Protein AF-0000000079817369 (afdb_homodimer)

Foldseek 3Di:
DKDFAPDKFWKAKPAPQPHGTDIWGMEEEAADAQPDDDPDVPVVQCVVCVPPDDDYGYHYANFDPVPKFWFFFDFKIKIKTWFPLAFAAPPFDDDPDDGGTEIEMEMEGAAAADNLANVQLVVLLLVLQQVLQVVLVDAHPGDGHTGSGDDYYMYMYGYHDLPDPVPPVDCVPRSGHDSHQDCVDPRSVRSSRGSSVRNNVNVVVNCVVPVVSDDD/DKDFAPDKFWKAKPAPQPHGTDIWGMEEEAADAQPDDDPDVPVVQCVVCVPPDDDYGYHYANFDPVPKFWFFFDFKIKIKTWFPLAFAAPPFDDDPDDGGTEIEMEMEGAAAADNLANVQLVVLLLVLQQVLQVVLVDAHPGDGHTGSGDDYYMYMYGYHDLPPPVPPVDCVPRSGHDSHQDCVDPRSVRSSRGSSVRNNVNVVVNCVVPVVSDDD

Nearest PDB structures (foldseek):
  7yu0-assembly1_A  TM=4.848E-01  e=1.671E-03  Arthrobacter
  7yu1-assembly1_B  TM=4.000E-01  e=2.150E-03  Arthrobacter
  8j2f-assembly1_B  TM=3.929E-01  e=1.517E+00  Homo sapiens
  3b9j-assembly2_K  TM=2.380E-01  e=5.531E-01  Bos taurus
  5uvg-assembly1_A  TM=3.565E-01  e=8.328E+00  Homo sapiens

Organism: NCBI:txid1608957

InterPro domains:
  IPR002808 Adenosylcobinamide amidohydrolase, CbiZ [PF01955] (5-199)
  IPR052209 Adenosylcobinamide Amidohydrolase [PTHR35336] (5-206)

Sequence (432 aa):
MVLVLDRPRPCVASTIVGGGIGTVRTWLNLEVPLSYDRVDPVAHLKERADDLEGPIVATMTAAAVDRWVEGRQGLAWVVATVGVSVPLAAAGSWEPHHGPGTINIAAVLDAPLDDAGLVNAVQTLTEAKAQAIADAGLLATNRDGVATGTATDSVLVAAAPIRSRPDAIDPSLWDGPSSFAGPATRVGHDLAMATHTAITAGVARWLADHPSTGTRMVLVLDRPRPCVASTIVGGGIGTVRTWLNLEVPLSYDRVDPVAHLKERADDLEGPIVATMTAAAVDRWVEGRQGLAWVVATVGVSVPLAAAGSWEPHHGPGTINIAAVLDAPLDDAGLVNAVQTLTEAKAQAIADAGLLATNRDGVATGTATDSVLVAAAPIRSRPDAIDPSLWDGPSSFAGPATRVGHDLAMATHTAITAGVARWLADHPSTGTR

Secondary structure (DSSP, 8-state):
-EEEEEEEEEEEE-SSBS-EEEEEEEEEEEE--TT---S-HHHHHHHHTTTS-SSEEEEEESS-GGG-EEEEETTEEEEEEEE-SS-B-SSS---SSPPS-EEEEEEEESS-B-HHHHHHHHHHHHHHHHHHHHHTTPBPSSSSSB--B-TT-EEEEEPPP----TT-S-GGG--PPBS--STTSHHHHHHHHHHHHHHHHHHHHHHHH-GGG---/-EEEEEEEEEEEE-SSBS-EEEEEEEEEEEE--TT---S-HHHHHHHHTTTS-SSEEEEEESS-GGG-EEEEETTEEEEEEEE-SS-B-SSS---SS--S-EEEEEEEESS-B-HHHHHHHHHHHHHHHHHHHHHTTPBPSSSSSB--B-TT-EEEEEPPP----TT-S-GGG--PPBS--STTSHHHHHHHHHHHHHHHHHHHHHHHH-GGG---

Structure (mmCIF, N/CA/C/O backbone):
data_AF-0000000079817369-model_v1
#
loop_
_entity.id
_entity.type
_entity.pdbx_description
1 polymer 'Adenosylcobinamide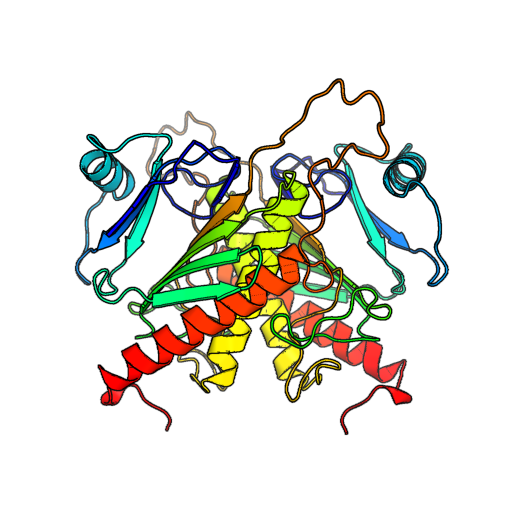 amidohydrolase'
#
loop_
_atom_site.group_PDB
_atom_site.id
_atom_site.type_symbol
_atom_site.label_atom_id
_atom_site.label_alt_id
_atom_site.label_comp_id
_atom_site.label_asym_id
_atom_site.label_entity_id
_atom_site.label_seq_id
_atom_site.pdbx_PDB_ins_code
_atom_site.Cartn_x
_atom_site.Cartn_y
_atom_site.Cartn_z
_atom_site.occupancy
_atom_site.B_iso_or_equiv
_atom_site.auth_seq_id
_atom_site.auth_comp_id
_atom_site.auth_asym_id
_atom_site.auth_atom_id
_atom_site.pdbx_PDB_model_num
ATOM 1 N N . MET A 1 1 ? -7.344 -22.359 -3.779 1 96.38 1 MET A N 1
ATOM 2 C CA . MET A 1 1 ? -7.078 -22.141 -2.361 1 96.38 1 MET A CA 1
ATOM 3 C C . MET A 1 1 ? -8.148 -21.234 -1.743 1 96.38 1 MET A C 1
ATOM 5 O O . MET A 1 1 ? -8.469 -20.188 -2.291 1 96.38 1 MET A O 1
ATOM 9 N N . VAL A 1 2 ? -8.68 -21.703 -0.6 1 97.75 2 VAL A N 1
ATOM 10 C CA . VAL A 1 2 ? -9.758 -20.969 0.062 1 97.75 2 VAL A CA 1
ATOM 11 C C . VAL A 1 2 ? -9.398 -20.734 1.529 1 97.75 2 VAL A C 1
ATOM 13 O O . VAL A 1 2 ? -9.016 -21.672 2.232 1 97.75 2 VAL A O 1
ATOM 16 N N . LEU A 1 3 ? -9.422 -19.5 1.936 1 98.06 3 LEU A N 1
ATOM 17 C CA . LEU A 1 3 ? -9.336 -19.125 3.346 1 98.06 3 LEU A CA 1
ATOM 18 C C . LEU A 1 3 ? -10.688 -18.656 3.867 1 98.06 3 LEU A C 1
ATOM 20 O O . LEU A 1 3 ? -11.242 -17.672 3.377 1 98.06 3 LEU A O 1
ATOM 24 N N . VAL A 1 4 ? -11.234 -19.391 4.824 1 98.19 4 VAL A N 1
ATOM 25 C CA . VAL A 1 4 ? -12.516 -19.031 5.418 1 98.19 4 VAL A CA 1
ATOM 26 C C . VAL A 1 4 ? -12.312 -18.531 6.848 1 98.19 4 VAL A C 1
ATOM 28 O O . VAL A 1 4 ? -11.812 -19.281 7.699 1 98.19 4 VAL A O 1
ATOM 31 N N . LEU A 1 5 ? -12.703 -17.297 7.09 1 97.94 5 LEU A N 1
ATOM 32 C CA . LEU A 1 5 ? -12.609 -16.719 8.422 1 97.94 5 LEU A CA 1
ATOM 33 C C . LEU A 1 5 ? -13.773 -17.156 9.305 1 97.94 5 LEU A C 1
ATOM 35 O O . LEU A 1 5 ? -14.828 -17.531 8.789 1 97.94 5 LEU A O 1
ATOM 39 N N . ASP A 1 6 ? -13.586 -17.109 10.602 1 96.25 6 ASP A N 1
ATOM 40 C CA . ASP A 1 6 ? -14.578 -17.578 11.555 1 96.25 6 ASP A CA 1
ATOM 41 C C . ASP A 1 6 ? -15.836 -16.719 11.523 1 96.25 6 ASP A C 1
ATOM 43 O O . ASP A 1 6 ? -16.922 -17.172 11.852 1 96.25 6 ASP A O 1
ATOM 47 N N . ARG A 1 7 ? -15.711 -15.477 11.125 1 96.44 7 ARG A N 1
ATOM 48 C CA . ARG A 1 7 ? -16.781 -14.5 10.953 1 96.44 7 ARG A CA 1
ATOM 49 C C . ARG A 1 7 ? -16.422 -13.445 9.914 1 96.44 7 ARG A C 1
ATOM 51 O O . ARG A 1 7 ? -15.242 -13.281 9.586 1 96.44 7 ARG A O 1
ATOM 58 N N . PRO A 1 8 ? -17.453 -12.781 9.453 1 97.62 8 PRO A N 1
ATOM 59 C CA . PRO A 1 8 ? -17.109 -11.664 8.57 1 97.62 8 PRO A CA 1
ATOM 60 C C . PRO A 1 8 ? -16.281 -10.586 9.273 1 97.62 8 PRO A C 1
ATOM 62 O O . PRO A 1 8 ? -16.516 -10.297 10.453 1 97.62 8 PRO A O 1
ATOM 65 N N . ARG A 1 9 ? -15.32 -10.055 8.555 1 97.94 9 ARG A N 1
ATOM 66 C CA . ARG A 1 9 ? -14.422 -9.047 9.094 1 97.94 9 ARG A CA 1
ATOM 67 C C . ARG A 1 9 ? -14.305 -7.848 8.156 1 97.94 9 ARG A C 1
ATOM 69 O O . ARG A 1 9 ? -14.359 -8 6.938 1 97.94 9 ARG A O 1
ATOM 76 N N . PRO A 1 10 ? -14.172 -6.605 8.805 1 98 10 PRO A N 1
ATOM 77 C CA . PRO A 1 10 ? -13.805 -5.477 7.949 1 98 10 PRO A CA 1
ATOM 78 C C . PRO A 1 10 ? -12.508 -5.719 7.18 1 98 10 PRO A C 1
ATOM 80 O O . PRO A 1 10 ? -11.578 -6.324 7.711 1 98 10 PRO A O 1
ATOM 83 N N . CYS A 1 11 ? -12.508 -5.211 5.871 1 98.81 11 CYS A N 1
ATOM 84 C CA . CYS A 1 11 ? -11.312 -5.527 5.098 1 98.81 11 CYS A CA 1
ATOM 85 C C . CYS A 1 11 ? -11.055 -4.465 4.035 1 98.81 11 CYS A C 1
ATOM 87 O O . CYS A 1 11 ? -11.891 -3.588 3.811 1 98.81 11 CYS A O 1
ATOM 89 N N . VAL A 1 12 ? -9.883 -4.492 3.514 1 98.94 12 VAL A N 1
ATOM 90 C CA . VAL A 1 12 ? -9.477 -3.768 2.312 1 98.94 12 VAL A CA 1
ATOM 91 C C . VAL A 1 12 ? -8.75 -4.711 1.357 1 98.94 12 VAL A C 1
ATOM 93 O O . VAL A 1 12 ? -7.973 -5.562 1.79 1 98.94 12 VAL A O 1
ATOM 96 N N . ALA A 1 13 ? -9.055 -4.578 0.045 1 98.94 13 ALA A N 1
ATOM 97 C CA . ALA A 1 13 ? -8.445 -5.496 -0.908 1 98.94 13 ALA A CA 1
ATOM 98 C C . ALA A 1 13 ? -8.234 -4.828 -2.264 1 98.94 13 ALA A C 1
ATOM 100 O O . ALA A 1 13 ? -8.984 -3.922 -2.635 1 98.94 13 ALA A O 1
ATOM 101 N N . SER A 1 14 ? -7.242 -5.25 -2.99 1 98.75 14 SER A N 1
ATOM 102 C CA . SER A 1 14 ? -6.988 -4.793 -4.352 1 98.75 14 SER A CA 1
ATOM 103 C C . SER A 1 14 ? -7.422 -5.832 -5.379 1 98.75 14 SER A C 1
ATOM 105 O O . SER A 1 14 ? -6.887 -5.879 -6.488 1 98.75 14 SER A O 1
ATOM 107 N N . THR A 1 15 ? -8.352 -6.645 -5.082 1 97.44 15 THR A N 1
ATOM 108 C CA . THR A 1 15 ? -8.766 -7.785 -5.887 1 97.44 15 THR A CA 1
ATOM 109 C C . THR A 1 15 ? -9.914 -7.398 -6.816 1 97.44 15 THR A C 1
ATOM 111 O O . THR A 1 15 ? -10.664 -6.461 -6.535 1 97.44 15 THR A O 1
ATOM 114 N N . ILE A 1 16 ? -10.055 -8.141 -7.828 1 91.31 16 ILE A N 1
ATOM 115 C CA . ILE A 1 16 ? -11.047 -7.816 -8.852 1 91.31 16 ILE A CA 1
ATOM 116 C C . ILE A 1 16 ? -12.445 -8.133 -8.336 1 91.31 16 ILE A C 1
ATOM 118 O O . ILE A 1 16 ? -13.422 -7.496 -8.742 1 91.31 16 ILE A O 1
ATOM 122 N N . VAL A 1 17 ? -12.57 -9.141 -7.488 1 96.19 17 VAL A N 1
ATOM 123 C CA . VAL A 1 17 ? -13.82 -9.391 -6.781 1 96.19 17 VAL A CA 1
ATOM 124 C C . VAL A 1 17 ? -13.672 -9 -5.312 1 96.19 17 VAL A C 1
ATOM 126 O O . VAL A 1 17 ? -12.766 -9.484 -4.625 1 96.19 17 VAL A O 1
ATOM 129 N N . GLY A 1 18 ? -14.57 -8.141 -4.895 1 97.19 18 GLY A N 1
ATOM 130 C CA . GLY A 1 18 ? -14.539 -7.738 -3.498 1 97.19 18 GLY A CA 1
ATOM 131 C C . GLY A 1 18 ? -13.477 -6.703 -3.195 1 97.19 18 GLY A C 1
ATOM 132 O O . GLY A 1 18 ? -13.117 -6.492 -2.035 1 97.19 18 GLY A O 1
ATOM 133 N N . GLY A 1 19 ? -12.953 -6.059 -4.23 1 98.19 19 GLY A N 1
ATOM 134 C CA . GLY A 1 19 ? -11.922 -5.055 -4.047 1 98.19 19 GLY A CA 1
ATOM 135 C C . GLY A 1 19 ? -12.43 -3.785 -3.391 1 98.19 19 GLY A C 1
ATOM 136 O O . GLY A 1 19 ? -13.617 -3.475 -3.467 1 98.19 19 GLY A O 1
ATOM 137 N N . GLY A 1 20 ? -11.547 -3.047 -2.781 1 98.56 20 GLY A N 1
ATOM 138 C CA . GLY A 1 20 ? -11.906 -1.859 -2.023 1 98.56 20 GLY A CA 1
ATOM 139 C C . GLY A 1 20 ? -12.055 -2.121 -0.536 1 98.56 20 GLY A C 1
ATOM 140 O O . GLY A 1 20 ? -11.438 -3.049 -0.002 1 98.56 20 GLY A O 1
ATOM 141 N N . ILE A 1 21 ? -12.695 -1.207 0.121 1 98.75 21 ILE A N 1
ATOM 142 C CA . ILE A 1 21 ? -12.984 -1.374 1.542 1 98.75 21 ILE A CA 1
ATOM 143 C C . ILE A 1 21 ? -14.375 -1.977 1.72 1 98.75 21 ILE A C 1
ATOM 145 O O . ILE A 1 21 ? -15.336 -1.54 1.079 1 98.75 21 ILE A O 1
ATOM 149 N N . GLY A 1 22 ? -14.43 -3.012 2.521 1 98.25 22 GLY A N 1
ATOM 150 C CA . GLY A 1 22 ? -15.68 -3.705 2.762 1 98.25 22 GLY A CA 1
ATOM 151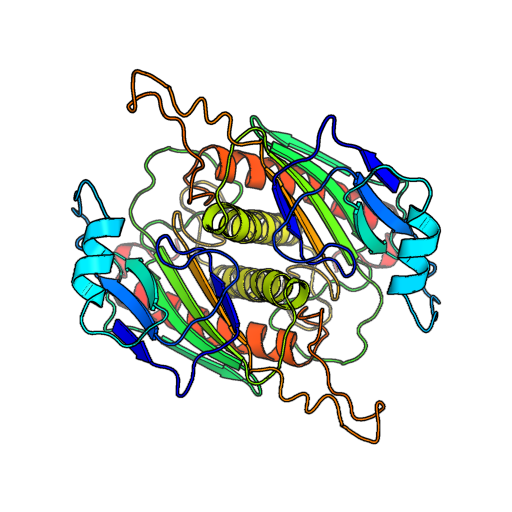 C C . GLY A 1 22 ? -15.586 -4.746 3.861 1 98.25 22 GLY A C 1
ATOM 152 O O . GLY A 1 22 ? -14.984 -4.5 4.906 1 98.25 22 GLY A O 1
ATOM 153 N N . THR A 1 23 ? -16.297 -5.816 3.611 1 98.31 23 THR A N 1
ATOM 154 C CA . THR A 1 23 ? -16.312 -6.945 4.539 1 98.31 23 THR A CA 1
ATOM 155 C C . THR A 1 23 ? -15.938 -8.234 3.822 1 98.31 23 THR A C 1
ATOM 157 O O . THR A 1 23 ? -16.25 -8.422 2.646 1 98.31 23 THR A O 1
ATOM 160 N N . VAL A 1 24 ? -15.242 -9.133 4.582 1 98.69 24 VAL A N 1
ATOM 161 C CA . VAL A 1 24 ? -14.836 -10.398 3.98 1 98.69 24 VAL A CA 1
ATOM 162 C C . VAL A 1 24 ? -15.078 -11.547 4.965 1 98.69 24 VAL A C 1
ATOM 164 O O . VAL A 1 24 ? -14.852 -11.391 6.168 1 98.69 24 VAL A O 1
ATOM 167 N N . ARG A 1 25 ? -15.5 -12.641 4.434 1 98.5 25 ARG A N 1
ATOM 168 C CA . ARG A 1 25 ? -15.531 -13.891 5.184 1 98.5 25 ARG A CA 1
ATOM 169 C C . ARG A 1 25 ? -14.656 -14.953 4.52 1 98.5 25 ARG A C 1
ATOM 171 O O . ARG A 1 25 ? -14.055 -15.781 5.203 1 98.5 25 ARG A O 1
ATOM 178 N N . THR A 1 26 ? -14.656 -14.914 3.193 1 98.69 26 THR A N 1
ATOM 179 C CA . THR A 1 26 ? -13.93 -15.938 2.453 1 98.69 26 THR A CA 1
ATOM 180 C C . THR A 1 26 ? -13 -15.305 1.424 1 98.69 26 THR A C 1
ATOM 182 O O . THR A 1 26 ? -13.414 -14.445 0.646 1 98.69 26 THR A O 1
ATOM 185 N N . TRP A 1 27 ? -11.758 -15.648 1.459 1 98.62 27 TRP A N 1
ATOM 186 C CA . TRP A 1 27 ? -10.797 -15.297 0.417 1 98.62 27 TRP A CA 1
ATOM 187 C C . TRP A 1 27 ? -10.555 -16.469 -0.519 1 98.62 27 TRP A C 1
ATOM 189 O O . TRP A 1 27 ? -10.203 -17.562 -0.07 1 98.62 27 TRP A O 1
ATOM 199 N N . LEU A 1 28 ? -10.805 -16.219 -1.814 1 98.44 28 LEU A N 1
ATOM 200 C CA . LEU A 1 28 ? -10.547 -17.203 -2.854 1 98.44 28 LEU A CA 1
ATOM 201 C C . LEU A 1 28 ? -9.367 -16.797 -3.719 1 98.44 28 LEU A C 1
ATOM 203 O O . LEU A 1 28 ? -9.367 -15.703 -4.305 1 98.44 28 LEU A O 1
ATOM 207 N N . ASN A 1 29 ? -8.336 -17.578 -3.752 1 97.62 29 ASN A N 1
ATOM 208 C CA . ASN A 1 29 ? -7.195 -17.453 -4.66 1 97.62 29 ASN A CA 1
ATOM 209 C C . ASN A 1 29 ? -7.188 -18.578 -5.691 1 97.62 29 ASN A C 1
ATOM 211 O O . ASN A 1 29 ? -6.664 -19.672 -5.426 1 97.62 29 ASN A O 1
ATOM 215 N N . LEU A 1 30 ? -7.711 -18.297 -6.883 1 96.5 30 LEU A N 1
ATOM 216 C CA . LEU A 1 30 ? -7.973 -19.297 -7.898 1 96.5 30 LEU A CA 1
ATOM 217 C C . LEU A 1 30 ? -6.766 -19.484 -8.812 1 96.5 30 LEU A C 1
ATOM 219 O O . LEU A 1 30 ? -6.32 -18.531 -9.453 1 96.5 30 LEU A O 1
ATOM 223 N N . GLU A 1 31 ? -6.316 -20.656 -8.898 1 94.94 31 GLU A N 1
ATOM 224 C CA . GLU A 1 31 ? -5.234 -20.984 -9.828 1 94.94 31 GLU A CA 1
ATOM 225 C C . GLU A 1 31 ? -5.746 -21.078 -11.258 1 94.94 31 GLU A C 1
ATOM 227 O O . GLU A 1 31 ? -6.754 -21.734 -11.523 1 94.94 31 GLU A O 1
ATOM 232 N N . VAL A 1 32 ? -5.055 -20.375 -12.07 1 92.06 32 VAL A N 1
ATOM 233 C CA . VAL A 1 32 ? -5.367 -20.422 -13.492 1 92.06 32 VAL A CA 1
ATOM 234 C C . VAL A 1 32 ? -4.105 -20.75 -14.289 1 92.06 32 VAL A C 1
ATOM 236 O O . VAL A 1 32 ? -2.99 -20.484 -13.828 1 92.06 32 VAL A O 1
ATOM 239 N N . PRO A 1 33 ? -4.293 -21.375 -15.461 1 87.56 33 PRO A N 1
ATOM 240 C CA . PRO A 1 33 ? -3.098 -21.641 -16.266 1 87.56 33 PRO A CA 1
ATOM 241 C C . PRO A 1 33 ? -2.455 -20.375 -16.828 1 87.56 33 PRO A C 1
ATOM 243 O O . PRO A 1 33 ? -3.109 -19.344 -16.906 1 87.56 33 PRO A O 1
ATOM 246 N N . LEU A 1 34 ? -1.192 -20.484 -17.109 1 81.56 34 LEU A N 1
ATOM 247 C CA . LEU A 1 34 ? -0.462 -19.359 -17.703 1 81.56 34 LEU A CA 1
ATOM 248 C C . LEU A 1 34 ? -1.136 -18.891 -18.984 1 81.56 34 LEU A C 1
ATOM 250 O O . LEU A 1 34 ? -1.058 -17.719 -19.344 1 81.56 34 LEU A O 1
ATOM 254 N N . SER A 1 35 ? -1.87 -19.781 -19.609 1 78.94 35 SER A N 1
ATOM 255 C CA . SER A 1 35 ? -2.516 -19.5 -20.891 1 78.94 35 SER A CA 1
ATOM 256 C C . SER A 1 35 ? -3.939 -19 -20.688 1 78.94 35 SER A C 1
ATOM 258 O O . SER A 1 35 ? -4.719 -18.922 -21.641 1 78.94 35 SER A O 1
ATOM 260 N N . TYR A 1 36 ? -4.137 -18.719 -19.516 1 78.38 36 TYR A N 1
ATOM 261 C CA . TYR A 1 36 ? -5.48 -18.266 -19.188 1 78.38 36 TYR A CA 1
ATOM 262 C C . TYR A 1 36 ? -5.902 -17.094 -20.078 1 78.38 36 TYR A C 1
ATOM 264 O O . TYR A 1 36 ? -5.219 -16.078 -20.125 1 78.38 36 TYR A O 1
ATOM 272 N N . ASP A 1 37 ? -7.043 -17.312 -20.766 1 72 37 ASP A N 1
ATOM 273 C CA . ASP A 1 37 ? -7.484 -16.297 -21.734 1 72 37 ASP A CA 1
ATOM 274 C C . ASP A 1 37 ? -8.992 -16.078 -21.641 1 72 37 ASP A C 1
ATOM 276 O O . ASP A 1 37 ? -9.617 -15.648 -22.609 1 72 37 ASP A O 1
ATOM 280 N N . ARG A 1 38 ? -9.414 -16.344 -20.594 1 71.69 38 ARG A N 1
ATOM 281 C CA . ARG A 1 38 ? -10.852 -16.109 -20.469 1 71.69 38 ARG A CA 1
ATOM 282 C C . ARG A 1 38 ? -11.18 -14.625 -20.594 1 71.69 38 ARG A C 1
ATOM 284 O O . ARG A 1 38 ? -10.453 -13.773 -20.078 1 71.69 38 ARG A O 1
ATOM 291 N N . VAL A 1 39 ? -12.234 -14.383 -21.172 1 70.31 39 VAL A N 1
ATOM 292 C CA . VAL A 1 39 ? -12.656 -13.031 -21.531 1 70.31 39 VAL A CA 1
ATOM 293 C C . VAL A 1 39 ? -13.203 -12.312 -20.297 1 70.31 39 VAL A C 1
ATOM 295 O O . VAL A 1 39 ? -13.055 -11.094 -20.172 1 70.31 39 VAL A O 1
ATOM 298 N N . ASP A 1 40 ? -13.766 -13.133 -19.391 1 83.81 40 ASP A N 1
ATOM 299 C CA . ASP A 1 40 ? -14.391 -12.469 -18.25 1 83.81 40 ASP A CA 1
ATOM 300 C C . ASP A 1 40 ? -13.914 -13.078 -16.938 1 83.81 40 ASP A C 1
ATOM 302 O O . ASP A 1 40 ? -14.609 -13.898 -16.328 1 83.81 40 ASP A O 1
ATOM 306 N N . PRO A 1 41 ? -12.875 -12.641 -16.469 1 85.69 41 PRO A N 1
ATOM 307 C CA . PRO A 1 41 ? -12.297 -13.188 -15.242 1 85.69 41 PRO A CA 1
ATOM 308 C C . PRO A 1 41 ? -13.211 -13 -14.039 1 85.69 41 PRO A C 1
ATOM 310 O O . PRO A 1 41 ? -13.242 -13.859 -13.148 1 85.69 41 PRO A O 1
ATOM 313 N N . VAL A 1 42 ? -14 -11.977 -14.031 1 88.75 42 VAL A N 1
ATOM 314 C CA . VAL A 1 42 ? -14.891 -11.719 -12.898 1 88.75 42 VAL A CA 1
ATOM 315 C C . VAL A 1 42 ? -16 -12.766 -12.859 1 88.75 42 VAL A C 1
ATOM 317 O O . VAL A 1 42 ? -16.281 -13.336 -11.805 1 88.75 42 VAL A O 1
ATOM 320 N N . ALA A 1 43 ? -16.562 -12.969 -13.992 1 89.94 43 ALA A N 1
ATOM 321 C CA . ALA A 1 43 ? -17.609 -13.992 -14.07 1 89.94 43 ALA A CA 1
ATOM 322 C C . ALA A 1 43 ? -17.062 -15.367 -13.688 1 89.94 43 ALA A C 1
ATOM 324 O O . ALA A 1 43 ? -17.734 -16.141 -13 1 89.94 43 ALA A O 1
ATOM 325 N N . HIS A 1 44 ? -15.883 -15.633 -14.156 1 91.25 44 HIS A N 1
ATOM 326 C CA . HIS A 1 44 ? -15.242 -16.906 -13.828 1 91.25 44 HIS A CA 1
ATOM 327 C C . HIS A 1 44 ? -15.062 -17.062 -12.32 1 91.25 44 HIS A C 1
ATOM 329 O O . HIS A 1 44 ? -15.391 -18.094 -11.758 1 91.25 44 HIS A O 1
ATOM 335 N N . LEU A 1 45 ? -14.578 -16.062 -11.664 1 93.81 45 LEU A N 1
ATOM 336 C CA . LEU A 1 45 ? -14.367 -16.094 -10.227 1 93.81 45 LEU A CA 1
ATOM 337 C C . LEU A 1 45 ? -15.688 -16.266 -9.484 1 93.81 45 LEU A C 1
ATOM 339 O O . LEU A 1 45 ? -15.773 -17.016 -8.516 1 93.81 45 LEU A O 1
ATOM 343 N N . LYS A 1 46 ? -16.656 -15.57 -9.922 1 92 46 LYS A N 1
ATOM 344 C CA . LYS A 1 46 ? -17.953 -15.664 -9.281 1 92 46 LYS A CA 1
ATOM 345 C C . LYS A 1 46 ? -18.531 -17.078 -9.383 1 92 46 LYS A C 1
ATOM 347 O O . LYS A 1 46 ? -19.141 -17.578 -8.438 1 92 46 LYS A O 1
ATOM 352 N N . GLU A 1 47 ? -18.359 -17.625 -10.547 1 93.81 47 GLU A N 1
ATOM 353 C CA . GLU A 1 47 ? -18.797 -19 -10.758 1 93.81 47 GLU A CA 1
ATOM 354 C C . GLU A 1 47 ? -18.109 -19.953 -9.797 1 93.81 47 GLU A C 1
ATOM 356 O O . GLU A 1 47 ? -18.75 -20.828 -9.211 1 93.81 47 GLU A O 1
ATOM 361 N N . ARG A 1 48 ? -16.812 -19.75 -9.672 1 93.56 48 ARG A N 1
ATOM 362 C CA . ARG A 1 48 ? -16.016 -20.641 -8.828 1 93.56 48 ARG A CA 1
ATOM 363 C C . ARG A 1 48 ? -16.328 -20.406 -7.352 1 93.56 48 ARG A C 1
ATOM 365 O O . ARG A 1 48 ? -16.156 -21.312 -6.531 1 93.56 48 ARG A O 1
ATOM 372 N N . ALA A 1 49 ? -16.812 -19.25 -7.02 1 94.56 49 ALA A N 1
ATOM 373 C CA . ALA A 1 49 ? -17.062 -18.875 -5.625 1 94.56 49 ALA A CA 1
ATOM 374 C C . ALA A 1 49 ? -18.516 -19.125 -5.234 1 94.56 49 ALA A C 1
ATOM 376 O O . ALA A 1 49 ? -18.922 -18.828 -4.105 1 94.56 49 ALA A O 1
ATOM 377 N N . ASP A 1 50 ? -19.328 -19.641 -6.082 1 92.94 50 ASP A N 1
ATOM 378 C CA . ASP A 1 50 ? -20.781 -19.703 -5.93 1 92.94 50 ASP A CA 1
ATOM 379 C C . ASP A 1 50 ? -21.172 -20.469 -4.672 1 92.94 50 ASP A C 1
ATOM 381 O O . ASP A 1 50 ? -22.156 -20.141 -4.012 1 92.94 50 ASP A O 1
ATOM 385 N N . ASP A 1 51 ? -20.453 -21.375 -4.277 1 93.81 51 ASP A N 1
ATOM 386 C CA . ASP A 1 51 ? -20.844 -22.219 -3.148 1 93.81 51 ASP A CA 1
ATOM 387 C C . ASP A 1 51 ? -20.094 -21.828 -1.879 1 93.81 51 ASP A C 1
ATOM 389 O O . ASP A 1 51 ? -20.234 -22.469 -0.839 1 93.81 51 ASP A O 1
ATOM 393 N N . LEU A 1 52 ? -19.281 -20.812 -1.951 1 95.88 52 LEU A N 1
ATOM 394 C CA . LEU A 1 52 ? -18.516 -20.375 -0.794 1 95.88 52 LEU A CA 1
ATOM 395 C C . LEU A 1 52 ? -19.312 -19.406 0.067 1 95.88 52 LEU A C 1
ATOM 397 O O . LEU A 1 52 ? -20.141 -18.656 -0.447 1 95.88 52 LEU A O 1
ATOM 401 N N . GLU A 1 53 ? -19.062 -19.375 1.307 1 95.69 53 GLU A N 1
ATOM 402 C CA . GLU A 1 53 ? -19.719 -18.453 2.23 1 95.69 53 GLU A CA 1
ATOM 403 C C . GLU A 1 53 ? -19.219 -17.016 2.02 1 95.69 53 GLU A C 1
ATOM 405 O O . GLU A 1 53 ? -18 -16.781 2.006 1 95.69 53 GLU A O 1
ATOM 410 N N . GLY A 1 54 ? -20.109 -16.062 1.932 1 95.25 54 GLY A N 1
ATOM 411 C CA . GLY A 1 54 ? -19.734 -14.68 1.714 1 95.25 54 GLY A CA 1
ATOM 412 C C . GLY A 1 54 ? -19.672 -13.867 2.994 1 95.25 54 GLY A C 1
ATOM 413 O O . GLY A 1 54 ? -20 -14.367 4.07 1 95.25 54 GLY A O 1
ATOM 414 N N . PRO A 1 55 ? -19.328 -12.602 2.709 1 97.81 55 PRO A N 1
ATOM 415 C CA . PRO A 1 55 ? -18.859 -11.922 1.499 1 97.81 55 PRO A CA 1
ATOM 416 C C . PRO A 1 55 ? -17.516 -12.469 1.003 1 97.81 55 PRO A C 1
ATOM 418 O O . PRO A 1 55 ? -16.656 -12.844 1.81 1 97.81 55 PRO A O 1
ATOM 421 N N . ILE A 1 56 ? -17.328 -12.508 -0.334 1 98.25 56 ILE A N 1
ATOM 422 C 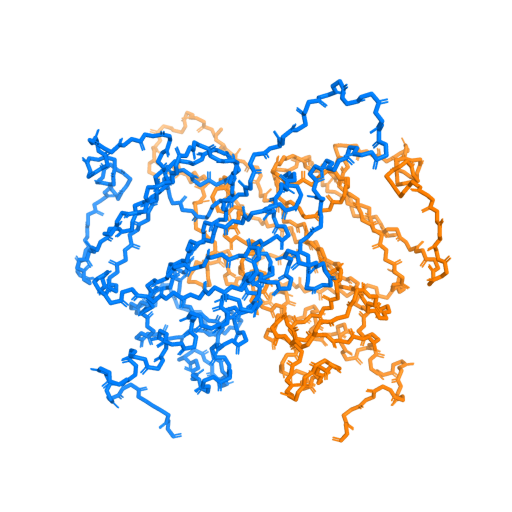CA . ILE A 1 56 ? -16.188 -13.156 -0.971 1 98.25 56 ILE A CA 1
ATOM 423 C C . ILE A 1 56 ? -15.234 -12.102 -1.522 1 98.25 56 ILE A C 1
ATOM 425 O O . ILE A 1 56 ? -15.672 -11.133 -2.15 1 98.25 56 ILE A O 1
ATOM 429 N N . VAL A 1 57 ? -13.992 -12.195 -1.207 1 98.5 57 VAL A N 1
ATOM 430 C CA . VAL A 1 57 ? -12.891 -11.523 -1.893 1 98.5 57 VAL A CA 1
ATOM 431 C C . VAL A 1 57 ? -12.086 -12.539 -2.693 1 98.5 57 VAL A C 1
ATOM 433 O O . VAL A 1 57 ? -11.672 -13.57 -2.158 1 98.5 57 VAL A O 1
ATOM 436 N N . ALA A 1 58 ? -11.891 -12.227 -4.004 1 97.94 58 ALA A N 1
ATOM 437 C CA . ALA A 1 58 ? -11.312 -13.281 -4.832 1 97.94 58 ALA A CA 1
ATOM 438 C C . ALA A 1 58 ? -10.297 -12.711 -5.816 1 97.94 58 ALA A C 1
ATOM 440 O O . ALA A 1 58 ? -10.453 -11.594 -6.305 1 97.94 58 ALA A O 1
ATOM 441 N N . THR A 1 59 ? -9.297 -13.5 -6.039 1 95.62 59 THR A N 1
ATOM 442 C CA . THR A 1 59 ? -8.258 -13.195 -7.016 1 95.62 59 THR A CA 1
ATOM 443 C C . THR A 1 59 ? -7.828 -14.461 -7.762 1 95.62 59 THR A C 1
ATOM 445 O O . THR A 1 59 ? -8.32 -15.555 -7.477 1 95.62 59 THR A O 1
ATOM 448 N N . MET A 1 60 ? -7.094 -14.25 -8.805 1 93.38 60 MET A N 1
ATOM 449 C CA . MET A 1 60 ? -6.562 -15.359 -9.594 1 93.38 60 MET A CA 1
ATOM 450 C C . MET A 1 60 ? -5.035 -15.328 -9.625 1 93.38 60 MET A C 1
ATOM 452 O O . MET A 1 60 ? -4.43 -14.273 -9.43 1 93.38 60 MET A O 1
ATOM 456 N N . THR A 1 61 ? -4.449 -16.453 -9.914 1 92.69 61 THR A N 1
ATOM 457 C CA . THR A 1 61 ? -2.996 -16.562 -9.977 1 92.69 61 THR A CA 1
ATOM 458 C C . THR A 1 61 ? -2.574 -17.734 -10.844 1 92.69 61 THR A C 1
ATOM 460 O O . THR A 1 61 ? -3.258 -18.766 -10.883 1 92.69 61 THR A O 1
ATOM 463 N N . ALA A 1 62 ? -1.435 -17.516 -11.492 1 89.38 62 ALA A N 1
ATOM 464 C CA . ALA A 1 62 ? -0.821 -18.641 -12.188 1 89.38 62 ALA A CA 1
ATOM 465 C C . ALA A 1 62 ? 0.097 -19.422 -11.266 1 89.38 62 ALA A C 1
ATOM 467 O O . ALA A 1 62 ? 0.54 -20.531 -11.609 1 89.38 62 ALA A O 1
ATOM 468 N N . ALA A 1 63 ? 0.439 -18.844 -10.125 1 89.31 63 ALA A N 1
ATOM 469 C CA . ALA A 1 63 ? 1.26 -19.547 -9.141 1 89.31 63 ALA A CA 1
ATOM 470 C C . ALA A 1 63 ? 0.532 -20.766 -8.602 1 89.31 63 ALA A C 1
ATOM 472 O O . ALA A 1 63 ? -0.698 -20.781 -8.516 1 89.31 63 ALA A O 1
ATOM 473 N N . ALA A 1 64 ? 1.308 -21.766 -8.172 1 91.62 64 ALA A N 1
ATOM 474 C CA . ALA A 1 64 ? 0.741 -22.969 -7.578 1 91.62 64 ALA A CA 1
ATOM 475 C C . ALA A 1 64 ? 0.116 -22.672 -6.219 1 91.62 64 ALA A C 1
ATOM 477 O O . ALA A 1 64 ? 0.823 -22.344 -5.258 1 91.62 64 ALA A O 1
ATOM 478 N N . VAL A 1 65 ? -1.168 -22.891 -6.102 1 95.12 65 VAL A N 1
ATOM 479 C CA . VAL A 1 65 ? -1.858 -22.469 -4.887 1 95.12 65 VAL A CA 1
ATOM 480 C C . VAL A 1 65 ? -1.646 -23.5 -3.785 1 95.12 65 VAL A C 1
ATOM 482 O O . VAL A 1 65 ? -1.881 -23.219 -2.607 1 95.12 65 VAL A O 1
ATOM 485 N N . ASP A 1 66 ? -1.215 -24.672 -4.129 1 94.81 66 ASP A N 1
ATOM 486 C CA . ASP A 1 66 ? -0.92 -25.688 -3.123 1 94.81 66 ASP A CA 1
ATOM 487 C C . ASP A 1 66 ? 0.447 -25.453 -2.486 1 94.81 66 ASP A C 1
ATOM 489 O O . ASP A 1 66 ? 0.807 -26.125 -1.512 1 94.81 66 ASP A O 1
ATOM 493 N N . ARG A 1 67 ? 1.187 -24.5 -2.945 1 95.19 67 ARG A N 1
ATOM 494 C CA . ARG A 1 67 ? 2.484 -24.141 -2.383 1 95.19 67 ARG A CA 1
ATOM 495 C C . ARG A 1 67 ? 2.41 -22.812 -1.636 1 95.19 67 ARG A C 1
ATOM 497 O O . ARG A 1 67 ? 3.297 -21.969 -1.769 1 95.19 67 ARG A O 1
ATOM 504 N N . TRP A 1 68 ? 1.264 -22.719 -1.026 1 97.31 68 TRP A N 1
ATOM 505 C CA . TRP A 1 68 ? 1.104 -21.5 -0.255 1 97.31 68 TRP A CA 1
ATOM 506 C C . TRP A 1 68 ? 2.07 -21.469 0.924 1 97.31 68 TRP A C 1
ATOM 508 O O . TRP A 1 68 ? 2.531 -22.5 1.385 1 97.31 68 TRP A O 1
ATOM 518 N N . VAL A 1 69 ? 2.469 -20.25 1.354 1 98.62 69 VAL A N 1
ATOM 519 C CA . VAL A 1 69 ? 3.34 -20 2.496 1 98.62 69 VAL A CA 1
ATOM 520 C C . VAL A 1 69 ? 2.602 -19.156 3.533 1 98.62 69 VAL A C 1
ATOM 522 O O . VAL A 1 69 ? 1.557 -18.578 3.236 1 98.62 69 VAL A O 1
ATOM 525 N N . GLU A 1 70 ? 3.152 -19.156 4.773 1 98.69 70 GLU A N 1
ATOM 526 C CA . GLU A 1 70 ? 2.502 -18.359 5.809 1 98.69 70 GLU A CA 1
ATOM 527 C C . GLU A 1 70 ? 3.527 -17.734 6.75 1 98.69 70 GLU A C 1
ATOM 529 O O . GLU A 1 70 ? 4.684 -18.156 6.785 1 98.69 70 GLU A O 1
ATOM 534 N N . GLY A 1 71 ? 3.189 -16.656 7.34 1 98.88 71 GLY A N 1
ATOM 535 C CA . GLY A 1 71 ? 3.879 -15.992 8.438 1 98.88 71 GLY A CA 1
ATOM 536 C C . GLY A 1 71 ? 2.949 -15.57 9.555 1 98.88 71 GLY A C 1
ATOM 537 O O . GLY A 1 71 ? 1.821 -15.141 9.305 1 98.88 71 GLY A O 1
ATOM 538 N N . ARG A 1 72 ? 3.441 -15.805 10.797 1 98.69 72 ARG A N 1
ATOM 539 C CA . ARG A 1 72 ? 2.699 -15.367 11.977 1 98.69 72 ARG A CA 1
ATOM 540 C C . ARG A 1 72 ? 3.582 -14.539 12.898 1 98.69 72 ARG A C 1
ATOM 542 O O . ARG A 1 72 ? 4.762 -14.844 13.078 1 98.69 72 ARG A O 1
ATOM 549 N N . GLN A 1 73 ? 3.008 -13.492 13.32 1 98.5 73 GLN A N 1
ATOM 550 C CA . GLN A 1 73 ? 3.648 -12.633 14.312 1 98.5 73 GLN A CA 1
ATOM 551 C C . GLN A 1 73 ? 2.611 -11.898 15.156 1 98.5 73 GLN A C 1
ATOM 553 O O . GLN A 1 73 ? 1.862 -11.07 14.641 1 98.5 73 GLN A O 1
ATOM 558 N N . GLY A 1 74 ? 2.498 -12.297 16.438 1 97.88 74 GLY A N 1
ATOM 559 C CA . GLY A 1 74 ? 1.611 -11.578 17.344 1 97.88 74 GLY A CA 1
ATOM 560 C C . GLY A 1 74 ? 0.197 -11.453 16.812 1 97.88 74 GLY A C 1
ATOM 561 O O . GLY A 1 74 ? -0.497 -12.453 16.641 1 97.88 74 GLY A O 1
ATOM 562 N N . LEU A 1 75 ? -0.157 -10.211 16.344 1 98.06 75 LEU A N 1
ATOM 563 C CA . LEU A 1 75 ? -1.521 -9.852 15.977 1 98.06 75 LEU A CA 1
ATOM 564 C C . LEU A 1 75 ? -1.784 -10.164 14.508 1 98.06 75 LEU A C 1
ATOM 566 O O . LEU A 1 75 ? -2.875 -9.898 14 1 98.06 75 LEU A O 1
ATOM 570 N N . ALA A 1 76 ? -0.756 -10.75 13.883 1 98.69 76 ALA A N 1
ATOM 571 C CA . ALA A 1 76 ? -0.917 -10.859 12.438 1 98.69 76 ALA A CA 1
ATOM 572 C C . ALA A 1 76 ? -0.644 -12.281 11.953 1 98.69 76 ALA A C 1
ATOM 574 O O . ALA A 1 76 ? 0.327 -12.906 12.383 1 98.69 76 ALA A O 1
ATOM 575 N N . TRP A 1 77 ? -1.522 -12.75 11.125 1 98.94 77 TRP A N 1
ATOM 576 C CA . TRP A 1 77 ? -1.365 -13.984 10.352 1 98.94 77 TRP A CA 1
ATOM 577 C C . TRP A 1 77 ? -1.452 -13.703 8.859 1 98.94 77 TRP A C 1
ATOM 579 O O . TRP A 1 77 ? -2.418 -13.094 8.391 1 98.94 77 TRP A O 1
ATOM 589 N N . VAL A 1 78 ? -0.411 -14.133 8.094 1 98.94 78 VAL A N 1
ATOM 590 C CA . VAL A 1 78 ? -0.327 -13.836 6.668 1 98.94 78 VAL A CA 1
ATOM 591 C C . VAL A 1 78 ? -0.202 -15.133 5.879 1 98.94 78 VAL A C 1
ATOM 593 O O . VAL A 1 78 ? 0.563 -16.031 6.254 1 98.94 78 VAL A O 1
ATOM 596 N N . VAL A 1 79 ? -0.981 -15.242 4.809 1 98.81 79 VAL A N 1
ATOM 597 C CA . VAL A 1 79 ? -0.888 -16.328 3.84 1 98.81 79 VAL A CA 1
ATOM 598 C C . VAL A 1 79 ? -0.648 -15.758 2.443 1 98.81 79 VAL A C 1
ATOM 600 O O . VAL A 1 79 ? -1.201 -14.711 2.088 1 98.81 79 VAL A O 1
ATOM 603 N N . ALA A 1 80 ? 0.213 -16.516 1.676 1 98.75 80 ALA A N 1
ATOM 604 C CA . ALA A 1 80 ? 0.537 -15.961 0.362 1 98.75 80 ALA A CA 1
ATOM 605 C C . ALA A 1 80 ? 0.859 -17.078 -0.633 1 98.75 80 ALA A C 1
ATOM 607 O O . ALA A 1 80 ? 1.271 -18.172 -0.239 1 98.75 80 ALA A O 1
ATOM 608 N N . THR A 1 81 ? 0.56 -16.812 -1.87 1 98.31 81 THR A N 1
ATOM 609 C CA . THR A 1 81 ? 1.16 -17.531 -2.992 1 98.31 81 THR A CA 1
ATOM 610 C C . THR A 1 81 ? 2.143 -16.641 -3.74 1 98.31 81 THR A C 1
ATOM 612 O O . THR A 1 81 ? 1.879 -15.453 -3.941 1 98.31 81 THR A O 1
ATOM 615 N N . VAL A 1 82 ? 3.256 -17.25 -4.066 1 98 82 VAL A N 1
ATOM 616 C CA . VAL A 1 82 ? 4.355 -16.453 -4.609 1 98 82 VAL A CA 1
ATOM 617 C C . VAL A 1 82 ? 4.797 -17.031 -5.949 1 98 82 VAL A C 1
ATOM 619 O O . VAL A 1 82 ? 5.266 -18.172 -6.016 1 98 82 VAL A O 1
ATOM 622 N N . GLY A 1 83 ? 4.586 -16.312 -7.004 1 96.25 83 GLY A N 1
ATOM 623 C CA . GLY A 1 83 ? 5.152 -16.531 -8.32 1 96.25 83 GLY A CA 1
ATOM 624 C C . GLY A 1 83 ? 6.02 -15.391 -8.805 1 96.25 83 GLY A C 1
ATOM 625 O O . GLY A 1 83 ? 5.512 -14.305 -9.102 1 96.25 83 GLY A O 1
ATOM 626 N N . VAL A 1 84 ? 7.316 -15.641 -8.945 1 96 84 VAL A N 1
ATOM 627 C CA . VAL A 1 84 ? 8.227 -14.555 -9.281 1 96 84 VAL A CA 1
ATOM 628 C C . VAL A 1 84 ? 8.984 -14.891 -10.562 1 96 84 VAL A C 1
ATOM 630 O O . VAL A 1 84 ? 10.18 -14.617 -10.672 1 96 84 VAL A O 1
ATOM 633 N N . SER A 1 85 ? 8.281 -15.445 -11.547 1 93.38 85 SER A N 1
ATOM 634 C CA . SER A 1 85 ? 8.883 -15.75 -12.836 1 93.38 85 SER A CA 1
ATOM 635 C C . SER A 1 85 ? 9.43 -14.492 -13.508 1 93.38 85 SER A C 1
ATOM 637 O O . SER A 1 85 ? 10.477 -14.531 -14.156 1 93.38 85 SER A O 1
ATOM 639 N N . VAL A 1 86 ? 8.727 -13.414 -13.445 1 93.62 86 VAL A N 1
ATOM 640 C CA . VAL A 1 86 ? 9.148 -12.125 -13.969 1 93.62 86 VAL A CA 1
ATOM 641 C C . VAL A 1 86 ? 9.047 -11.062 -12.875 1 93.62 86 VAL A C 1
ATOM 643 O O . VAL A 1 86 ? 8.078 -10.305 -12.82 1 93.62 86 VAL A O 1
ATOM 646 N N . PRO A 1 87 ? 10.055 -11.07 -12.039 1 96.19 87 PRO A N 1
ATOM 647 C CA . PRO A 1 87 ? 10.062 -10.023 -11.008 1 96.19 87 PRO A CA 1
ATOM 648 C C . PRO A 1 87 ? 10.273 -8.625 -11.594 1 96.19 87 PRO A C 1
ATOM 650 O O . PRO A 1 87 ? 11.039 -8.453 -12.539 1 96.19 87 PRO A O 1
ATOM 653 N N . LEU A 1 88 ? 9.578 -7.656 -11.031 1 97.25 88 LEU A N 1
ATOM 654 C CA . LEU A 1 88 ? 9.656 -6.285 -11.531 1 97.25 88 LEU A CA 1
ATOM 655 C C . LEU A 1 88 ? 9.992 -5.316 -10.406 1 97.25 88 LEU A C 1
ATOM 657 O O . LEU A 1 88 ? 9.562 -5.504 -9.266 1 97.25 88 LEU A O 1
ATOM 661 N N . ALA A 1 89 ? 10.805 -4.363 -10.805 1 98.06 89 ALA A N 1
ATOM 662 C CA . ALA A 1 89 ? 10.828 -3.135 -10.016 1 98.06 89 ALA A CA 1
ATOM 663 C C . ALA A 1 89 ? 9.633 -2.248 -10.344 1 98.06 89 ALA A C 1
ATOM 665 O O . ALA A 1 89 ? 9.281 -2.074 -11.508 1 98.06 89 ALA A O 1
ATOM 666 N N . ALA A 1 90 ? 8.984 -1.717 -9.328 1 98.12 90 ALA A N 1
ATOM 667 C CA . ALA A 1 90 ? 7.836 -0.858 -9.594 1 98.12 90 ALA A CA 1
ATOM 668 C C . ALA A 1 90 ? 8.203 0.269 -10.555 1 98.12 90 ALA A C 1
ATOM 670 O O . ALA A 1 90 ? 7.504 0.493 -11.547 1 98.12 90 ALA A O 1
ATOM 671 N N . ALA A 1 91 ? 9.289 0.98 -10.203 1 98.5 91 ALA A N 1
ATOM 672 C CA . ALA A 1 91 ? 9.82 2.002 -11.102 1 98.5 91 ALA A CA 1
ATOM 673 C C . ALA A 1 91 ? 10.922 1.434 -11.992 1 98.5 91 ALA A C 1
ATOM 675 O O . ALA A 1 91 ? 12.078 1.361 -11.578 1 98.5 91 ALA A O 1
ATOM 676 N N . GLY A 1 92 ? 10.602 0.949 -13.109 1 97.75 92 GLY A N 1
ATOM 677 C CA . GLY A 1 92 ? 11.461 0.387 -14.141 1 97.75 92 GLY A CA 1
ATOM 678 C C . GLY A 1 92 ? 10.914 0.569 -15.539 1 97.75 92 GLY A C 1
ATOM 679 O O . GLY A 1 92 ? 9.906 1.247 -15.734 1 97.75 92 GLY A O 1
ATOM 680 N N . SER A 1 93 ? 11.578 0.056 -16.469 1 96.5 93 SER A N 1
ATOM 681 C CA . SER A 1 93 ? 11.094 0.141 -17.844 1 96.5 93 SER A CA 1
ATOM 682 C C . SER A 1 93 ? 9.719 -0.497 -17.984 1 96.5 93 SER A C 1
ATOM 684 O O . SER A 1 93 ? 9.375 -1.416 -17.234 1 96.5 93 SER A O 1
ATOM 686 N N . TRP A 1 94 ? 8.969 0.066 -18.938 1 93.19 94 TRP A N 1
ATOM 687 C CA . TRP A 1 94 ? 7.594 -0.399 -19.062 1 93.19 94 TRP A CA 1
ATOM 688 C C . TRP A 1 94 ? 7.398 -1.171 -20.375 1 93.19 94 TRP A C 1
ATOM 690 O O . TRP A 1 94 ? 7.828 -0.724 -21.438 1 93.19 94 TRP A O 1
ATOM 700 N N . GLU A 1 95 ? 6.77 -2.33 -20.141 1 87.25 95 GLU A N 1
ATOM 701 C CA . GLU A 1 95 ? 6.203 -3.076 -21.266 1 87.25 95 GLU A CA 1
ATOM 702 C C . GLU A 1 95 ? 4.77 -3.512 -20.969 1 87.25 95 GLU A C 1
ATOM 704 O O . GLU A 1 95 ? 4.453 -3.906 -19.844 1 87.25 95 GLU A O 1
ATOM 709 N N . PRO A 1 96 ? 3.857 -3.387 -21.844 1 77.56 96 PRO A N 1
ATOM 710 C CA . PRO A 1 96 ? 2.453 -3.729 -21.609 1 77.56 96 PRO A CA 1
ATOM 711 C C . PRO A 1 96 ? 2.26 -5.18 -21.172 1 77.56 96 PRO A C 1
ATOM 713 O O . PRO A 1 96 ? 1.335 -5.488 -20.422 1 77.56 96 PRO A O 1
ATOM 716 N N . HIS A 1 97 ? 2.982 -5.98 -21.75 1 71.56 97 HIS A N 1
ATOM 717 C CA . HIS A 1 97 ? 2.818 -7.395 -21.422 1 71.56 97 HIS A CA 1
ATOM 718 C C . HIS A 1 97 ? 4.066 -7.957 -20.75 1 71.56 97 HIS A C 1
ATOM 720 O O . HIS A 1 97 ? 4.926 -8.539 -21.422 1 71.56 97 HIS A O 1
ATOM 726 N N . HIS A 1 98 ? 3.949 -7.691 -19.516 1 71.06 98 HIS A N 1
ATOM 727 C CA . HIS A 1 98 ? 5.043 -8.336 -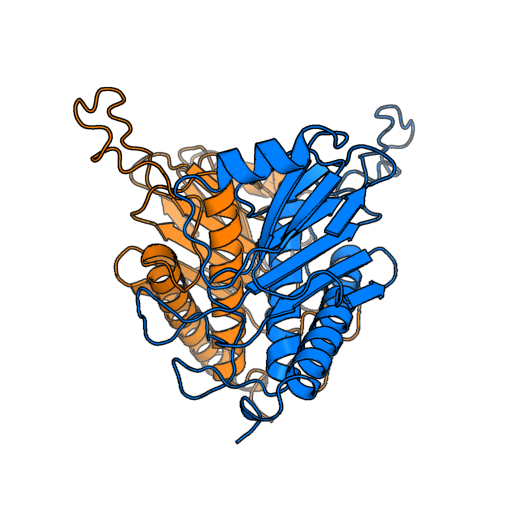18.797 1 71.06 98 HIS A CA 1
ATOM 728 C C . HIS A 1 98 ? 4.773 -9.82 -18.594 1 71.06 98 HIS A C 1
ATOM 730 O O . HIS A 1 98 ? 3.627 -10.266 -18.703 1 71.06 98 HIS A O 1
ATOM 736 N N . GLY A 1 99 ? 5.684 -10.688 -18.656 1 77.81 99 GLY A N 1
ATOM 737 C CA . GLY A 1 99 ? 5.582 -12.109 -18.391 1 77.81 99 GLY A CA 1
ATOM 738 C C . GLY A 1 99 ? 4.852 -12.422 -17.094 1 77.81 99 GLY A C 1
ATOM 739 O O . GLY A 1 99 ? 4.414 -11.516 -16.391 1 77.81 99 GLY A O 1
ATOM 740 N N . PRO A 1 100 ? 4.566 -13.648 -16.859 1 81 100 PRO A N 1
ATOM 741 C CA . PRO A 1 100 ? 3.807 -14.07 -15.68 1 81 100 PRO A CA 1
ATOM 742 C C . PRO A 1 100 ? 4.523 -13.758 -14.375 1 81 100 PRO A C 1
ATOM 744 O O . PRO A 1 100 ? 5.75 -13.625 -14.352 1 81 100 PRO A O 1
ATOM 747 N N . GLY A 1 101 ? 3.832 -13.586 -13.305 1 90.38 101 GLY A N 1
ATOM 748 C CA . GLY A 1 101 ? 4.27 -13.352 -11.938 1 90.38 101 GLY A CA 1
ATOM 749 C C . GLY A 1 101 ? 3.213 -12.68 -11.078 1 90.38 101 GLY A C 1
ATOM 750 O O . GLY A 1 101 ? 2.646 -11.656 -11.469 1 90.38 101 GLY A O 1
ATOM 751 N N . THR A 1 102 ? 2.949 -13.352 -10.039 1 94.44 102 THR A N 1
ATOM 752 C CA . THR A 1 102 ? 1.931 -12.812 -9.141 1 94.44 102 THR A CA 1
ATOM 753 C C . THR A 1 102 ? 2.227 -13.195 -7.695 1 94.44 102 THR A C 1
ATOM 755 O O . THR A 1 102 ? 2.584 -14.336 -7.41 1 94.44 102 THR A O 1
ATOM 758 N N . ILE A 1 103 ? 2.182 -12.281 -6.902 1 98.25 103 ILE A N 1
ATOM 759 C CA . ILE A 1 103 ? 2.184 -12.492 -5.457 1 98.25 103 ILE A CA 1
ATOM 760 C C . ILE A 1 103 ? 0.834 -12.078 -4.875 1 98.25 103 ILE A C 1
ATOM 762 O O . ILE A 1 103 ? 0.466 -10.906 -4.918 1 98.25 103 ILE A O 1
ATOM 766 N N . ASN A 1 104 ? 0.045 -13.047 -4.387 1 98.56 104 ASN A N 1
ATOM 767 C CA . ASN A 1 104 ? -1.208 -12.758 -3.697 1 98.56 104 ASN A CA 1
ATOM 768 C C . ASN A 1 104 ? -1.082 -12.969 -2.191 1 98.56 104 ASN A C 1
ATOM 770 O O . ASN A 1 104 ? -0.61 -14.016 -1.744 1 98.56 104 ASN A O 1
ATOM 774 N N . ILE A 1 105 ? -1.461 -11.977 -1.444 1 98.94 105 ILE A N 1
ATOM 775 C CA . ILE A 1 105 ? -1.27 -12.008 0.002 1 98.94 105 ILE A CA 1
ATOM 776 C C . ILE A 1 105 ? -2.604 -11.766 0.704 1 98.94 105 ILE A C 1
ATOM 778 O O . ILE A 1 105 ? -3.342 -10.844 0.341 1 98.94 105 ILE A O 1
ATOM 782 N N . ALA A 1 106 ? -2.928 -12.555 1.678 1 98.94 106 ALA A N 1
ATOM 783 C CA . ALA A 1 106 ? -4.023 -12.305 2.613 1 98.94 106 ALA A CA 1
ATOM 784 C C . ALA A 1 106 ? -3.506 -12.195 4.043 1 98.94 106 ALA A C 1
ATOM 786 O O . ALA A 1 106 ? -2.791 -13.07 4.523 1 98.94 106 ALA A O 1
ATOM 787 N N . ALA A 1 107 ? -3.848 -11.141 4.68 1 98.94 107 ALA A N 1
ATOM 788 C CA . ALA A 1 107 ? -3.465 -10.914 6.07 1 98.94 107 ALA A CA 1
ATOM 789 C C . ALA A 1 107 ? -4.695 -10.836 6.969 1 98.94 107 ALA A C 1
ATOM 791 O O . ALA A 1 107 ? -5.676 -10.172 6.633 1 98.94 107 ALA A O 1
ATOM 792 N N . VAL A 1 108 ? -4.648 -11.516 8.055 1 98.88 108 VAL A N 1
ATOM 793 C CA . VAL A 1 108 ? -5.68 -11.469 9.094 1 98.88 108 VAL A CA 1
ATOM 794 C C . VAL A 1 108 ? -5.102 -10.859 10.367 1 98.88 108 VAL A C 1
ATOM 796 O O . VAL A 1 108 ? -4.121 -11.367 10.914 1 98.88 108 VAL A O 1
ATOM 799 N N . LEU A 1 109 ? -5.77 -9.766 10.781 1 98.62 109 LEU A N 1
ATOM 800 C CA . LEU A 1 109 ? -5.262 -9.023 11.93 1 98.62 109 LEU A CA 1
ATOM 801 C C . LEU A 1 109 ? -6.191 -9.188 13.133 1 98.62 109 LEU A C 1
ATOM 803 O O . LEU A 1 109 ? -7.414 -9.094 12.992 1 98.62 109 LEU A O 1
ATOM 807 N N . ASP A 1 110 ? -5.59 -9.453 14.281 1 96.56 110 ASP A N 1
ATOM 808 C CA . ASP A 1 110 ? -6.34 -9.469 15.531 1 96.56 110 ASP A CA 1
ATOM 809 C C . ASP A 1 110 ? -6.359 -8.086 16.188 1 96.56 110 ASP A C 1
ATOM 811 O O . ASP A 1 110 ? -6.055 -7.949 17.375 1 96.56 110 ASP A O 1
ATOM 815 N N . ALA A 1 111 ? -6.582 -7.039 15.461 1 95.38 111 ALA A N 1
ATOM 816 C CA . ALA A 1 111 ? -6.727 -5.641 15.867 1 95.38 111 ALA A CA 1
ATOM 817 C C . ALA A 1 111 ? -7.742 -4.922 14.984 1 95.38 111 ALA A C 1
ATOM 819 O O . ALA A 1 111 ? -7.711 -5.047 13.758 1 95.38 111 ALA A O 1
ATOM 820 N N . PRO A 1 112 ? -8.641 -4.188 15.68 1 96.25 112 PRO A N 1
ATOM 821 C CA . PRO A 1 112 ? -9.57 -3.408 14.867 1 96.25 112 PRO A CA 1
ATOM 822 C C . PRO A 1 112 ? -8.906 -2.207 14.195 1 96.25 112 PRO A C 1
ATOM 824 O O . PRO A 1 112 ? -8.055 -1.55 14.805 1 96.25 112 PRO A O 1
ATOM 827 N N . LEU A 1 113 ? -9.203 -1.98 12.938 1 96.81 113 LEU A N 1
ATOM 828 C CA . LEU A 1 113 ? -8.758 -0.825 12.164 1 96.81 113 LEU A CA 1
ATOM 829 C C . LEU A 1 113 ? -9.945 -0.11 11.531 1 96.81 113 LEU A C 1
ATOM 831 O O . LEU A 1 113 ? -10.906 -0.753 11.094 1 96.81 113 LEU A O 1
ATOM 835 N N . ASP A 1 114 ? -9.867 1.194 11.547 1 96.12 114 ASP A N 1
ATOM 836 C CA . ASP A 1 114 ? -10.836 1.91 10.719 1 96.12 114 ASP A CA 1
ATOM 837 C C . ASP A 1 114 ? -10.375 1.974 9.266 1 96.12 114 ASP A C 1
ATOM 839 O O . ASP A 1 114 ? -9.375 1.347 8.891 1 96.12 114 ASP A O 1
ATOM 843 N N . ASP A 1 115 ? -11.102 2.689 8.438 1 97.75 115 ASP A N 1
ATOM 844 C CA . ASP A 1 115 ? -10.82 2.703 7.008 1 97.75 115 ASP A CA 1
ATOM 845 C C . ASP A 1 115 ? -9.414 3.229 6.727 1 97.75 115 ASP A C 1
ATOM 847 O O . ASP A 1 115 ? -8.703 2.686 5.879 1 97.75 115 ASP A O 1
ATOM 851 N N . ALA A 1 116 ? -9.039 4.289 7.422 1 97.88 116 ALA A N 1
ATOM 852 C CA . ALA A 1 116 ? -7.688 4.82 7.27 1 97.88 116 ALA A CA 1
ATOM 853 C C . ALA A 1 116 ? -6.641 3.789 7.672 1 97.88 116 ALA A C 1
ATOM 855 O O . ALA A 1 116 ? -5.629 3.617 6.988 1 97.88 116 ALA A O 1
ATOM 856 N N . GLY A 1 117 ? -6.906 3.135 8.773 1 98.12 117 GLY A N 1
ATOM 857 C CA . GLY A 1 117 ? -6.004 2.1 9.25 1 98.12 117 GLY A CA 1
ATOM 858 C C . GLY A 1 117 ? -5.863 0.939 8.289 1 98.12 117 GLY A C 1
ATOM 859 O O . GLY A 1 117 ? -4.773 0.384 8.133 1 98.12 117 GLY A O 1
ATOM 860 N N . LEU A 1 118 ? -6.918 0.567 7.641 1 98.81 118 LEU A N 1
ATOM 861 C CA . LEU A 1 118 ? -6.879 -0.498 6.645 1 98.81 118 LEU A CA 1
ATOM 862 C C . LEU A 1 118 ? -5.977 -0.115 5.477 1 98.81 118 LEU A C 1
ATOM 864 O O . LEU A 1 118 ? -5.164 -0.922 5.023 1 98.81 118 LEU A O 1
ATOM 868 N N . VAL A 1 119 ? -6.098 1.106 5.031 1 98.88 119 VAL A N 1
ATOM 869 C CA . VAL A 1 119 ? -5.266 1.569 3.924 1 98.88 119 VAL A CA 1
ATOM 870 C C . VAL A 1 119 ? -3.805 1.63 4.363 1 98.88 119 VAL A C 1
ATOM 872 O O . VAL A 1 119 ? -2.908 1.245 3.609 1 98.88 119 VAL A O 1
ATOM 875 N N . ASN A 1 120 ? -3.6 2.057 5.602 1 98.81 120 ASN A N 1
ATOM 876 C CA . ASN A 1 120 ? -2.244 2.1 6.141 1 98.81 120 ASN A CA 1
ATOM 877 C C . ASN A 1 120 ? -1.643 0.703 6.258 1 98.81 120 ASN A C 1
ATOM 879 O O . ASN A 1 120 ? -0.44 0.521 6.059 1 98.81 120 ASN A O 1
ATOM 883 N N . ALA A 1 121 ? -2.459 -0.225 6.57 1 98.94 121 ALA A N 1
ATOM 884 C CA . ALA A 1 121 ? -1.997 -1.608 6.648 1 98.94 121 ALA A CA 1
ATOM 885 C C . ALA A 1 121 ? -1.55 -2.113 5.277 1 98.94 121 ALA A C 1
ATOM 887 O O . ALA A 1 121 ? -0.594 -2.885 5.176 1 98.94 121 ALA A O 1
ATOM 888 N N . VAL A 1 122 ? -2.203 -1.7 4.254 1 98.94 122 VAL A N 1
ATOM 889 C CA . VAL A 1 122 ? -1.791 -2.061 2.904 1 98.94 122 VAL A CA 1
ATOM 890 C C . VAL A 1 122 ? -0.388 -1.525 2.631 1 98.94 122 VAL A C 1
ATOM 892 O O . VAL A 1 122 ? 0.449 -2.225 2.055 1 98.94 122 VAL A O 1
ATOM 895 N N . GLN A 1 123 ? -0.129 -0.317 3.078 1 98.94 123 GLN A N 1
ATOM 896 C CA . GLN A 1 123 ? 1.203 0.257 2.922 1 98.94 123 GLN A CA 1
ATOM 897 C C . GLN A 1 123 ? 2.256 -0.596 3.623 1 98.94 123 GLN A C 1
ATOM 899 O O . GLN A 1 123 ? 3.268 -0.961 3.023 1 98.94 123 GLN A O 1
ATOM 904 N N . THR A 1 124 ? 1.957 -0.887 4.848 1 98.88 124 THR A N 1
ATOM 905 C CA . THR A 1 124 ? 2.91 -1.616 5.68 1 98.88 124 THR A CA 1
ATOM 906 C C . THR A 1 124 ? 3.18 -3.002 5.102 1 98.88 124 THR A C 1
ATOM 908 O O . THR A 1 124 ? 4.332 -3.426 5.004 1 98.88 124 THR A O 1
ATOM 911 N N . LEU A 1 125 ? 2.131 -3.656 4.727 1 98.94 125 LEU A N 1
ATOM 912 C CA . LEU A 1 125 ? 2.236 -4.969 4.098 1 98.94 125 LEU A CA 1
ATOM 913 C C . LEU A 1 125 ? 3.074 -4.895 2.824 1 98.94 125 LEU A C 1
ATOM 915 O O . LEU A 1 125 ? 3.953 -5.73 2.604 1 98.94 125 LEU A O 1
ATOM 919 N N . THR A 1 126 ? 2.869 -3.902 2.043 1 98.94 126 THR A N 1
ATOM 920 C CA . THR A 1 126 ? 3.547 -3.734 0.761 1 98.94 126 THR A CA 1
ATOM 921 C C . THR A 1 126 ? 5.027 -3.424 0.968 1 98.94 126 THR A C 1
ATOM 923 O O . THR A 1 126 ? 5.883 -3.936 0.242 1 98.94 126 THR A O 1
ATOM 926 N N . GLU A 1 127 ? 5.332 -2.592 1.944 1 98.88 127 GLU A N 1
ATOM 927 C CA . GLU A 1 127 ? 6.727 -2.33 2.289 1 98.88 127 GLU A CA 1
ATOM 928 C C . GLU A 1 127 ? 7.449 -3.615 2.684 1 98.88 127 GLU A C 1
ATOM 930 O O . GLU A 1 127 ? 8.578 -3.861 2.248 1 98.88 127 GLU A O 1
ATOM 935 N N . ALA A 1 128 ? 6.801 -4.359 3.484 1 98.94 128 ALA A N 1
ATOM 936 C CA . ALA A 1 128 ? 7.406 -5.598 3.971 1 98.94 128 ALA A CA 1
ATOM 937 C C . ALA A 1 128 ? 7.621 -6.59 2.83 1 98.94 128 ALA A C 1
ATOM 939 O O . ALA A 1 128 ? 8.617 -7.316 2.811 1 98.94 128 ALA A O 1
ATOM 940 N N . LYS A 1 129 ? 6.68 -6.652 1.933 1 98.94 129 LYS A N 1
ATOM 941 C CA . LYS A 1 129 ? 6.844 -7.488 0.748 1 98.94 129 LYS A CA 1
ATOM 942 C C . LYS A 1 129 ? 8.07 -7.07 -0.054 1 98.94 129 LYS A C 1
ATOM 944 O O . LYS A 1 129 ? 8.914 -7.906 -0.396 1 98.94 129 LYS A O 1
ATOM 949 N N . ALA A 1 130 ? 8.164 -5.801 -0.343 1 98.81 130 ALA A N 1
ATOM 950 C CA . ALA A 1 130 ? 9.305 -5.293 -1.097 1 98.81 130 ALA A CA 1
ATOM 951 C C . ALA A 1 130 ? 10.609 -5.562 -0.358 1 98.81 130 ALA A C 1
ATOM 953 O O . ALA A 1 130 ? 11.617 -5.922 -0.975 1 98.81 130 ALA A O 1
ATOM 954 N N . GLN A 1 131 ? 10.578 -5.406 0.907 1 98.75 131 GLN A N 1
ATOM 955 C CA . GLN A 1 131 ? 11.742 -5.668 1.748 1 98.75 131 GLN A CA 1
ATOM 956 C C . GLN A 1 131 ? 12.188 -7.125 1.628 1 98.75 131 GLN A C 1
ATOM 958 O O . GLN A 1 131 ? 13.375 -7.398 1.456 1 98.75 131 GLN A O 1
ATOM 963 N N . ALA A 1 132 ? 11.266 -8.016 1.771 1 98.81 132 ALA A N 1
ATOM 964 C CA . ALA A 1 132 ? 11.57 -9.445 1.706 1 98.81 132 ALA A CA 1
ATOM 965 C C . ALA A 1 132 ? 12.18 -9.812 0.354 1 98.81 132 ALA A C 1
ATOM 967 O O . ALA A 1 132 ? 13.125 -10.602 0.284 1 98.81 132 ALA A O 1
ATOM 968 N N . ILE A 1 133 ? 11.633 -9.266 -0.653 1 98.44 133 ILE A N 1
ATOM 969 C CA . ILE A 1 133 ? 12.109 -9.516 -2.008 1 98.44 133 ILE A CA 1
ATOM 970 C C . ILE A 1 133 ? 13.531 -8.984 -2.16 1 98.44 133 ILE A C 1
ATOM 972 O O . ILE A 1 133 ? 14.406 -9.68 -2.693 1 98.44 133 ILE A O 1
ATOM 976 N N . ALA A 1 134 ? 13.781 -7.812 -1.688 1 97.31 134 ALA A N 1
ATOM 977 C CA . ALA A 1 134 ? 15.109 -7.215 -1.729 1 97.31 134 ALA A CA 1
ATOM 978 C C . ALA A 1 134 ? 16.109 -8.039 -0.916 1 97.31 134 ALA A C 1
ATOM 980 O O . ALA A 1 134 ? 17.219 -8.289 -1.364 1 97.31 134 ALA A O 1
ATOM 981 N N . ASP A 1 135 ? 15.688 -8.43 0.251 1 97.31 135 ASP A N 1
ATOM 982 C CA . ASP A 1 135 ? 16.547 -9.219 1.133 1 97.31 135 ASP A CA 1
ATOM 983 C C . ASP A 1 135 ? 16.938 -10.547 0.485 1 97.31 135 ASP A C 1
ATOM 985 O O . ASP A 1 135 ? 18.031 -11.07 0.737 1 97.31 135 ASP A O 1
ATOM 989 N N . ALA A 1 136 ? 16.031 -11.047 -0.32 1 96.31 136 ALA A N 1
ATOM 990 C CA . ALA A 1 136 ? 16.297 -12.305 -1.013 1 96.31 136 ALA A CA 1
ATOM 991 C C . ALA A 1 136 ? 17.219 -12.094 -2.207 1 96.31 136 ALA A C 1
ATOM 993 O O . ALA A 1 136 ? 17.656 -13.062 -2.832 1 96.31 136 ALA A O 1
ATOM 994 N N . GLY A 1 137 ? 17.469 -10.852 -2.535 1 94.25 137 GLY A N 1
ATOM 995 C CA . GLY A 1 137 ? 18.359 -10.547 -3.643 1 94.25 137 GLY A CA 1
ATOM 996 C C . GLY A 1 137 ? 17.719 -10.789 -5 1 94.25 137 GLY A C 1
ATOM 997 O O . GLY A 1 137 ? 18.438 -11.047 -5.98 1 94.25 137 GLY A O 1
ATOM 998 N N . LEU A 1 138 ? 16.453 -10.797 -5.074 1 96.38 138 LEU A N 1
ATOM 999 C CA . LEU A 1 138 ? 15.766 -11.039 -6.34 1 96.38 138 LEU A CA 1
ATOM 1000 C C . LEU A 1 138 ? 15.906 -9.836 -7.266 1 96.38 138 LEU A C 1
ATOM 1002 O O . LEU A 1 138 ? 15.406 -8.75 -6.957 1 96.38 138 LEU A O 1
ATOM 1006 N N . LEU A 1 139 ? 16.5 -10.039 -8.445 1 95.81 139 LEU A N 1
ATOM 1007 C CA . LEU A 1 139 ? 16.75 -8.953 -9.391 1 95.81 139 LEU A CA 1
ATOM 1008 C C . LEU A 1 139 ? 15.531 -8.719 -10.273 1 95.81 139 LEU A C 1
ATOM 1010 O O . LEU A 1 139 ? 14.859 -9.672 -10.68 1 95.81 139 LEU A O 1
ATOM 1014 N N . ALA A 1 140 ? 15.344 -7.477 -10.57 1 96.75 140 ALA A N 1
ATOM 1015 C CA . ALA A 1 140 ? 14.25 -7.113 -11.469 1 96.75 140 ALA A CA 1
ATOM 1016 C C . ALA A 1 140 ? 14.617 -7.406 -12.922 1 96.75 140 ALA A C 1
ATOM 1018 O O . ALA A 1 140 ? 15.781 -7.312 -13.312 1 96.75 140 ALA A O 1
ATOM 1019 N N . THR A 1 141 ? 13.633 -7.73 -13.703 1 95.25 141 THR A N 1
ATOM 1020 C CA . THR A 1 141 ? 13.852 -8.008 -15.117 1 95.25 141 THR A CA 1
ATOM 1021 C C . THR A 1 141 ? 13.766 -6.723 -15.938 1 95.25 141 THR A C 1
ATOM 1023 O O . THR A 1 141 ? 14.219 -6.68 -17.078 1 95.25 141 THR A O 1
ATOM 1026 N N . ASN A 1 142 ? 13.258 -5.676 -15.336 1 96.25 142 ASN A N 1
ATOM 1027 C CA . ASN A 1 142 ? 12.984 -4.477 -16.125 1 96.25 142 ASN A CA 1
ATOM 1028 C C . ASN A 1 142 ? 13.922 -3.334 -15.75 1 96.25 142 ASN A C 1
ATO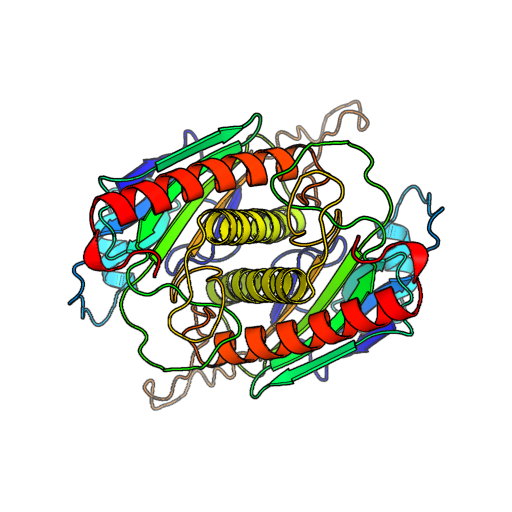M 1030 O O . ASN A 1 142 ? 13.688 -2.182 -16.109 1 96.25 142 ASN A O 1
ATOM 1034 N N . ARG A 1 143 ? 14.883 -3.602 -14.984 1 95.88 143 ARG A N 1
ATOM 1035 C CA . ARG A 1 143 ? 15.906 -2.623 -14.625 1 95.88 143 ARG A CA 1
ATOM 1036 C C . ARG A 1 143 ? 17.094 -3.295 -13.953 1 95.88 143 ARG A C 1
ATOM 1038 O O . ARG A 1 143 ? 17.016 -4.449 -13.531 1 95.88 143 ARG A O 1
ATOM 1045 N N . ASP A 1 144 ? 18.172 -2.506 -13.891 1 95.81 144 ASP A N 1
ATOM 1046 C CA . ASP A 1 144 ? 19.281 -2.943 -13.055 1 95.81 144 ASP A CA 1
ATOM 1047 C C . ASP A 1 144 ? 19 -2.68 -11.578 1 95.81 144 ASP A C 1
ATOM 1049 O O . ASP A 1 144 ? 18.828 -1.53 -11.172 1 95.81 144 ASP A O 1
ATOM 1053 N N . GLY A 1 145 ? 18.969 -3.771 -10.836 1 95.44 145 GLY A N 1
ATOM 1054 C CA . GLY A 1 145 ? 18.672 -3.652 -9.414 1 95.44 145 GLY A CA 1
ATOM 1055 C C . GLY A 1 145 ? 17.672 -4.688 -8.93 1 95.44 145 GLY A C 1
ATOM 1056 O O . GLY A 1 145 ? 17.344 -5.629 -9.656 1 95.44 145 GLY A O 1
ATOM 1057 N N . VAL A 1 146 ? 17.172 -4.469 -7.695 1 95.25 146 VAL A N 1
ATOM 1058 C CA . VAL A 1 146 ? 16.312 -5.469 -7.059 1 95.25 146 VAL A CA 1
ATOM 1059 C C . VAL A 1 146 ? 14.859 -5.215 -7.426 1 95.25 146 VAL A C 1
ATOM 1061 O O . VAL A 1 146 ? 14.469 -4.078 -7.703 1 95.25 146 VAL A O 1
ATOM 1064 N N . ALA A 1 147 ? 14.094 -6.277 -7.453 1 97.88 147 ALA A N 1
ATOM 1065 C CA . ALA A 1 147 ? 12.656 -6.207 -7.684 1 97.88 147 ALA A CA 1
ATOM 1066 C C . ALA A 1 147 ? 11.922 -5.75 -6.426 1 97.88 147 ALA A C 1
ATOM 1068 O O . ALA A 1 147 ? 12.477 -5.801 -5.324 1 97.88 147 ALA A O 1
ATOM 1069 N N . THR A 1 148 ? 10.734 -5.246 -6.609 1 98.56 148 THR A N 1
ATOM 1070 C CA . THR A 1 148 ? 9.859 -4.895 -5.492 1 98.56 148 THR A CA 1
ATOM 1071 C C . THR A 1 148 ? 8.617 -5.777 -5.48 1 98.56 148 THR A C 1
ATOM 1073 O O . THR A 1 148 ? 7.848 -5.762 -4.52 1 98.56 148 THR A O 1
ATOM 1076 N N . GLY A 1 149 ? 8.336 -6.469 -6.547 1 97.75 149 GLY A N 1
ATOM 1077 C CA . GLY A 1 149 ? 7.195 -7.352 -6.723 1 97.75 149 GLY A CA 1
ATOM 1078 C C . GLY A 1 149 ? 7.078 -7.902 -8.133 1 97.75 149 GLY A C 1
ATOM 1079 O O . GLY A 1 149 ? 8.086 -8.266 -8.75 1 97.75 149 GLY A O 1
ATOM 1080 N N . THR A 1 150 ? 5.84 -8.047 -8.531 1 95.81 150 THR A N 1
ATOM 1081 C CA . THR A 1 150 ? 5.52 -8.508 -9.875 1 95.81 150 THR A CA 1
ATOM 1082 C C . THR A 1 150 ? 4.449 -7.617 -10.508 1 95.81 150 THR A C 1
ATOM 1084 O O . THR A 1 150 ? 4.094 -6.574 -9.953 1 95.81 150 THR A O 1
ATOM 1087 N N . ALA A 1 151 ? 3.99 -8.008 -11.641 1 90.62 151 ALA A N 1
ATOM 1088 C CA . ALA A 1 151 ? 3.084 -7.164 -12.422 1 90.62 151 ALA A CA 1
ATOM 1089 C C . ALA A 1 151 ? 1.713 -7.078 -11.758 1 90.62 151 ALA A C 1
ATOM 1091 O O . ALA A 1 151 ? 1.092 -6.012 -11.734 1 90.62 151 ALA A O 1
ATOM 1092 N N . THR A 1 152 ? 1.264 -8.18 -11.125 1 91.81 152 THR A N 1
ATOM 1093 C CA . THR A 1 152 ? -0.143 -8.281 -10.75 1 91.81 152 THR A CA 1
ATOM 1094 C C . THR A 1 152 ? -0.287 -8.719 -9.297 1 91.81 152 THR A C 1
ATOM 1096 O O . THR A 1 152 ? -1.11 -9.578 -8.977 1 91.81 152 THR A O 1
ATOM 1099 N N . ASP A 1 153 ? 0.515 -8.164 -8.445 1 97.06 153 ASP A N 1
ATOM 1100 C CA . ASP A 1 153 ? 0.381 -8.477 -7.023 1 97.06 153 ASP A CA 1
ATOM 1101 C C . ASP A 1 153 ? -0.95 -7.977 -6.469 1 97.06 153 ASP A C 1
ATOM 1103 O O . ASP A 1 153 ? -1.414 -6.898 -6.844 1 97.06 153 ASP A O 1
ATOM 1107 N N . SER A 1 154 ? -1.541 -8.742 -5.551 1 98.25 154 SER A N 1
ATOM 1108 C CA . SER A 1 154 ? -2.766 -8.297 -4.895 1 98.25 154 SER A CA 1
ATOM 1109 C C . SER A 1 154 ? -2.721 -8.578 -3.395 1 98.25 154 SER A C 1
ATOM 1111 O O . SER A 1 154 ? -1.971 -9.445 -2.941 1 98.25 154 SER A O 1
ATOM 1113 N N . VAL A 1 155 ? -3.512 -7.809 -2.67 1 98.88 155 VAL A N 1
ATOM 1114 C CA . VAL A 1 155 ? -3.504 -7.945 -1.217 1 98.88 155 VAL A CA 1
ATOM 1115 C C . VAL A 1 155 ? -4.938 -7.93 -0.689 1 98.88 155 VAL A C 1
ATOM 1117 O O . VAL A 1 155 ? -5.816 -7.297 -1.278 1 98.88 155 VAL A O 1
ATOM 1120 N N . LEU A 1 156 ? -5.164 -8.641 0.347 1 98.94 156 LEU A N 1
ATOM 1121 C CA . LEU A 1 156 ? -6.305 -8.547 1.252 1 98.94 156 LEU A CA 1
ATOM 1122 C C . LEU A 1 156 ? -5.84 -8.359 2.693 1 98.94 156 LEU A C 1
ATOM 1124 O O . LEU A 1 156 ? -4.977 -9.094 3.176 1 98.94 156 LEU A O 1
ATOM 1128 N N . VAL A 1 157 ? -6.32 -7.352 3.371 1 99 157 VAL A N 1
ATOM 1129 C CA . VAL A 1 157 ? -6.148 -7.195 4.812 1 99 157 VAL A CA 1
ATOM 1130 C C . VAL A 1 157 ? -7.508 -7.266 5.508 1 99 157 VAL A C 1
ATOM 1132 O O . VAL A 1 157 ? -8.391 -6.453 5.234 1 99 157 VAL A O 1
ATOM 1135 N N . ALA A 1 158 ? -7.68 -8.211 6.344 1 98.88 158 ALA A N 1
ATOM 1136 C CA . ALA A 1 158 ? -8.883 -8.359 7.164 1 98.88 158 ALA A CA 1
ATOM 1137 C C . ALA A 1 158 ? -8.594 -8.008 8.617 1 98.88 158 ALA A C 1
ATOM 1139 O O . ALA A 1 158 ? -7.75 -8.641 9.258 1 98.88 158 ALA A O 1
ATOM 1140 N N . ALA A 1 159 ? -9.289 -7.027 9.141 1 98.44 159 ALA A N 1
ATOM 1141 C CA . ALA A 1 159 ? -9.078 -6.566 10.508 1 98.44 159 ALA A CA 1
ATOM 1142 C C . ALA A 1 159 ? -10.086 -7.195 11.461 1 98.44 159 ALA A C 1
ATOM 1144 O O . ALA A 1 159 ? -11.109 -7.73 11.031 1 98.44 159 ALA A O 1
ATOM 1145 N N . ALA A 1 160 ? -9.766 -7.18 12.742 1 96.31 160 ALA A N 1
ATOM 1146 C CA . ALA A 1 160 ? -10.719 -7.641 13.75 1 96.31 160 ALA A CA 1
ATOM 1147 C C . ALA A 1 160 ? -11.945 -6.738 13.797 1 96.31 160 ALA A C 1
ATOM 1149 O O . ALA A 1 160 ? -11.852 -5.531 13.578 1 96.31 160 ALA A O 1
ATOM 1150 N N . PRO A 1 161 ? -13.086 -7.348 14.031 1 90.94 161 PRO A N 1
ATOM 1151 C CA . PRO A 1 161 ? -14.266 -6.5 14.211 1 90.94 161 PRO A CA 1
ATOM 1152 C C . PRO A 1 161 ? -14.164 -5.59 15.43 1 90.94 161 PRO A C 1
ATOM 1154 O O . PRO A 1 161 ? -13.438 -5.91 16.375 1 90.94 161 PRO A O 1
ATOM 1157 N N . ILE A 1 162 ? -14.711 -4.379 15.188 1 78.06 162 ILE A N 1
ATOM 1158 C CA . ILE A 1 162 ? -14.766 -3.479 16.344 1 78.06 162 ILE A CA 1
ATOM 1159 C C . ILE A 1 162 ? -15.648 -4.086 17.422 1 78.06 162 ILE A C 1
ATOM 1161 O O . ILE A 1 162 ? -16.781 -4.5 17.156 1 78.06 162 ILE A O 1
ATOM 1165 N N . ARG A 1 163 ? -14.922 -4.465 18.531 1 63.56 163 ARG A N 1
ATOM 1166 C CA . ARG A 1 163 ? -15.742 -4.941 19.641 1 63.56 163 ARG A CA 1
ATOM 1167 C C . ARG A 1 163 ? -16.453 -3.781 20.328 1 63.56 163 ARG A C 1
ATOM 1169 O O . ARG A 1 163 ? -17.016 -3.949 21.422 1 63.56 163 ARG A O 1
ATOM 1176 N N . SER A 1 164 ? -16.375 -2.619 19.781 1 51.81 164 SER A N 1
ATOM 1177 C CA . SER A 1 164 ? -16.875 -1.628 20.719 1 51.81 164 SER A CA 1
ATOM 1178 C C . SER A 1 164 ? -18.297 -1.976 21.188 1 51.81 164 SER A C 1
ATOM 1180 O O . SER A 1 164 ? -19.156 -2.303 20.359 1 51.81 164 SER A O 1
ATOM 1182 N N . ARG A 1 165 ? -18.438 -2.494 22.328 1 45.72 165 ARG A N 1
ATOM 1183 C CA . ARG A 1 165 ? -19.656 -2.051 22.984 1 45.72 165 ARG A CA 1
ATOM 1184 C C . ARG A 1 165 ? -19.656 -0.538 23.188 1 45.72 165 ARG A C 1
ATOM 1186 O O . ARG A 1 165 ? -18.734 0.016 23.797 1 45.72 165 ARG A O 1
ATOM 1193 N N . PRO A 1 166 ? -20.125 0.307 22.172 1 45.03 166 PRO A N 1
ATOM 1194 C CA . PRO A 1 166 ? -20.297 1.713 22.547 1 45.03 166 PRO A CA 1
ATOM 1195 C C . PRO A 1 166 ? -20.406 1.909 24.062 1 45.03 166 PRO A C 1
ATOM 1197 O O . PRO A 1 166 ? -20 2.957 24.578 1 45.03 166 PRO A O 1
ATOM 1200 N N . ASP A 1 167 ? -21.203 1.159 24.625 1 42.22 167 ASP A N 1
ATOM 1201 C CA . ASP A 1 167 ? -21.578 1.416 26.016 1 42.22 167 ASP A CA 1
ATOM 1202 C C . ASP A 1 167 ? -20.422 1.103 26.953 1 42.22 167 ASP A C 1
ATOM 1204 O O . ASP A 1 167 ? -20.641 0.845 28.141 1 42.22 167 ASP A O 1
ATOM 1208 N N . ALA A 1 168 ? -19.281 1.107 26.281 1 45.28 168 ALA A N 1
ATOM 1209 C CA . ALA A 1 168 ? -18.344 0.89 27.375 1 45.28 168 ALA A CA 1
ATOM 1210 C C . ALA A 1 168 ? -18.406 2.02 28.391 1 45.28 168 ALA A C 1
ATOM 1212 O O . ALA A 1 168 ? -18.453 3.195 28.031 1 45.28 168 ALA A O 1
ATOM 1213 N N . ILE A 1 169 ? -18.797 1.879 29.391 1 45.84 169 ILE A N 1
ATOM 1214 C CA . ILE A 1 169 ? -18.938 2.795 30.531 1 45.84 169 ILE A CA 1
ATOM 1215 C C . ILE A 1 169 ? -17.656 3.615 30.688 1 45.84 169 ILE A C 1
ATOM 1217 O O . ILE A 1 169 ? -17.719 4.797 31.031 1 45.84 169 ILE A O 1
ATOM 1221 N N . ASP A 1 170 ? -16.438 3.021 30.344 1 41.38 170 ASP A N 1
ATOM 1222 C CA . ASP A 1 170 ? -15.164 3.721 30.5 1 41.38 170 ASP A CA 1
ATOM 1223 C C . ASP A 1 170 ? -14.508 3.988 29.156 1 41.38 170 ASP A C 1
ATOM 1225 O O . ASP A 1 170 ? -14.016 3.062 28.5 1 41.38 170 ASP A O 1
ATOM 1229 N N . PRO A 1 171 ? -14.797 5.125 28.516 1 47.66 171 PRO A N 1
ATOM 1230 C CA . PRO A 1 171 ? -14.219 5.52 27.219 1 47.66 171 PRO A CA 1
ATOM 1231 C C . PRO A 1 171 ? -12.727 5.227 27.125 1 47.66 171 PRO A C 1
ATOM 1233 O O . PRO A 1 171 ? -12.203 5.016 26.031 1 47.66 171 PRO A O 1
ATOM 1236 N N . SER A 1 172 ? -12.109 5.348 28.312 1 48.97 172 SER A N 1
ATOM 1237 C CA . SER A 1 172 ? -10.672 5.098 28.344 1 48.97 172 SER A CA 1
ATOM 1238 C C . SER A 1 172 ? -10.352 3.678 27.906 1 48.97 172 SER A C 1
ATOM 1240 O O . SER A 1 172 ? -9.219 3.393 27.484 1 48.97 172 SER A O 1
ATOM 1242 N N . LEU A 1 173 ? -11.414 2.967 28.016 1 45.88 173 LEU A N 1
ATOM 1243 C CA . LEU A 1 173 ? -11.281 1.567 27.609 1 45.88 173 LEU A CA 1
ATOM 1244 C C . LEU A 1 173 ? -11.664 1.379 26.156 1 45.88 173 LEU A C 1
ATOM 1246 O O . LEU A 1 173 ? -11.586 0.266 25.625 1 45.88 173 LEU A O 1
ATOM 1250 N N . TRP A 1 174 ? -12.375 2.432 25.734 1 47.66 174 TRP A N 1
ATOM 1251 C CA . TRP A 1 174 ? -12.68 2.344 24.297 1 47.66 174 TRP A CA 1
ATOM 1252 C C . TRP A 1 174 ? -11.414 2.113 23.484 1 47.66 174 TRP A C 1
ATOM 1254 O O . TRP A 1 174 ? -10.492 2.932 23.516 1 47.66 174 TRP A O 1
ATOM 1264 N N . ASP A 1 175 ? -11.18 0.874 23.266 1 58 175 ASP A N 1
ATOM 1265 C CA . ASP A 1 175 ? -10.086 0.503 22.359 1 58 175 ASP A CA 1
ATOM 1266 C C . ASP A 1 175 ? -10.531 0.549 20.906 1 58 175 ASP A C 1
ATOM 1268 O O . ASP A 1 175 ? -10.82 -0.49 20.297 1 58 175 ASP A O 1
ATOM 1272 N N . GLY A 1 176 ? -11.086 1.757 20.484 1 68.31 176 GLY A N 1
ATOM 1273 C CA . GLY A 1 176 ? -11.602 1.908 19.125 1 68.31 176 GLY A CA 1
ATOM 1274 C C . GLY A 1 176 ? -10.586 1.522 18.062 1 68.31 176 GLY A C 1
ATOM 1275 O O . GLY A 1 176 ? -9.445 1.187 18.375 1 68.31 176 GLY A O 1
ATOM 1276 N N . PRO A 1 177 ? -11.172 1.383 16.922 1 79.56 177 PRO A N 1
ATOM 1277 C CA . PRO A 1 177 ? -10.273 1.014 15.828 1 79.56 177 PRO A CA 1
ATOM 1278 C C . PRO A 1 177 ? -9.164 2.037 15.602 1 79.56 177 PRO A C 1
ATOM 1280 O O . PRO A 1 177 ? -9.375 3.238 15.797 1 79.56 177 PRO A O 1
ATOM 1283 N N . SER A 1 178 ? -8.031 1.49 15.367 1 88.31 178 SER A N 1
ATOM 1284 C CA . SER A 1 178 ? -6.898 2.369 15.094 1 88.31 178 SER A CA 1
ATOM 1285 C C . SER A 1 178 ? -6.926 2.881 13.656 1 88.31 178 SER A C 1
ATOM 1287 O O . SER A 1 178 ? -7.309 2.15 12.742 1 88.31 178 SER A O 1
ATOM 1289 N N . SER A 1 179 ? -6.508 4.141 13.5 1 92.06 179 SER A N 1
ATOM 1290 C CA . SER A 1 179 ? -6.32 4.711 12.172 1 92.06 179 SER A CA 1
ATOM 1291 C C . SER A 1 179 ? -4.891 4.512 11.68 1 92.06 179 SER A C 1
ATOM 1293 O O . SER A 1 179 ? -4.551 4.914 10.57 1 92.06 179 SER A O 1
ATOM 1295 N N . PHE A 1 180 ? -4.078 3.918 12.539 1 92.19 180 PHE A N 1
ATOM 1296 C CA . PHE A 1 180 ? -2.664 3.744 12.234 1 92.19 180 PHE A CA 1
ATOM 1297 C C . PHE A 1 180 ? -2.291 2.266 12.219 1 92.19 180 PHE A C 1
ATOM 1299 O O . PHE A 1 180 ? -2.715 1.508 13.094 1 92.19 180 PHE A O 1
ATOM 1306 N N . ALA A 1 181 ? -1.602 1.935 11.203 1 96.88 181 ALA A N 1
ATOM 1307 C CA . ALA A 1 181 ? -1.066 0.581 11.078 1 96.88 181 ALA A CA 1
ATOM 1308 C C . ALA A 1 181 ? 0.336 0.6 10.477 1 96.88 181 ALA A C 1
ATOM 1310 O O . ALA A 1 181 ? 0.723 -0.325 9.758 1 96.88 181 ALA A O 1
ATOM 1311 N N . GLY A 1 182 ? 1.072 1.696 10.703 1 95.56 182 GLY A N 1
ATOM 1312 C CA . GLY A 1 182 ? 2.469 1.766 10.305 1 95.56 182 GLY A CA 1
ATOM 1313 C C . GLY A 1 182 ? 3.381 0.917 11.172 1 95.56 182 GLY A C 1
ATOM 1314 O O . GLY A 1 182 ? 2.959 0.404 12.211 1 95.56 182 GLY A O 1
ATOM 1315 N N . PRO A 1 183 ? 4.645 0.814 10.781 1 94.81 183 PRO A N 1
ATOM 1316 C CA . PRO A 1 183 ? 5.574 -0.108 11.438 1 94.81 183 PRO A CA 1
ATOM 1317 C C . PRO A 1 183 ? 5.828 0.252 12.898 1 94.81 183 PRO A C 1
ATOM 1319 O O . PRO A 1 183 ? 6.34 -0.572 13.664 1 94.81 183 PRO A O 1
ATOM 1322 N N . ALA A 1 184 ? 5.5 1.447 13.273 1 92.19 184 ALA A N 1
ATOM 1323 C CA . ALA A 1 184 ? 5.715 1.857 14.664 1 92.19 184 ALA A CA 1
ATOM 1324 C C . ALA A 1 184 ? 4.586 1.362 15.562 1 92.19 184 ALA A C 1
ATOM 1326 O O . ALA A 1 184 ? 4.715 1.36 16.781 1 92.19 184 ALA A O 1
ATOM 1327 N N . THR A 1 185 ? 3.469 1.095 14.992 1 93.75 185 THR A N 1
ATOM 1328 C CA . THR A 1 185 ? 2.383 0.505 15.766 1 93.75 185 THR A CA 1
ATOM 1329 C C . THR A 1 185 ? 2.625 -0.986 15.984 1 93.75 185 THR A C 1
ATOM 1331 O O . THR A 1 185 ? 3.334 -1.627 15.211 1 93.75 185 THR A O 1
ATOM 1334 N N . ARG A 1 186 ? 2.051 -1.531 17.031 1 94.81 186 ARG A N 1
ATOM 1335 C CA . ARG A 1 186 ? 2.189 -2.963 17.281 1 94.81 186 ARG A CA 1
ATOM 1336 C C . ARG A 1 186 ? 1.587 -3.775 16.141 1 94.81 186 ARG A C 1
ATOM 1338 O O . ARG A 1 186 ? 2.211 -4.719 15.641 1 94.81 186 ARG A O 1
ATOM 1345 N N . VAL A 1 187 ? 0.381 -3.461 15.703 1 96.81 187 VAL A N 1
ATOM 1346 C CA . VAL A 1 187 ? -0.296 -4.207 14.648 1 96.81 187 VAL A CA 1
ATOM 1347 C C . VAL A 1 187 ? 0.487 -4.082 13.344 1 96.81 187 VAL A C 1
ATOM 1349 O O . VAL A 1 187 ? 0.627 -5.055 12.602 1 96.81 187 VAL A O 1
ATOM 1352 N N . GLY A 1 188 ? 1.005 -2.875 13.07 1 97.5 188 GLY A N 1
ATOM 1353 C CA . GLY A 1 188 ? 1.812 -2.688 11.875 1 97.5 188 GLY A CA 1
ATOM 1354 C C . GLY A 1 188 ? 3.109 -3.477 11.898 1 97.5 188 GLY A C 1
ATOM 1355 O O . GLY A 1 188 ? 3.502 -4.07 10.891 1 97.5 188 GLY A O 1
ATOM 1356 N N . HIS A 1 189 ? 3.727 -3.453 13.031 1 97.44 189 HIS A N 1
ATOM 1357 C CA . HIS A 1 189 ? 4.953 -4.223 13.195 1 97.44 189 HIS A CA 1
ATOM 1358 C C . HIS A 1 189 ? 4.707 -5.711 12.977 1 97.44 189 HIS A C 1
ATOM 1360 O O . HIS A 1 189 ? 5.43 -6.359 12.219 1 97.44 189 HIS A O 1
ATOM 1366 N N . ASP A 1 190 ? 3.758 -6.215 13.625 1 98.5 190 ASP A N 1
ATOM 1367 C CA . ASP A 1 190 ? 3.449 -7.637 13.516 1 98.5 190 ASP A CA 1
ATOM 1368 C C . ASP A 1 190 ? 3.074 -8.008 12.086 1 98.5 190 ASP A C 1
ATOM 1370 O O . ASP A 1 190 ? 3.482 -9.062 11.586 1 98.5 190 ASP A O 1
ATOM 1374 N N . LEU A 1 191 ? 2.297 -7.184 11.445 1 98.81 191 LEU A N 1
ATOM 1375 C CA . LEU A 1 191 ? 1.925 -7.391 10.047 1 98.81 191 LEU A CA 1
ATOM 1376 C C . LEU A 1 191 ? 3.16 -7.43 9.156 1 98.81 191 LEU A C 1
ATOM 1378 O O . LEU A 1 191 ? 3.297 -8.32 8.312 1 98.81 191 LEU A O 1
ATOM 1382 N N . ALA A 1 192 ? 4.066 -6.477 9.359 1 98.88 192 ALA A N 1
ATOM 1383 C CA . ALA A 1 192 ? 5.277 -6.406 8.539 1 98.88 192 ALA A CA 1
ATOM 1384 C C . ALA A 1 192 ? 6.145 -7.645 8.734 1 98.88 192 ALA A C 1
ATOM 1386 O O . ALA A 1 192 ? 6.621 -8.234 7.766 1 98.88 192 ALA A O 1
ATOM 1387 N N . MET A 1 193 ? 6.301 -7.996 9.953 1 98.88 193 MET A N 1
ATOM 1388 C CA . MET A 1 193 ? 7.129 -9.156 10.258 1 98.88 193 MET A CA 1
ATOM 1389 C C . MET A 1 193 ? 6.527 -10.43 9.664 1 98.88 193 MET A C 1
ATOM 1391 O O . MET A 1 193 ? 7.242 -11.234 9.062 1 98.88 193 MET A O 1
ATOM 1395 N N . ALA A 1 194 ? 5.258 -10.625 9.836 1 98.94 194 ALA A N 1
ATOM 1396 C CA . ALA A 1 194 ? 4.582 -11.805 9.297 1 98.94 194 ALA A CA 1
ATOM 1397 C C . ALA A 1 194 ? 4.676 -11.836 7.773 1 98.94 194 ALA A C 1
ATOM 1399 O O . ALA A 1 194 ? 4.918 -12.891 7.184 1 98.94 194 ALA A O 1
ATOM 1400 N N . THR A 1 195 ? 4.469 -10.711 7.152 1 98.94 195 THR A N 1
ATOM 1401 C CA . THR A 1 195 ? 4.559 -10.617 5.699 1 98.94 195 THR A CA 1
ATOM 1402 C C . THR A 1 195 ? 5.969 -10.938 5.223 1 98.94 195 THR A C 1
ATOM 1404 O O . THR A 1 195 ? 6.148 -11.727 4.289 1 98.94 195 THR A O 1
ATOM 1407 N N . HIS A 1 196 ? 6.93 -10.328 5.883 1 98.94 196 HIS A N 1
ATOM 1408 C CA . HIS A 1 196 ? 8.328 -10.57 5.527 1 98.94 196 HIS A CA 1
ATOM 1409 C C . HIS A 1 196 ? 8.664 -12.055 5.602 1 98.94 196 HIS A C 1
ATOM 1411 O O . HIS A 1 196 ? 9.297 -12.594 4.691 1 98.94 196 HIS A O 1
ATOM 1417 N N . THR A 1 197 ? 8.219 -12.641 6.652 1 98.88 197 THR A N 1
ATOM 1418 C CA . THR A 1 197 ? 8.469 -14.062 6.852 1 98.88 197 THR A CA 1
ATOM 1419 C C . THR A 1 197 ? 7.84 -14.883 5.73 1 98.88 197 THR A C 1
ATOM 1421 O O . THR A 1 197 ? 8.5 -15.719 5.117 1 98.88 197 THR A O 1
ATOM 1424 N N . ALA A 1 198 ? 6.605 -14.664 5.418 1 98.94 198 ALA A N 1
ATOM 1425 C CA . ALA A 1 198 ? 5.887 -15.422 4.398 1 98.94 198 ALA A CA 1
ATOM 1426 C C . ALA A 1 198 ? 6.523 -15.242 3.025 1 98.94 198 ALA A C 1
ATOM 1428 O O . ALA A 1 198 ? 6.777 -16.219 2.316 1 98.94 198 ALA A O 1
ATOM 1429 N N . ILE A 1 199 ? 6.797 -14.016 2.66 1 98.88 199 ILE A N 1
ATOM 1430 C CA . ILE A 1 199 ? 7.301 -13.719 1.323 1 98.88 199 ILE A CA 1
ATOM 1431 C C . ILE A 1 199 ? 8.719 -14.258 1.177 1 98.88 199 ILE A C 1
ATOM 1433 O O . ILE A 1 199 ? 9.094 -14.773 0.118 1 98.88 199 ILE A O 1
ATOM 1437 N N . THR A 1 200 ? 9.539 -14.125 2.225 1 98.75 200 THR A N 1
ATOM 1438 C CA . THR A 1 200 ? 10.883 -14.703 2.191 1 98.75 200 THR A CA 1
ATOM 1439 C C . THR A 1 200 ? 10.812 -16.203 1.907 1 98.75 200 THR A C 1
ATOM 1441 O O . THR A 1 200 ? 11.523 -16.703 1.033 1 98.75 200 THR A O 1
ATOM 1444 N N . ALA A 1 201 ? 9.953 -16.859 2.641 1 98.62 201 ALA A N 1
ATOM 1445 C CA . ALA A 1 201 ? 9.781 -18.297 2.441 1 98.62 201 ALA A CA 1
ATOM 1446 C C . ALA A 1 201 ? 9.289 -18.594 1.028 1 98.62 201 ALA A C 1
ATOM 1448 O O . ALA A 1 201 ? 9.742 -19.547 0.396 1 98.62 201 ALA A O 1
ATOM 1449 N N . GLY A 1 202 ? 8.344 -17.812 0.539 1 98.31 202 GLY A N 1
ATOM 1450 C CA . GLY A 1 202 ? 7.781 -18.016 -0.786 1 98.31 202 GLY A CA 1
ATOM 1451 C C . GLY A 1 202 ? 8.797 -17.828 -1.9 1 98.31 202 GLY A C 1
ATOM 1452 O O . GLY A 1 202 ? 8.844 -18.609 -2.846 1 98.31 202 GLY A O 1
ATOM 1453 N N . VAL A 1 203 ? 9.578 -16.797 -1.794 1 97.75 203 VAL A N 1
ATOM 1454 C CA . VAL A 1 203 ? 10.602 -16.531 -2.799 1 97.75 203 VAL A CA 1
ATOM 1455 C C . VAL A 1 203 ? 11.641 -17.656 -2.793 1 97.75 203 VAL A C 1
ATOM 1457 O O . VAL A 1 203 ? 12.016 -18.172 -3.85 1 97.75 203 VAL A O 1
ATOM 1460 N N . ALA A 1 204 ? 12.078 -18.031 -1.634 1 97.25 204 ALA A N 1
ATOM 1461 C CA . ALA A 1 204 ? 13.062 -19.109 -1.51 1 97.25 204 ALA A CA 1
ATOM 1462 C C . ALA A 1 204 ? 12.539 -20.391 -2.139 1 97.25 204 ALA A C 1
ATOM 1464 O O . ALA A 1 204 ? 13.266 -21.078 -2.871 1 97.25 204 ALA A O 1
ATOM 1465 N N . ARG A 1 205 ? 11.336 -20.719 -1.852 1 96.25 205 ARG A N 1
ATOM 1466 C CA . ARG A 1 205 ? 10.734 -21.938 -2.381 1 96.25 205 ARG A CA 1
ATOM 1467 C C . ARG A 1 205 ? 10.602 -21.875 -3.898 1 96.25 205 ARG A C 1
ATOM 1469 O O . ARG A 1 205 ? 10.875 -22.859 -4.594 1 96.25 205 ARG A O 1
ATOM 1476 N N . TRP A 1 206 ? 10.141 -20.766 -4.359 1 95.75 206 TRP A N 1
ATOM 1477 C CA . TRP A 1 206 ? 9.977 -20.609 -5.801 1 95.75 206 TRP A CA 1
ATOM 1478 C C . TRP A 1 206 ? 11.312 -20.781 -6.523 1 95.75 206 TRP A C 1
ATOM 1480 O O . TRP A 1 206 ? 11.391 -21.469 -7.539 1 95.75 206 TRP A O 1
ATOM 1490 N N . LEU A 1 207 ? 12.336 -20.203 -5.996 1 93.88 207 LEU A N 1
ATOM 1491 C CA . LEU A 1 207 ? 13.656 -20.281 -6.602 1 93.88 207 LEU A CA 1
ATOM 1492 C C . LEU A 1 207 ? 14.188 -21.719 -6.559 1 93.88 207 LEU A C 1
ATOM 1494 O O . LEU A 1 207 ? 14.836 -22.172 -7.504 1 93.88 207 LEU A O 1
ATOM 1498 N N . ALA A 1 208 ? 13.914 -22.359 -5.477 1 93.88 208 ALA A N 1
ATOM 1499 C CA . ALA A 1 208 ? 14.336 -23.75 -5.355 1 93.88 208 ALA A CA 1
ATOM 1500 C C . ALA A 1 208 ? 13.672 -24.625 -6.41 1 93.88 208 ALA A C 1
ATOM 1502 O O . ALA A 1 208 ? 14.281 -25.562 -6.922 1 93.88 208 ALA A O 1
ATOM 1503 N N . ASP A 1 209 ? 12.461 -24.266 -6.727 1 92 209 ASP A N 1
ATOM 1504 C CA . ASP A 1 209 ? 11.68 -25.047 -7.68 1 92 209 ASP A CA 1
ATOM 1505 C C . ASP A 1 209 ? 12.023 -24.656 -9.117 1 92 209 ASP A C 1
ATOM 1507 O O . ASP A 1 209 ? 11.688 -25.375 -10.055 1 92 209 ASP A O 1
ATOM 1511 N N . HIS A 1 210 ? 12.641 -23.484 -9.242 1 89.12 210 HIS A N 1
ATOM 1512 C CA . HIS A 1 210 ? 12.969 -22.969 -10.562 1 89.12 210 HIS A CA 1
ATOM 1513 C C . HIS A 1 210 ? 14.43 -22.531 -10.641 1 89.12 210 HIS A C 1
ATOM 1515 O O . HIS A 1 210 ? 14.719 -21.344 -10.852 1 89.12 210 HIS A O 1
ATOM 1521 N N . PRO A 1 211 ? 15.32 -23.344 -10.633 1 79.19 211 PRO A N 1
ATOM 1522 C CA . PRO A 1 211 ? 16.734 -23 -10.523 1 79.19 211 PRO A CA 1
ATOM 1523 C C . PRO A 1 211 ? 17.25 -22.234 -11.734 1 79.19 211 PRO A C 1
ATOM 1525 O O . PRO A 1 211 ? 18.266 -21.531 -11.633 1 79.19 211 PRO A O 1
ATOM 1528 N N . SER A 1 212 ? 16.609 -22.172 -12.922 1 67.19 212 SER A N 1
ATOM 1529 C CA . SER A 1 212 ? 17.062 -21.438 -14.086 1 67.19 212 SER A CA 1
ATOM 1530 C C . SER A 1 212 ? 16.812 -19.938 -13.93 1 67.19 212 SER A C 1
ATOM 1532 O O . SER A 1 212 ? 17.406 -19.125 -14.633 1 67.19 212 SER A O 1
ATOM 1534 N N . THR A 1 213 ? 15.938 -19.438 -13.234 1 57.44 213 THR A N 1
ATOM 1535 C CA . THR A 1 213 ? 15.594 -18.031 -13.062 1 57.44 213 THR A CA 1
ATOM 1536 C C . THR A 1 213 ? 16.562 -17.344 -12.109 1 57.44 213 THR A C 1
ATOM 1538 O O . THR A 1 213 ? 16.578 -16.125 -11.984 1 57.44 213 THR A O 1
ATOM 1541 N N . GLY A 1 214 ? 17.453 -18 -11.422 1 47.94 214 GLY A N 1
ATOM 1542 C CA . GLY A 1 214 ? 18.188 -17.562 -10.25 1 47.94 214 GLY A CA 1
ATOM 1543 C C . GLY A 1 214 ? 19.141 -16.422 -10.539 1 47.94 214 GLY A C 1
ATOM 1544 O O . GLY A 1 214 ? 19.234 -15.945 -11.672 1 47.94 214 GLY A O 1
ATOM 1545 N N . THR A 1 215 ? 19.938 -15.922 -9.242 1 43.22 215 THR A N 1
ATOM 1546 C CA . THR A 1 215 ? 20.938 -14.914 -8.93 1 43.22 215 THR A CA 1
ATOM 1547 C C . THR A 1 215 ? 22.078 -14.969 -9.938 1 43.22 215 THR A C 1
ATOM 1549 O O . THR A 1 215 ? 22.609 -16.047 -10.234 1 43.22 215 THR A O 1
ATOM 1552 N N . ARG A 1 216 ? 22.047 -14.078 -10.859 1 34.19 216 ARG A N 1
ATOM 1553 C CA . ARG A 1 216 ? 23.312 -14.07 -11.562 1 34.19 216 ARG A CA 1
ATOM 1554 C C . ARG A 1 216 ? 24.484 -13.898 -10.594 1 34.19 216 ARG A C 1
ATOM 1556 O O . ARG A 1 216 ? 24.422 -13.07 -9.68 1 34.19 216 ARG A O 1
ATOM 1563 N N . MET B 1 1 ? 0.992 23.234 3.934 1 96.25 1 MET B N 1
ATOM 1564 C CA . MET B 1 1 ? 0.947 22.969 2.498 1 96.25 1 MET B CA 1
ATOM 1565 C C . MET B 1 1 ? -0.437 22.484 2.078 1 96.25 1 MET B C 1
ATOM 1567 O O . MET B 1 1 ? -0.999 21.578 2.697 1 96.25 1 MET B O 1
ATOM 1571 N N . VAL B 1 2 ? -0.974 23.125 1.019 1 97.69 2 VAL B N 1
ATOM 1572 C CA . VAL B 1 2 ? -2.316 22.797 0.549 1 97.69 2 VAL B CA 1
ATOM 1573 C C . VAL B 1 2 ? -2.283 22.5 -0.949 1 97.69 2 VAL B C 1
ATOM 1575 O O . VAL B 1 2 ? -1.717 23.266 -1.728 1 97.69 2 VAL B O 1
ATOM 1578 N N . LEU B 1 3 ? -2.764 21.344 -1.314 1 98 3 LEU B N 1
ATOM 1579 C CA . LEU B 1 3 ? -3.021 21 -2.709 1 98 3 LEU B CA 1
ATOM 1580 C C . LEU B 1 3 ? -4.52 21.016 -3.004 1 98 3 LEU B C 1
ATOM 1582 O O . LEU B 1 3 ? -5.277 20.25 -2.408 1 98 3 LEU B O 1
ATOM 1586 N N . VAL B 1 4 ? -4.938 21.906 -3.883 1 98.19 4 VAL B N 1
ATOM 1587 C CA . VAL B 1 4 ? -6.344 22.016 -4.262 1 98.19 4 VAL B CA 1
ATOM 1588 C C . VAL B 1 4 ? -6.531 21.5 -5.691 1 98.19 4 VAL B C 1
ATOM 1590 O O . VAL B 1 4 ? -5.961 22.062 -6.633 1 98.19 4 VAL B O 1
ATOM 1593 N N . LEU B 1 5 ? -7.348 20.469 -5.844 1 97.88 5 LEU B N 1
ATOM 1594 C CA . LEU B 1 5 ? -7.648 19.922 -7.156 1 97.88 5 LEU B CA 1
ATOM 1595 C C . LEU B 1 5 ? -8.727 20.734 -7.859 1 97.88 5 LEU B C 1
ATOM 1597 O O . LEU B 1 5 ? -9.516 21.422 -7.203 1 97.88 5 LEU B O 1
ATOM 1601 N N . ASP B 1 6 ? -8.773 20.656 -9.156 1 96.12 6 ASP B N 1
ATOM 1602 C CA . ASP B 1 6 ? -9.688 21.453 -9.961 1 96.12 6 ASP B CA 1
ATOM 1603 C C . ASP B 1 6 ? -11.141 21.047 -9.711 1 96.12 6 ASP B C 1
ATOM 1605 O O . ASP B 1 6 ? -12.055 21.859 -9.883 1 96.12 6 ASP B O 1
ATOM 1609 N N . ARG B 1 7 ? -11.367 19.828 -9.305 1 96.31 7 ARG B N 1
ATOM 1610 C CA . ARG B 1 7 ? -12.664 19.266 -8.953 1 96.31 7 ARG B CA 1
ATOM 1611 C C . ARG B 1 7 ? -12.5 18.125 -7.953 1 96.31 7 ARG B C 1
ATOM 1613 O O . ARG B 1 7 ? -11.406 17.578 -7.801 1 96.31 7 ARG B O 1
ATOM 1620 N N . PRO B 1 8 ? -13.609 17.844 -7.324 1 97.56 8 PRO B N 1
ATOM 1621 C CA . PRO B 1 8 ? -13.523 16.641 -6.477 1 97.56 8 PRO B CA 1
ATOM 1622 C C . PRO B 1 8 ? -13.211 15.375 -7.273 1 97.56 8 PRO B C 1
ATOM 1624 O O . PRO B 1 8 ? -13.711 15.211 -8.391 1 97.56 8 PRO B O 1
ATOM 1627 N N . ARG B 1 9 ? -12.383 14.547 -6.684 1 97.88 9 ARG B N 1
ATOM 1628 C CA . ARG B 1 9 ? -11.953 13.312 -7.332 1 97.88 9 ARG B CA 1
ATOM 1629 C C . ARG B 1 9 ? -12.102 12.117 -6.395 1 97.88 9 ARG B C 1
ATOM 1631 O O . ARG B 1 9 ? -11.906 12.25 -5.184 1 97.88 9 ARG B O 1
ATOM 1638 N N . PRO B 1 10 ? -12.477 10.914 -7.016 1 98 10 PRO B N 1
ATOM 1639 C CA . PRO B 1 10 ? -12.367 9.703 -6.199 1 98 10 PRO B CA 1
ATOM 1640 C C . PRO B 1 10 ? -10.961 9.484 -5.648 1 98 10 PRO B C 1
ATOM 1642 O O . PRO B 1 10 ? -9.977 9.773 -6.332 1 98 10 PRO B O 1
ATOM 1645 N N . CYS B 1 11 ? -10.938 8.969 -4.336 1 98.81 11 CYS B N 1
ATOM 1646 C CA . CYS B 1 11 ? -9.602 8.852 -3.77 1 98.81 11 CYS B CA 1
ATOM 1647 C C . CYS B 1 11 ? -9.539 7.742 -2.73 1 98.81 11 CYS B C 1
ATOM 1649 O O . CYS B 1 11 ? -10.57 7.184 -2.354 1 98.81 11 CYS B O 1
ATOM 1651 N N . VAL B 1 12 ? -8.359 7.355 -2.389 1 98.94 12 VAL B N 1
ATOM 1652 C CA . VAL B 1 12 ? -8.031 6.508 -1.246 1 98.94 12 VAL B CA 1
ATOM 1653 C C . VAL B 1 12 ? -6.895 7.141 -0.443 1 98.94 12 VAL B C 1
ATOM 1655 O O . VAL B 1 12 ? -5.961 7.707 -1.016 1 98.94 12 VAL B O 1
ATOM 1658 N N . ALA B 1 13 ? -7.023 7.078 0.892 1 98.94 13 ALA B N 1
ATOM 1659 C CA . ALA B 1 13 ? -6 7.719 1.712 1 98.94 13 ALA B CA 1
ATOM 1660 C C . ALA B 1 13 ? -5.82 6.984 3.037 1 98.94 13 ALA B C 1
ATOM 1662 O O . ALA B 1 13 ? -6.758 6.371 3.547 1 98.94 13 ALA B O 1
ATOM 1663 N N . SER B 1 14 ? -4.641 7.039 3.596 1 98.75 14 SER B N 1
ATOM 1664 C CA . SER B 1 14 ? -4.34 6.492 4.914 1 98.75 14 SER B CA 1
ATOM 1665 C C . SER B 1 14 ? -4.246 7.594 5.965 1 98.75 14 SER B C 1
ATOM 1667 O O . SER B 1 14 ? -3.557 7.441 6.973 1 98.75 14 SER B O 1
ATOM 1669 N N . THR B 1 15 ? -4.891 8.68 5.793 1 97.38 15 THR B N 1
ATOM 1670 C CA . THR B 1 15 ? -4.781 9.875 6.617 1 97.38 15 THR B CA 1
ATOM 1671 C C . THR B 1 15 ? -5.828 9.867 7.727 1 97.38 15 THR B C 1
ATOM 1673 O O . THR B 1 15 ? -6.875 9.227 7.598 1 97.38 15 THR B O 1
ATOM 1676 N N . ILE B 1 16 ? -5.566 10.586 8.727 1 91.12 16 ILE B N 1
ATOM 1677 C CA . ILE B 1 16 ? -6.43 10.578 9.898 1 91.12 16 ILE B CA 1
ATOM 1678 C C . ILE B 1 16 ? -7.715 11.344 9.594 1 91.12 16 ILE B C 1
ATOM 1680 O O . ILE B 1 16 ? -8.766 11.047 10.172 1 91.12 16 ILE B O 1
ATOM 1684 N N . VAL B 1 17 ? -7.629 12.359 8.758 1 96.06 17 VAL B N 1
ATOM 1685 C CA . VAL B 1 17 ? -8.828 13.023 8.242 1 96.06 17 VAL B CA 1
ATOM 1686 C C . VAL B 1 17 ? -9.039 12.641 6.781 1 96.06 17 VAL B C 1
ATOM 1688 O O . VAL B 1 17 ? -8.148 12.82 5.949 1 96.06 17 VAL B O 1
ATOM 1691 N N . GLY B 1 18 ? -10.227 12.133 6.543 1 97.12 18 GLY B N 1
ATOM 1692 C CA . GLY B 1 18 ? -10.555 11.773 5.168 1 97.12 18 GLY B CA 1
ATOM 1693 C C . GLY B 1 18 ? -9.938 10.453 4.734 1 97.12 18 GLY B C 1
ATOM 1694 O O . GLY B 1 18 ? -9.852 10.172 3.539 1 97.12 18 GLY B O 1
ATOM 1695 N N . GLY B 1 19 ? -9.508 9.656 5.688 1 98.12 19 GLY B N 1
ATOM 1696 C CA . GLY B 1 19 ? -8.898 8.375 5.371 1 98.12 19 GLY B CA 1
ATOM 1697 C C . GLY B 1 19 ? -9.891 7.359 4.832 1 98.12 19 GLY B C 1
ATOM 1698 O O . GLY B 1 19 ? -11.086 7.453 5.105 1 98.12 19 GLY B O 1
ATOM 1699 N N . GLY B 1 20 ? -9.398 6.375 4.117 1 98.62 20 GLY B N 1
ATOM 1700 C CA . GLY B 1 20 ? -10.242 5.395 3.453 1 98.62 20 GLY B CA 1
ATOM 1701 C C . GLY B 1 20 ? -10.516 5.73 2 1 98.62 20 GLY B C 1
ATOM 1702 O O . GLY B 1 20 ? -9.727 6.41 1.353 1 98.62 20 GLY B O 1
ATOM 1703 N N . ILE B 1 21 ? -11.531 5.094 1.471 1 98.75 21 ILE B N 1
ATOM 1704 C CA . ILE B 1 21 ? -11.961 5.383 0.107 1 98.75 21 ILE B CA 1
ATOM 1705 C C . ILE B 1 21 ? -13.094 6.41 0.13 1 98.75 21 ILE B C 1
ATOM 1707 O O . ILE B 1 21 ? -14.031 6.293 0.921 1 98.75 21 ILE B O 1
ATOM 1711 N N . GLY B 1 22 ? -12.93 7.438 -0.676 1 98.25 22 GLY B N 1
ATOM 1712 C CA . GLY B 1 22 ? -13.914 8.508 -0.737 1 98.25 22 GLY B CA 1
ATOM 1713 C C . GLY B 1 22 ? -13.656 9.484 -1.866 1 98.25 22 GLY B C 1
ATOM 1714 O O . GLY B 1 22 ? -13.328 9.086 -2.984 1 98.25 22 GLY B O 1
ATOM 1715 N N . THR B 1 23 ? -13.922 10.727 -1.539 1 98.31 23 THR B N 1
ATOM 1716 C CA . THR B 1 23 ? -13.711 11.82 -2.48 1 98.31 23 THR B CA 1
ATOM 1717 C C . THR B 1 23 ? -12.82 12.898 -1.869 1 98.31 23 THR B C 1
ATOM 1719 O O . THR B 1 23 ? -12.883 13.148 -0.664 1 98.31 23 THR B O 1
ATOM 1722 N N . VAL B 1 24 ? -12 13.531 -2.75 1 98.69 24 VAL B N 1
ATOM 1723 C CA . VAL B 1 24 ? -11.109 14.578 -2.252 1 98.69 24 VAL B CA 1
ATOM 1724 C C . VAL B 1 24 ? -11.117 15.758 -3.219 1 98.69 24 VAL B C 1
ATOM 1726 O O . VAL B 1 24 ? -11.148 15.578 -4.438 1 98.69 24 VAL B O 1
ATOM 1729 N N . ARG B 1 25 ? -11.055 16.922 -2.65 1 98.44 25 ARG B N 1
ATOM 1730 C CA . ARG B 1 25 ? -10.797 18.141 -3.422 1 98.44 25 ARG B CA 1
ATOM 1731 C C . ARG B 1 25 ? -9.531 18.828 -2.93 1 98.44 25 ARG B C 1
ATOM 1733 O O . ARG B 1 25 ? -8.797 19.438 -3.721 1 98.44 25 ARG B O 1
ATOM 1740 N N . THR B 1 26 ? -9.336 18.766 -1.616 1 98.69 26 THR B N 1
ATOM 1741 C CA . THR B 1 26 ? -8.211 19.469 -1.027 1 98.69 26 THR B CA 1
ATOM 1742 C C . THR B 1 26 ? -7.395 18.547 -0.134 1 98.69 26 THR B C 1
ATOM 1744 O O . THR B 1 26 ? -7.945 17.844 0.721 1 98.69 26 THR B O 1
ATOM 1747 N N . TRP B 1 27 ? -6.121 18.453 -0.366 1 98.56 27 TRP B N 1
ATOM 1748 C CA . TRP B 1 27 ? -5.184 17.781 0.525 1 98.56 27 TRP B CA 1
ATOM 1749 C C . TRP B 1 27 ? -4.426 18.797 1.382 1 98.56 27 TRP B C 1
ATOM 1751 O O . TRP B 1 27 ? -3.809 19.719 0.857 1 98.56 27 TRP B O 1
ATOM 1761 N N . LEU B 1 28 ? -4.562 18.609 2.703 1 98.38 28 LEU B N 1
ATOM 1762 C CA . LEU B 1 28 ? -3.836 19.438 3.662 1 98.38 28 LEU B CA 1
ATOM 1763 C C . LEU B 1 28 ? -2.732 18.625 4.344 1 98.38 28 LEU B C 1
ATOM 1765 O O . LEU B 1 28 ? -3 17.594 4.949 1 98.38 28 LEU B O 1
ATOM 1769 N N . ASN B 1 29 ? -1.499 19.016 4.199 1 97.62 29 ASN B N 1
ATOM 1770 C CA . ASN B 1 29 ? -0.334 18.5 4.918 1 97.62 29 ASN B CA 1
ATOM 1771 C C . ASN B 1 29 ? 0.205 19.531 5.906 1 97.62 29 ASN B C 1
ATOM 1773 O O . ASN B 1 29 ? 1.008 20.391 5.535 1 97.62 29 ASN B O 1
ATOM 1777 N N . LEU B 1 30 ? -0.209 19.406 7.176 1 96.38 30 LEU B N 1
ATOM 1778 C CA . LEU B 1 30 ? 0.038 20.422 8.188 1 96.38 30 LEU B CA 1
ATOM 1779 C C . LEU B 1 30 ? 1.364 20.172 8.898 1 96.38 30 LEU B C 1
ATOM 1781 O O . LEU B 1 30 ? 1.567 19.109 9.484 1 96.38 30 LEU B O 1
ATOM 1785 N N . GLU B 1 31 ? 2.193 21.125 8.891 1 94.69 31 GLU B N 1
ATOM 1786 C CA . GLU B 1 31 ? 3.451 21.062 9.625 1 94.69 31 GLU B CA 1
ATOM 1787 C C . GLU B 1 31 ? 3.225 21.281 11.117 1 94.69 31 GLU B C 1
ATOM 1789 O O . GLU B 1 31 ? 2.547 22.234 11.516 1 94.69 31 GLU B O 1
ATOM 1794 N N . VAL B 1 32 ? 3.766 20.359 11.836 1 91.81 32 VAL B N 1
ATOM 1795 C CA . VAL B 1 32 ? 3.707 20.469 13.289 1 91.81 32 VAL B CA 1
ATOM 1796 C C . VAL B 1 32 ? 5.109 20.344 13.875 1 91.81 32 VAL B C 1
ATOM 1798 O O . VAL B 1 32 ? 5.992 19.734 13.258 1 91.81 32 VAL B O 1
ATOM 1801 N N . PRO B 1 33 ? 5.309 20.969 15.039 1 87.25 33 PRO B N 1
ATOM 1802 C CA . PRO B 1 33 ? 6.637 20.828 15.648 1 87.25 33 PRO B CA 1
ATOM 1803 C C . PRO B 1 33 ? 6.91 19.406 16.141 1 87.25 33 PRO B C 1
ATOM 1805 O O . PRO B 1 33 ? 5.973 18.641 16.359 1 87.25 33 PRO B O 1
ATOM 1808 N N . LEU B 1 34 ? 8.172 19.078 16.219 1 81.19 34 LEU B N 1
ATOM 1809 C CA . LEU B 1 34 ? 8.578 17.766 16.734 1 81.19 34 LEU B CA 1
ATOM 1810 C C . LEU B 1 34 ? 7.988 17.516 18.109 1 81.19 34 LEU B C 1
ATOM 1812 O O . LEU B 1 34 ? 7.73 16.359 18.484 1 81.19 34 LEU B O 1
ATOM 1816 N N . SER B 1 35 ? 7.699 18.578 18.812 1 78.56 35 SER B N 1
ATOM 1817 C CA . SER B 1 35 ? 7.199 18.5 20.188 1 78.56 35 SER B CA 1
ATOM 1818 C C . SER B 1 35 ? 5.672 18.484 20.219 1 78.56 35 SER B C 1
ATOM 1820 O O . SER B 1 35 ? 5.066 18.656 21.281 1 78.56 35 SER B O 1
ATOM 1822 N N . TYR B 1 36 ? 5.203 18.312 19.109 1 77 36 TYR B N 1
ATOM 1823 C CA . TYR B 1 36 ? 3.75 18.328 19 1 77 36 TYR B CA 1
ATOM 1824 C C . TYR B 1 36 ? 3.109 17.344 19.969 1 77 36 TYR B C 1
ATOM 1826 O O . TYR B 1 36 ? 3.408 16.141 19.938 1 77 36 TYR B O 1
ATOM 1834 N N . ASP B 1 37 ? 2.238 17.922 20.812 1 71.38 37 ASP B N 1
ATOM 1835 C CA . ASP B 1 37 ? 1.648 17.078 21.859 1 71.38 37 ASP B CA 1
ATOM 1836 C C . ASP B 1 37 ? 0.155 17.359 22 1 71.38 37 ASP B C 1
ATOM 1838 O O . ASP B 1 37 ? -0.422 17.141 23.062 1 71.38 37 ASP B O 1
ATOM 1842 N N . ARG B 1 38 ? -0.323 17.766 21.016 1 71.25 38 ARG B N 1
ATOM 1843 C CA . ARG B 1 38 ? -1.757 18.016 21.125 1 71.25 38 ARG B CA 1
ATOM 1844 C C . ARG B 1 38 ? -2.527 16.719 21.344 1 71.25 38 ARG B C 1
ATOM 1846 O O . ARG B 1 38 ? -2.201 15.695 20.75 1 71.25 38 ARG B O 1
ATOM 1853 N N . VAL B 1 39 ? -3.488 16.828 22.078 1 69.38 39 VAL B N 1
ATOM 1854 C CA . VAL B 1 39 ? -4.266 15.68 22.547 1 69.38 39 VAL B CA 1
ATOM 1855 C C . VAL B 1 39 ? -5.199 15.203 21.422 1 69.38 39 VAL B C 1
ATOM 1857 O O . VAL B 1 39 ? -5.473 14.008 21.312 1 69.38 39 VAL B O 1
ATOM 1860 N N . ASP B 1 40 ? -5.586 16.188 20.594 1 83.25 40 ASP B N 1
ATOM 1861 C CA . ASP B 1 40 ? -6.566 15.805 19.578 1 83.25 40 ASP B CA 1
ATOM 1862 C C . ASP B 1 40 ? -6.125 16.25 1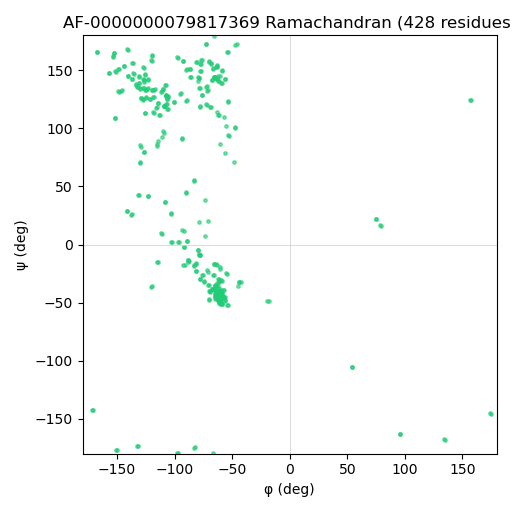8.188 1 83.25 40 ASP B C 1
ATOM 1864 O O . ASP B 1 40 ? -6.598 17.281 17.688 1 83.25 40 ASP B O 1
ATOM 1868 N N . PRO B 1 41 ? -5.363 15.523 17.578 1 85.31 41 PRO B N 1
ATOM 1869 C CA . PRO B 1 41 ? -4.844 15.883 16.266 1 85.31 41 PRO B CA 1
ATOM 1870 C C . PRO B 1 41 ? -5.941 16.047 15.211 1 85.31 41 PRO B C 1
ATOM 1872 O O . PRO B 1 41 ? -5.828 16.891 14.32 1 85.31 41 PRO B O 1
ATOM 1875 N N . VAL B 1 42 ? -7.016 15.328 15.367 1 88.38 42 VAL B N 1
ATOM 1876 C CA . VAL B 1 42 ? -8.102 15.398 14.398 1 88.38 42 VAL B CA 1
ATOM 1877 C C . VAL B 1 42 ? -8.805 16.75 14.5 1 88.38 42 VAL B C 1
ATOM 1879 O O . VAL B 1 42 ? -9.047 17.406 13.484 1 88.38 42 VAL B O 1
ATOM 1882 N N . ALA B 1 43 ? -9.094 17.109 15.695 1 89.69 43 ALA B N 1
ATOM 1883 C CA . ALA B 1 43 ? -9.719 18.422 15.898 1 89.69 43 ALA B CA 1
ATOM 1884 C C . ALA B 1 43 ? -8.82 19.547 15.398 1 89.69 43 ALA B C 1
ATOM 1886 O O . ALA B 1 43 ? -9.297 20.516 14.805 1 89.69 43 ALA B O 1
ATOM 1887 N N . HIS B 1 44 ? -7.555 19.391 15.672 1 90.81 44 HIS B N 1
ATOM 1888 C CA . HIS B 1 44 ? -6.594 20.391 15.219 1 90.81 44 HIS B CA 1
ATOM 1889 C C . HIS B 1 44 ? -6.605 20.516 13.703 1 90.81 44 HIS B C 1
ATOM 1891 O O . HIS B 1 44 ? -6.66 21.625 13.164 1 90.81 44 HIS B O 1
ATOM 1897 N N . LEU B 1 45 ? -6.578 19.438 13.008 1 93.44 45 LEU B N 1
ATOM 1898 C CA . LEU B 1 45 ? -6.594 19.438 11.547 1 93.44 45 LEU B CA 1
ATOM 1899 C C . LEU B 1 45 ? -7.887 20.047 11.016 1 93.44 45 LEU B C 1
ATOM 1901 O O . LEU B 1 45 ? -7.863 20.812 10.047 1 93.44 45 LEU B O 1
ATOM 1905 N N . LYS B 1 46 ? -8.953 19.719 11.625 1 91.5 46 LYS B N 1
ATOM 1906 C CA . LYS B 1 46 ? -10.242 20.25 11.188 1 91.5 46 LYS B CA 1
ATOM 1907 C C . LYS B 1 46 ? -10.289 21.766 11.336 1 91.5 46 LYS B C 1
ATOM 1909 O O . LYS B 1 46 ? -10.836 22.453 10.477 1 91.5 46 LYS B O 1
ATOM 1914 N N . GLU B 1 47 ? -9.766 22.188 12.445 1 93.44 47 GLU B N 1
ATOM 1915 C CA . GLU B 1 47 ? -9.703 23.641 12.68 1 93.44 47 GLU B CA 1
ATOM 1916 C C . GLU B 1 47 ? -8.891 24.328 11.594 1 93.44 47 GLU B C 1
ATOM 1918 O O . GLU B 1 47 ? -9.289 25.391 11.094 1 93.44 47 GLU B O 1
ATOM 1923 N N . ARG B 1 48 ? -7.766 23.703 11.281 1 93.25 48 ARG B N 1
ATOM 1924 C CA . ARG B 1 48 ? -6.867 24.312 10.297 1 93.25 48 ARG B CA 1
ATOM 1925 C C . ARG B 1 48 ? -7.453 24.234 8.891 1 93.25 48 ARG B C 1
ATOM 1927 O O . ARG B 1 48 ? -7.125 25.047 8.031 1 93.25 48 ARG B O 1
ATOM 1934 N N . ALA B 1 49 ? -8.352 23.312 8.688 1 94.12 49 ALA B N 1
ATOM 1935 C CA . ALA B 1 49 ? -8.914 23.078 7.363 1 94.12 49 ALA B CA 1
ATOM 1936 C C . ALA B 1 49 ? -10.242 23.797 7.195 1 94.12 49 ALA B C 1
ATOM 1938 O O . ALA B 1 49 ? -10.898 23.672 6.156 1 94.12 49 ALA B O 1
ATOM 1939 N N . ASP B 1 50 ? -10.711 24.531 8.141 1 92.5 50 ASP B N 1
ATOM 1940 C CA . ASP B 1 50 ? -12.062 25.062 8.211 1 92.5 50 ASP B CA 1
ATOM 1941 C C . ASP B 1 50 ? -12.375 25.953 7.008 1 92.5 50 ASP B C 1
ATOM 1943 O O . ASP B 1 50 ? -13.5 25.969 6.52 1 92.5 50 ASP B O 1
ATOM 1947 N N . ASP B 1 51 ? -11.461 26.594 6.473 1 93.5 51 ASP B N 1
ATOM 1948 C CA . ASP B 1 51 ? -11.727 27.531 5.395 1 93.5 51 ASP B CA 1
ATOM 1949 C C . ASP B 1 51 ? -11.359 26.938 4.035 1 93.5 51 ASP B C 1
ATOM 1951 O O . ASP B 1 51 ? -11.438 27.625 3.014 1 93.5 51 ASP B O 1
ATOM 1955 N N . LEU B 1 52 ? -10.922 25.719 4.004 1 95.62 52 LEU B N 1
ATOM 1956 C CA . LEU B 1 52 ? -10.516 25.094 2.752 1 95.62 52 LEU B CA 1
ATOM 1957 C C . LEU B 1 52 ? -11.719 24.453 2.049 1 95.62 52 LEU B C 1
ATOM 1959 O O . LEU B 1 52 ? -12.664 24.016 2.703 1 95.62 52 LEU B O 1
ATOM 1963 N N . GLU B 1 53 ? -11.688 24.375 0.786 1 95.44 53 GLU B N 1
ATOM 1964 C CA . GLU B 1 53 ? -12.734 23.734 -0.005 1 95.44 53 GLU B CA 1
ATOM 1965 C C . GLU B 1 53 ? -12.703 22.219 0.167 1 95.44 53 GLU B C 1
ATOM 1967 O O . GLU B 1 53 ? -11.648 21.594 0.005 1 95.44 53 GLU B O 1
ATOM 1972 N N . GLY B 1 54 ? -13.844 21.609 0.407 1 95.19 54 GLY B N 1
ATOM 1973 C CA . GLY B 1 54 ? -13.914 20.172 0.61 1 95.19 54 GLY B CA 1
ATOM 1974 C C . GLY B 1 54 ? -14.312 19.406 -0.639 1 95.19 54 GLY B C 1
ATOM 1975 O O . GLY B 1 54 ? -14.617 20.016 -1.67 1 95.19 54 GLY B O 1
ATOM 1976 N N . PRO B 1 55 ? -14.375 18.094 -0.378 1 97.75 55 PRO B N 1
ATOM 1977 C CA . PRO B 1 55 ? -13.969 17.266 0.767 1 97.75 55 PRO B CA 1
ATOM 1978 C C . PRO B 1 55 ? -12.469 17.344 1.037 1 97.75 55 PRO B C 1
ATOM 1980 O O . PRO B 1 55 ? -11.672 17.422 0.1 1 97.75 55 PRO B O 1
ATOM 1983 N N . ILE B 1 56 ? -12.07 17.281 2.336 1 98.19 56 ILE B N 1
ATOM 1984 C CA . ILE B 1 56 ? -10.695 17.5 2.771 1 98.19 56 ILE B CA 1
ATOM 1985 C C . ILE B 1 56 ? -10.07 16.188 3.199 1 98.19 56 ILE B C 1
ATOM 1987 O O . ILE B 1 56 ? -10.695 15.391 3.912 1 98.19 56 ILE B O 1
ATOM 1991 N N . VAL B 1 57 ? -8.93 15.867 2.689 1 98.44 57 VAL B N 1
ATOM 1992 C CA . VAL B 1 57 ? -8.016 14.852 3.215 1 98.44 57 VAL B CA 1
ATOM 1993 C C . VAL B 1 57 ? -6.805 15.523 3.854 1 98.44 57 VAL B C 1
ATOM 1995 O O . VAL B 1 57 ? -6.164 16.375 3.236 1 98.44 57 VAL B O 1
ATOM 1998 N N . ALA B 1 58 ? -6.52 15.133 5.133 1 97.88 58 ALA B N 1
ATOM 1999 C CA . ALA B 1 58 ? -5.508 15.914 5.832 1 97.88 58 ALA B CA 1
ATOM 2000 C C . ALA B 1 58 ? -4.594 15.023 6.664 1 97.88 58 ALA B C 1
ATOM 2002 O O . ALA B 1 58 ? -5.035 14 7.199 1 97.88 58 ALA B O 1
ATOM 2003 N N . THR B 1 59 ? -3.363 15.43 6.707 1 95.5 59 THR B N 1
ATOM 2004 C CA . THR B 1 59 ? -2.346 14.781 7.523 1 95.5 59 THR B CA 1
ATOM 2005 C C . THR B 1 59 ? -1.424 15.812 8.164 1 95.5 59 THR B C 1
ATOM 2007 O O . THR B 1 59 ? -1.572 17.016 7.934 1 95.5 59 THR B O 1
ATOM 2010 N N . MET B 1 60 ? -0.653 15.352 9.094 1 93.19 60 MET B N 1
ATOM 2011 C CA . MET B 1 60 ? 0.328 16.203 9.766 1 93.19 60 MET B CA 1
ATOM 2012 C C . MET B 1 60 ? 1.741 15.664 9.562 1 93.19 60 MET B C 1
ATOM 2014 O O . MET B 1 60 ? 1.926 14.477 9.297 1 93.19 60 MET B O 1
ATOM 2018 N N . THR B 1 61 ? 2.703 16.531 9.719 1 92.56 61 THR B N 1
ATOM 2019 C CA . THR B 1 61 ? 4.102 16.156 9.547 1 92.56 61 THR B CA 1
ATOM 2020 C C . THR B 1 61 ? 5.016 17.109 10.312 1 92.56 61 THR B C 1
ATOM 2022 O O . THR B 1 61 ? 4.723 18.297 10.422 1 92.56 61 THR B O 1
ATOM 2025 N N . ALA B 1 62 ? 6.098 16.5 10.766 1 89.19 62 ALA B N 1
ATOM 2026 C CA . ALA B 1 62 ? 7.145 17.344 11.336 1 89.19 62 ALA B CA 1
ATOM 2027 C C . ALA B 1 62 ? 8.117 17.812 10.258 1 89.19 62 ALA B C 1
ATOM 2029 O O . ALA B 1 62 ? 8.945 18.703 10.5 1 89.19 62 ALA B O 1
ATOM 2030 N N . ALA B 1 63 ? 8.07 17.172 9.102 1 89.19 63 ALA B N 1
ATOM 2031 C CA . ALA B 1 63 ? 8.914 17.594 7.988 1 89.19 63 ALA B CA 1
ATOM 2032 C C . ALA B 1 63 ? 8.555 19 7.531 1 89.19 63 ALA B C 1
ATOM 2034 O O . ALA B 1 63 ? 7.398 19.422 7.637 1 89.19 63 ALA B O 1
ATOM 2035 N N . ALA B 1 64 ? 9.531 19.703 6.961 1 91.38 64 ALA B N 1
ATOM 2036 C CA . ALA B 1 64 ? 9.305 21.047 6.426 1 91.38 64 ALA B CA 1
ATOM 2037 C C . ALA B 1 64 ? 8.414 21 5.191 1 91.38 64 ALA B C 1
ATOM 2039 O O . ALA B 1 64 ? 8.82 20.5 4.145 1 91.38 64 ALA B O 1
ATOM 2040 N N . VAL B 1 65 ? 7.281 21.625 5.273 1 95.06 65 VAL B N 1
ATOM 2041 C CA . VAL B 1 65 ? 6.312 21.484 4.191 1 95.06 65 VAL B CA 1
ATOM 2042 C C . VAL B 1 65 ? 6.68 22.422 3.043 1 95.06 65 VAL B C 1
ATOM 2044 O O . VAL B 1 65 ? 6.191 22.266 1.923 1 95.06 65 VAL B O 1
ATOM 2047 N N . ASP B 1 66 ? 7.52 23.391 3.287 1 94.81 66 ASP B N 1
ATOM 2048 C CA . ASP B 1 66 ? 7.969 24.281 2.219 1 94.81 66 ASP B CA 1
ATOM 2049 C C . ASP B 1 66 ? 9.062 23.609 1.383 1 94.81 66 ASP B C 1
ATOM 2051 O O . ASP B 1 66 ? 9.469 24.156 0.349 1 94.81 66 ASP B O 1
ATOM 2055 N N . ARG B 1 67 ? 9.508 22.453 1.743 1 95.12 67 ARG B N 1
ATOM 2056 C CA . ARG B 1 67 ? 10.516 21.703 0.996 1 95.12 67 ARG B CA 1
ATOM 2057 C C . ARG B 1 67 ? 9.891 20.5 0.306 1 95.12 67 ARG B C 1
ATOM 2059 O O . ARG B 1 67 ? 10.461 19.406 0.318 1 95.12 67 ARG B O 1
ATOM 2066 N N . TRP B 1 68 ? 8.703 20.812 -0.116 1 97.31 68 TRP B N 1
ATOM 2067 C CA . TRP B 1 68 ? 8.031 19.719 -0.821 1 97.31 68 TRP B CA 1
ATOM 2068 C C . TRP B 1 68 ? 8.742 19.406 -2.135 1 97.31 68 TRP B C 1
ATOM 2070 O O . TRP B 1 68 ? 9.438 20.25 -2.691 1 97.31 68 TRP B O 1
ATOM 2080 N N . VAL B 1 69 ? 8.648 18.141 -2.586 1 98.62 69 VAL B N 1
ATOM 2081 C CA . VAL B 1 69 ? 9.203 17.641 -3.844 1 98.62 69 VAL B CA 1
ATOM 2082 C C . VAL B 1 69 ? 8.078 17.109 -4.73 1 98.62 69 VAL B C 1
ATOM 2084 O O . VAL B 1 69 ? 6.961 16.906 -4.262 1 98.62 69 VAL B O 1
ATOM 2087 N N . GLU B 1 70 ? 8.398 16.969 -6.035 1 98.69 70 GLU B N 1
ATOM 2088 C CA . GLU B 1 70 ? 7.371 16.453 -6.938 1 98.69 70 GLU B CA 1
ATOM 2089 C C . GLU B 1 70 ? 7.973 15.555 -8.008 1 98.69 70 GLU B C 1
ATOM 2091 O O . GLU B 1 70 ? 9.188 15.578 -8.234 1 98.69 70 GLU B O 1
ATOM 2096 N N . GLY B 1 71 ? 7.207 14.656 -8.508 1 98.88 71 GLY B N 1
ATOM 2097 C CA . GLY B 1 71 ? 7.465 13.844 -9.68 1 98.88 71 GLY B CA 1
ATOM 2098 C C . GLY B 1 71 ? 6.285 13.766 -10.633 1 98.88 71 GLY B C 1
ATOM 2099 O O . GLY B 1 71 ? 5.133 13.727 -10.195 1 98.88 71 GLY B O 1
ATOM 2100 N N . ARG B 1 72 ? 6.633 13.875 -11.945 1 98.69 72 ARG B N 1
ATOM 2101 C CA . ARG B 1 72 ? 5.617 13.734 -12.977 1 98.69 72 ARG B CA 1
ATOM 2102 C C . ARG B 1 72 ? 6.023 12.688 -14.008 1 98.69 72 ARG B C 1
ATOM 2104 O O . ARG B 1 72 ? 7.195 12.594 -14.375 1 98.69 72 ARG B O 1
ATOM 2111 N N . GLN B 1 73 ? 5.086 11.898 -14.305 1 98.5 73 GLN B N 1
ATOM 2112 C CA . GLN B 1 73 ? 5.25 10.906 -15.359 1 98.5 73 GLN B CA 1
ATOM 2113 C C . GLN B 1 73 ? 3.912 10.57 -16.016 1 98.5 73 GLN B C 1
ATOM 2115 O O . GLN B 1 73 ? 3.021 10.016 -15.367 1 98.5 73 GLN B O 1
ATOM 2120 N N . GLY B 1 74 ? 3.734 11.023 -17.281 1 97.88 74 GLY B N 1
ATOM 2121 C CA . GLY B 1 74 ? 2.533 10.648 -18.016 1 97.88 74 GLY B CA 1
ATOM 2122 C C . GLY B 1 74 ? 1.254 10.977 -17.266 1 97.88 74 GLY B C 1
ATOM 2123 O O . GLY B 1 74 ? 0.964 12.148 -17 1 97.88 74 GLY B O 1
ATOM 2124 N N . LEU B 1 75 ? 0.601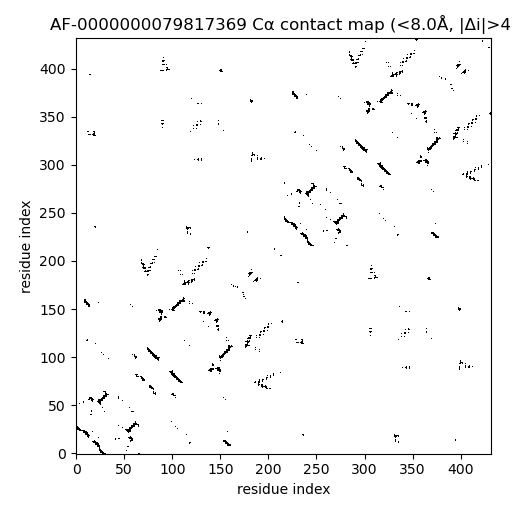 9.906 -16.719 1 98 75 LEU B N 1
ATOM 2125 C CA . LEU B 1 75 ? -0.731 10 -16.125 1 98 75 LEU B CA 1
ATOM 2126 C C . LEU B 1 75 ? -0.647 10.344 -14.648 1 98 75 LEU B C 1
ATOM 2128 O O . LEU B 1 75 ? -1.672 10.43 -13.969 1 98 75 LEU B O 1
ATOM 2132 N N . ALA B 1 76 ? 0.586 10.555 -14.203 1 98.69 76 ALA B N 1
ATOM 2133 C CA . ALA B 1 76 ? 0.694 10.672 -12.758 1 98.69 76 ALA B CA 1
ATOM 2134 C C . ALA B 1 76 ? 1.487 11.914 -12.359 1 98.69 76 ALA B C 1
ATOM 2136 O O . ALA B 1 76 ? 2.531 12.203 -12.953 1 98.69 76 ALA B O 1
ATOM 2137 N N . TRP B 1 77 ? 0.959 12.617 -11.406 1 98.88 77 TRP B N 1
ATOM 2138 C CA . TRP B 1 77 ? 1.628 13.703 -10.703 1 98.88 77 TRP B CA 1
ATOM 2139 C C . TRP B 1 77 ? 1.689 13.43 -9.203 1 98.88 77 TRP B C 1
ATOM 2141 O O . TRP B 1 77 ? 0.663 13.164 -8.578 1 98.88 77 TRP B O 1
ATOM 2151 N N . VAL B 1 78 ? 2.92 13.477 -8.633 1 98.94 78 VAL B N 1
ATOM 2152 C CA . VAL B 1 78 ? 3.123 13.141 -7.23 1 98.94 78 VAL B CA 1
ATOM 2153 C C . VAL B 1 78 ? 3.785 14.312 -6.504 1 98.94 78 VAL B C 1
ATOM 2155 O O . VAL B 1 78 ? 4.73 14.914 -7.02 1 98.94 78 VAL B O 1
ATOM 2158 N N . VAL B 1 79 ? 3.262 14.633 -5.332 1 98.81 79 VAL B N 1
ATOM 2159 C CA . VAL B 1 79 ? 3.855 15.609 -4.418 1 98.81 79 VAL B CA 1
ATOM 2160 C C . VAL B 1 79 ? 4.109 14.961 -3.062 1 98.81 79 VAL B C 1
ATOM 2162 O O . VAL B 1 79 ? 3.305 14.148 -2.596 1 98.81 79 VAL B O 1
ATOM 2165 N N . ALA B 1 80 ? 5.273 15.359 -2.457 1 98.75 80 ALA B N 1
ATOM 2166 C CA . ALA B 1 80 ? 5.602 14.703 -1.194 1 98.75 80 ALA B CA 1
ATOM 2167 C C . ALA B 1 80 ? 6.418 15.617 -0.291 1 98.75 80 ALA B C 1
ATOM 2169 O O . ALA B 1 80 ? 7.098 16.531 -0.772 1 98.75 80 ALA B O 1
ATOM 2170 N N . THR B 1 81 ? 6.238 15.453 0.987 1 98.25 81 THR B N 1
ATOM 2171 C CA . THR B 1 81 ? 7.207 15.906 1.983 1 98.25 81 THR B CA 1
ATOM 2172 C C . THR B 1 81 ? 7.945 14.719 2.594 1 98.25 81 THR B C 1
ATOM 2174 O O . THR B 1 81 ? 7.34 13.672 2.865 1 98.25 81 THR B O 1
ATOM 2177 N N . VAL B 1 82 ? 9.242 14.906 2.734 1 98 82 VAL B N 1
ATOM 2178 C CA . VAL B 1 82 ? 10.086 13.789 3.123 1 98 82 VAL B CA 1
ATOM 2179 C C . VAL B 1 82 ? 10.898 14.156 4.363 1 98 82 VAL B C 1
ATOM 2181 O O . VAL B 1 82 ? 11.719 15.078 4.324 1 98 82 VAL B O 1
ATOM 2184 N N . GLY B 1 83 ? 10.633 13.516 5.461 1 96.25 83 GLY B N 1
ATOM 2185 C CA . GLY B 1 83 ? 11.445 13.516 6.668 1 96.25 83 GLY B CA 1
ATOM 2186 C C . GLY B 1 83 ? 11.953 12.133 7.043 1 96.25 83 GLY B C 1
ATOM 2187 O O . GLY B 1 83 ? 11.164 11.258 7.426 1 96.25 83 GLY B O 1
ATOM 2188 N N . VAL B 1 84 ? 13.258 11.945 6.969 1 96 84 VAL B N 1
ATOM 2189 C CA . VAL B 1 84 ? 13.805 10.609 7.188 1 96 84 VAL B CA 1
ATOM 2190 C C . VAL B 1 84 ? 14.82 10.641 8.328 1 96 84 VAL B C 1
ATOM 2192 O O . VAL B 1 84 ? 15.867 10 8.25 1 96 84 VAL B O 1
ATOM 2195 N N . SER B 1 85 ? 14.508 11.367 9.398 1 93.38 85 SER B N 1
ATOM 2196 C CA . SER B 1 85 ? 15.367 11.422 10.57 1 93.38 85 SER B CA 1
ATOM 2197 C C . SER B 1 85 ? 15.57 10.039 11.18 1 93.38 85 SER B C 1
ATOM 2199 O O . SER B 1 85 ? 16.656 9.719 11.664 1 93.38 85 SER B O 1
ATOM 2201 N N . VAL B 1 86 ? 14.547 9.25 11.242 1 93.75 86 VAL B N 1
ATOM 2202 C CA . VAL B 1 86 ? 14.594 7.879 11.734 1 93.75 86 VAL B CA 1
ATOM 2203 C C . VAL B 1 86 ? 13.984 6.941 10.688 1 93.75 86 VAL B C 1
ATOM 2205 O O . VAL B 1 86 ? 12.828 6.539 10.805 1 93.75 86 VAL B O 1
ATOM 2208 N N . PRO B 1 87 ? 14.789 6.637 9.703 1 96.25 87 PRO B N 1
ATOM 2209 C CA . PRO B 1 87 ? 14.297 5.672 8.711 1 96.25 87 PRO B CA 1
ATOM 2210 C C . PRO B 1 87 ? 14.125 4.27 9.289 1 96.25 87 PRO B C 1
ATOM 2212 O O . PRO B 1 87 ? 14.938 3.832 10.109 1 96.25 87 PRO B O 1
ATOM 2215 N N . LEU B 1 88 ? 13.078 3.594 8.875 1 97.31 88 LEU B N 1
ATOM 2216 C CA . LEU B 1 88 ? 12.781 2.264 9.391 1 97.31 88 LEU B CA 1
ATOM 2217 C C . LEU B 1 88 ? 12.602 1.267 8.242 1 97.31 88 LEU B C 1
ATOM 2219 O O . LEU B 1 88 ? 12.086 1.617 7.184 1 97.31 88 LEU B O 1
ATOM 2223 N N . ALA B 1 89 ? 13.125 0.091 8.531 1 98.06 89 ALA B N 1
ATOM 2224 C CA . ALA B 1 89 ? 12.617 -1.056 7.785 1 98.06 89 ALA B CA 1
ATOM 2225 C C . ALA B 1 89 ? 11.266 -1.506 8.312 1 98.06 89 ALA B C 1
ATOM 2227 O O . ALA B 1 89 ? 11.055 -1.587 9.523 1 98.06 89 ALA B O 1
ATOM 2228 N N . ALA B 1 90 ? 10.336 -1.774 7.426 1 98.12 90 ALA B N 1
ATOM 2229 C CA . ALA B 1 90 ? 9.023 -2.213 7.887 1 98.12 90 ALA B CA 1
ATOM 2230 C C . ALA B 1 90 ? 9.141 -3.42 8.812 1 98.12 90 ALA B C 1
ATOM 2232 O O . ALA B 1 90 ? 8.57 -3.43 9.906 1 98.12 90 ALA B O 1
ATOM 2233 N N . ALA B 1 91 ? 9.859 -4.438 8.32 1 98.5 91 ALA B N 1
ATOM 2234 C CA . ALA B 1 91 ? 10.156 -5.598 9.156 1 98.5 91 ALA B CA 1
ATOM 2235 C C . ALA B 1 91 ? 11.508 -5.441 9.852 1 98.5 91 ALA B C 1
ATOM 2237 O O . ALA B 1 91 ? 12.547 -5.73 9.266 1 98.5 91 ALA B O 1
ATOM 2238 N N . GLY B 1 92 ? 11.539 -4.922 10.992 1 97.75 92 GLY B N 1
ATOM 2239 C CA . GLY B 1 92 ? 12.688 -4.699 11.867 1 97.75 92 GLY B CA 1
ATOM 2240 C C . GLY B 1 92 ? 12.328 -4.723 13.336 1 97.75 92 GLY B C 1
ATOM 2241 O O . GLY B 1 92 ? 11.195 -5.031 13.703 1 97.75 92 GLY B O 1
ATOM 2242 N N . SER B 1 93 ? 13.266 -4.477 14.148 1 96.62 93 SER B N 1
ATOM 2243 C CA . SER B 1 93 ? 12.992 -4.434 15.578 1 96.62 93 SER B CA 1
ATOM 2244 C C . SER B 1 93 ? 11.938 -3.387 15.906 1 96.62 93 SER B C 1
ATOM 2246 O O . SER B 1 93 ? 11.805 -2.387 15.203 1 96.62 93 SER B O 1
ATOM 2248 N N . TRP B 1 94 ? 11.203 -3.701 17 1 93.31 94 TRP B N 1
ATOM 2249 C CA . TRP B 1 94 ? 10.086 -2.816 17.328 1 93.31 94 TRP B CA 1
ATOM 2250 C C . TRP B 1 94 ? 10.367 -2.047 18.609 1 93.31 94 TRP B C 1
ATOM 2252 O O . TRP B 1 94 ? 10.797 -2.629 19.609 1 93.31 94 TRP B O 1
ATOM 2262 N N . GLU B 1 95 ? 10.109 -0.738 18.438 1 87.5 95 GLU B N 1
ATOM 2263 C CA . GLU B 1 95 ? 10 0.126 19.609 1 87.5 95 GLU B CA 1
ATOM 2264 C C . GLU B 1 95 ? 8.758 1.009 19.531 1 87.5 95 GLU B C 1
ATOM 2266 O O . GLU B 1 95 ? 8.414 1.513 18.469 1 87.5 95 GLU B O 1
ATOM 2271 N N . PRO B 1 96 ? 8.016 1.168 20.531 1 77.75 96 PRO B N 1
ATOM 2272 C CA . PRO B 1 96 ? 6.777 1.948 20.516 1 77.75 96 PRO B CA 1
ATOM 2273 C C . PRO B 1 96 ? 7 3.395 20.078 1 77.75 96 PRO B C 1
ATOM 2275 O O . PRO B 1 96 ? 6.113 4 19.469 1 77.75 96 PRO B O 1
ATOM 2278 N N . HIS B 1 97 ? 8.008 3.918 20.5 1 72.19 97 HIS B N 1
ATOM 2279 C CA . HIS B 1 97 ? 8.266 5.312 20.156 1 72.19 97 HIS B CA 1
ATOM 2280 C C . HIS B 1 97 ? 9.516 5.453 19.297 1 72.19 97 HIS B C 1
ATOM 2282 O O . HIS B 1 97 ? 10.602 5.703 19.812 1 72.19 97 HIS B O 1
ATOM 2288 N N . HIS B 1 98 ? 9.141 5.281 18.094 1 71.38 98 HIS B N 1
ATOM 2289 C CA . HIS B 1 98 ? 10.266 5.555 17.203 1 71.38 98 HIS B CA 1
ATOM 2290 C C . HIS B 1 98 ? 10.461 7.055 17 1 71.38 98 HIS B C 1
ATOM 2292 O O . HIS B 1 98 ? 9.547 7.844 17.25 1 71.38 98 HIS B O 1
ATOM 2298 N N . GLY B 1 99 ? 11.609 7.574 16.938 1 77.81 99 GLY B N 1
ATOM 2299 C CA . GLY B 1 99 ? 11.938 8.961 16.656 1 77.81 99 GLY B CA 1
ATOM 2300 C C . GLY B 1 99 ? 11.164 9.539 15.477 1 77.81 99 GLY B C 1
ATOM 2301 O O . GLY B 1 99 ? 10.344 8.844 14.875 1 77.81 99 GLY B O 1
ATOM 2302 N N . PRO B 1 100 ? 11.266 10.773 15.242 1 81.25 100 PRO B N 1
ATOM 2303 C CA . PRO B 1 100 ? 10.523 11.461 14.188 1 81.25 100 PRO B CA 1
ATOM 2304 C C . PRO B 1 100 ? 10.883 10.961 12.789 1 81.25 100 PRO B C 1
ATOM 2306 O O . PRO B 1 100 ? 11.969 10.414 12.586 1 81.25 100 PRO B O 1
ATOM 2309 N N . GLY B 1 101 ? 10.031 11.07 11.852 1 90.31 101 GLY B N 1
ATOM 2310 C CA . GLY B 1 101 ? 10.148 10.727 10.445 1 90.31 101 GLY B CA 1
ATOM 2311 C C . GLY B 1 101 ? 8.812 10.461 9.781 1 90.31 101 GLY B C 1
ATOM 2312 O O . GLY B 1 101 ? 8.016 9.664 10.281 1 90.31 101 GLY B O 1
ATOM 2313 N N . THR B 1 102 ? 8.617 11.195 8.766 1 94.44 102 THR B N 1
ATOM 2314 C CA . THR B 1 102 ? 7.355 11.031 8.055 1 94.44 102 THR B CA 1
ATOM 2315 C C . THR B 1 102 ? 7.527 11.328 6.566 1 94.44 102 THR B C 1
ATOM 2317 O O . THR B 1 102 ? 8.188 12.305 6.195 1 94.44 102 THR B O 1
ATOM 2320 N N . ILE B 1 103 ? 7.055 10.5 5.82 1 98.25 103 ILE B N 1
ATOM 2321 C CA . ILE B 1 103 ? 6.902 10.734 4.391 1 98.25 103 ILE B CA 1
ATOM 2322 C C . ILE B 1 103 ? 5.418 10.797 4.031 1 98.25 103 ILE B C 1
ATOM 2324 O O . ILE B 1 103 ? 4.699 9.805 4.16 1 98.25 103 ILE B O 1
ATOM 2328 N N . ASN B 1 104 ? 4.918 11.984 3.648 1 98.5 104 ASN B N 1
ATOM 2329 C CA . ASN B 1 104 ? 3.549 12.141 3.172 1 98.5 104 ASN B CA 1
ATOM 2330 C C . ASN B 1 104 ? 3.5 12.344 1.66 1 98.5 104 ASN B C 1
ATOM 2332 O O . ASN B 1 104 ? 4.211 13.188 1.119 1 98.5 104 ASN B O 1
ATOM 2336 N N . ILE B 1 105 ? 2.711 11.539 1.001 1 98.94 105 ILE B N 1
ATOM 2337 C CA . ILE B 1 105 ? 2.676 11.555 -0.457 1 98.94 105 ILE B CA 1
ATOM 2338 C C . ILE B 1 105 ? 1.244 11.773 -0.939 1 98.94 105 ILE B C 1
ATOM 2340 O O . ILE B 1 105 ? 0.311 11.133 -0.442 1 98.94 105 ILE B O 1
ATOM 2344 N N . ALA B 1 106 ? 1.046 12.656 -1.864 1 98.94 106 ALA B N 1
ATOM 2345 C CA . ALA B 1 106 ? -0.2 12.805 -2.611 1 98.94 106 ALA B CA 1
ATOM 2346 C C . ALA B 1 106 ? 0.022 12.562 -4.102 1 98.94 106 ALA B C 1
ATOM 2348 O O . ALA B 1 106 ? 0.905 13.172 -4.711 1 98.94 106 ALA B O 1
ATOM 2349 N N . ALA B 1 107 ? -0.744 11.695 -4.652 1 98.94 107 ALA B N 1
ATOM 2350 C CA . ALA B 1 107 ? -0.675 11.398 -6.078 1 98.94 107 ALA B CA 1
ATOM 2351 C C . ALA B 1 107 ? -1.986 11.742 -6.777 1 98.94 107 ALA B C 1
ATOM 2353 O O . ALA B 1 107 ? -3.068 11.43 -6.273 1 98.94 107 ALA B O 1
ATOM 2354 N N . VAL B 1 108 ? -1.882 12.406 -7.879 1 98.88 108 VAL B N 1
ATOM 2355 C CA . VAL B 1 108 ? -3.018 12.719 -8.742 1 98.88 108 VAL B CA 1
ATOM 2356 C C . VAL B 1 108 ? -2.875 11.992 -10.07 1 98.88 108 VAL B C 1
ATOM 2358 O O . VAL B 1 108 ? -1.876 12.164 -10.773 1 98.88 108 VAL B O 1
ATOM 2361 N N . LEU B 1 109 ? -3.92 11.18 -10.344 1 98.62 109 LEU B N 1
ATOM 2362 C CA . LEU B 1 109 ? -3.865 10.344 -11.539 1 98.62 109 LEU B CA 1
ATOM 2363 C C . LEU B 1 109 ? -4.867 10.828 -12.586 1 98.62 109 LEU B C 1
ATOM 2365 O O . LEU B 1 109 ? -6.012 11.141 -12.258 1 98.62 109 LEU B O 1
ATOM 2369 N N . ASP B 1 110 ? -4.391 10.914 -13.82 1 96.5 110 ASP B N 1
ATOM 2370 C CA . ASP B 1 110 ? -5.277 11.211 -14.945 1 96.5 110 ASP B CA 1
ATOM 2371 C C . ASP B 1 110 ? -5.84 9.922 -15.547 1 96.5 110 ASP B C 1
ATOM 2373 O O . ASP B 1 110 ? -5.785 9.727 -16.766 1 96.5 110 ASP B O 1
ATOM 2377 N N . ALA B 1 111 ? -6.297 9 -14.781 1 95.38 111 ALA B N 1
ATOM 2378 C CA . ALA B 1 111 ? -6.949 7.734 -15.109 1 95.38 111 ALA B CA 1
ATOM 2379 C C . ALA B 1 111 ? -7.996 7.367 -14.07 1 95.38 111 ALA B C 1
ATOM 2381 O O . ALA B 1 111 ? -7.742 7.453 -12.867 1 95.38 111 ALA B O 1
ATOM 2382 N N . PRO B 1 112 ? -9.18 6.988 -14.609 1 96.19 112 PRO B N 1
ATOM 2383 C CA . PRO B 1 112 ? -10.18 6.535 -13.633 1 96.19 112 PRO B CA 1
ATOM 2384 C C . PRO B 1 112 ? -9.859 5.168 -13.047 1 96.19 112 PRO B C 1
ATOM 2386 O O . PRO B 1 112 ? -9.383 4.281 -13.758 1 96.19 112 PRO B O 1
ATOM 2389 N N . LEU B 1 113 ? -10.008 5.027 -11.75 1 96.81 113 LEU B N 1
ATOM 2390 C CA . LEU B 1 113 ? -9.852 3.77 -11.031 1 96.81 113 LEU B CA 1
ATOM 2391 C C . LEU B 1 113 ? -11.086 3.467 -10.195 1 96.81 113 LEU B C 1
ATOM 2393 O O . LEU B 1 113 ? -11.703 4.375 -9.633 1 96.81 113 LEU B O 1
ATOM 2397 N N . ASP B 1 114 ? -11.43 2.197 -10.18 1 96.12 114 ASP B N 1
ATOM 2398 C CA . ASP B 1 114 ? -12.438 1.816 -9.195 1 96.12 114 ASP B CA 1
ATOM 2399 C C . ASP B 1 114 ? -11.812 1.57 -7.832 1 96.12 114 ASP B C 1
ATOM 2401 O O . ASP B 1 114 ? -10.617 1.828 -7.637 1 96.12 114 ASP B O 1
ATOM 2405 N N . ASP B 1 115 ? -12.609 1.118 -6.883 1 97.75 115 ASP B N 1
ATOM 2406 C CA . ASP B 1 115 ? -12.125 0.978 -5.512 1 97.75 115 ASP B CA 1
ATOM 2407 C C . ASP B 1 115 ? -10.945 0.015 -5.438 1 97.75 115 ASP B C 1
ATOM 2409 O O . ASP B 1 115 ? -9.969 0.272 -4.727 1 97.75 115 ASP B O 1
ATOM 2413 N N . ALA B 1 116 ? -11.039 -1.108 -6.156 1 97.94 116 ALA B N 1
ATOM 2414 C CA . ALA B 1 116 ? -9.93 -2.057 -6.199 1 97.94 116 ALA B CA 1
ATOM 2415 C C . ALA B 1 116 ? -8.68 -1.413 -6.789 1 97.94 116 ALA B C 1
ATOM 2417 O O . ALA B 1 116 ? -7.574 -1.599 -6.273 1 97.94 116 ALA B O 1
ATOM 2418 N N . GLY B 1 117 ? -8.875 -0.684 -7.855 1 98.12 117 GLY B N 1
ATOM 2419 C CA . GLY B 1 117 ? -7.773 0.012 -8.5 1 98.12 117 GLY B CA 1
ATOM 2420 C C . GLY B 1 117 ? -7.109 1.037 -7.598 1 98.12 117 GLY B C 1
ATOM 2421 O O . GLY B 1 117 ? -5.887 1.201 -7.629 1 98.12 117 GLY B O 1
ATOM 2422 N N . LEU B 1 118 ? -7.875 1.723 -6.805 1 98.81 118 LEU B N 1
ATOM 2423 C CA . LEU B 1 118 ? -7.336 2.691 -5.855 1 98.81 118 LEU B CA 1
ATOM 2424 C C . LEU B 1 118 ? -6.441 2.004 -4.828 1 98.81 118 LEU B C 1
ATOM 2426 O O . LEU B 1 118 ? -5.348 2.49 -4.531 1 98.81 118 LEU B O 1
ATOM 2430 N N . VAL B 1 119 ? -6.879 0.88 -4.344 1 98.88 119 VAL B N 1
ATOM 2431 C CA . VAL B 1 119 ? -6.086 0.144 -3.365 1 98.88 119 VAL B CA 1
ATOM 2432 C C . VAL B 1 119 ? -4.812 -0.382 -4.023 1 98.88 119 VAL B C 1
ATOM 2434 O O . VAL B 1 119 ? -3.732 -0.332 -3.43 1 98.88 119 VAL B O 1
ATOM 2437 N N . ASN B 1 120 ? -4.953 -0.82 -5.258 1 98.81 120 ASN B N 1
ATOM 2438 C CA . ASN B 1 120 ? -3.791 -1.292 -5.996 1 98.81 120 ASN B CA 1
ATOM 2439 C C . ASN B 1 120 ? -2.791 -0.166 -6.246 1 98.81 120 ASN B C 1
ATOM 2441 O O . ASN B 1 120 ? -1.58 -0.393 -6.242 1 98.81 120 ASN B O 1
ATOM 2445 N N . ALA B 1 121 ? -3.297 0.984 -6.461 1 98.94 121 ALA B N 1
ATOM 2446 C CA . ALA B 1 121 ? -2.426 2.141 -6.645 1 98.94 121 ALA B CA 1
ATOM 2447 C C . ALA B 1 121 ? -1.63 2.438 -5.375 1 98.94 121 ALA B C 1
ATOM 2449 O O . ALA B 1 121 ? -0.47 2.85 -5.445 1 98.94 121 ALA B O 1
ATOM 2450 N N . VAL B 1 122 ? -2.219 2.23 -4.246 1 98.94 122 VAL B N 1
ATOM 2451 C CA . VAL B 1 122 ? -1.507 2.404 -2.984 1 98.94 122 VAL B CA 1
ATOM 2452 C C . VAL B 1 122 ? -0.332 1.431 -2.918 1 98.94 122 VAL B C 1
ATOM 2454 O O . VAL B 1 122 ? 0.767 1.802 -2.498 1 98.94 122 VAL B O 1
ATOM 2457 N N . GLN B 1 123 ? -0.545 0.219 -3.367 1 98.94 123 GLN B N 1
ATOM 2458 C CA . GLN B 1 123 ? 0.534 -0.763 -3.404 1 98.94 123 GLN B CA 1
ATOM 2459 C C . GLN B 1 123 ? 1.685 -0.285 -4.285 1 98.94 123 GLN B C 1
ATOM 2461 O O . GLN B 1 123 ? 2.842 -0.289 -3.857 1 98.94 123 GLN B O 1
ATOM 2466 N N . THR B 1 124 ? 1.312 0.12 -5.449 1 98.81 124 THR B N 1
ATOM 2467 C CA . THR B 1 124 ? 2.309 0.52 -6.438 1 98.81 124 THR B CA 1
ATOM 2468 C C . THR B 1 124 ? 3.104 1.726 -5.945 1 98.81 124 THR B C 1
ATOM 2470 O O . THR B 1 124 ? 4.332 1.745 -6.039 1 98.81 124 THR B O 1
ATOM 2473 N N . LEU B 1 125 ? 2.391 2.676 -5.43 1 98.94 125 LEU B N 1
ATOM 2474 C CA . LEU B 1 125 ? 3.016 3.863 -4.855 1 98.94 125 LEU B CA 1
ATOM 2475 C C . LEU B 1 125 ? 3.969 3.486 -3.729 1 98.94 125 LEU B C 1
ATOM 2477 O O . LEU B 1 125 ? 5.094 3.984 -3.668 1 98.94 125 LEU B O 1
ATOM 2481 N N . THR B 1 126 ? 3.574 2.584 -2.898 1 98.94 126 THR B N 1
ATOM 2482 C CA . THR B 1 126 ? 4.348 2.17 -1.733 1 98.94 126 THR B CA 1
ATOM 2483 C C . THR B 1 126 ? 5.594 1.396 -2.158 1 98.94 126 THR B C 1
ATOM 2485 O O . THR B 1 126 ? 6.672 1.579 -1.586 1 98.94 126 THR B O 1
ATOM 2488 N N . GLU B 1 127 ? 5.461 0.541 -3.154 1 98.94 127 GLU B N 1
ATOM 2489 C CA . GLU B 1 127 ? 6.621 -0.15 -3.707 1 98.94 127 GLU B CA 1
ATOM 2490 C C . GLU B 1 127 ? 7.652 0.841 -4.242 1 98.94 127 GLU B C 1
ATOM 2492 O O . GLU B 1 127 ? 8.852 0.695 -3.986 1 98.94 127 GLU B O 1
ATOM 2497 N N . ALA B 1 128 ? 7.168 1.778 -4.953 1 98.94 128 ALA B N 1
ATOM 2498 C CA . ALA B 1 128 ? 8.062 2.766 -5.559 1 98.94 128 ALA B CA 1
ATOM 2499 C C . ALA B 1 128 ? 8.758 3.6 -4.488 1 98.94 128 ALA B C 1
ATOM 2501 O O . ALA B 1 128 ? 9.93 3.967 -4.645 1 98.94 128 ALA B O 1
ATOM 2502 N N . LYS B 1 129 ? 8.047 3.941 -3.455 1 98.94 129 LYS B N 1
ATOM 2503 C CA . LYS B 1 129 ? 8.656 4.648 -2.332 1 98.94 129 LYS B CA 1
ATOM 2504 C C . LYS B 1 129 ? 9.789 3.828 -1.72 1 98.94 129 LYS B C 1
ATOM 2506 O O . LYS B 1 129 ? 10.898 4.336 -1.534 1 98.94 129 LYS B O 1
ATOM 2511 N N . ALA B 1 130 ? 9.492 2.596 -1.417 1 98.81 130 ALA B N 1
ATOM 2512 C CA . ALA B 1 130 ? 10.516 1.724 -0.836 1 98.81 130 ALA B CA 1
ATOM 2513 C C . ALA B 1 130 ? 11.711 1.573 -1.775 1 98.81 130 ALA B C 1
ATOM 2515 O O . ALA B 1 130 ? 12.859 1.565 -1.331 1 98.81 130 ALA B O 1
ATOM 2516 N N . GLN B 1 131 ? 11.43 1.472 -3.01 1 98.75 131 GLN B N 1
ATOM 2517 C CA . GLN B 1 131 ? 12.469 1.363 -4.027 1 98.75 131 GLN B CA 1
ATOM 2518 C C . GLN B 1 131 ? 13.375 2.588 -4.02 1 98.75 131 GLN B C 1
ATOM 2520 O O . GLN B 1 131 ? 14.602 2.457 -4.039 1 98.75 131 GLN B O 1
ATOM 2525 N N . ALA B 1 132 ? 12.789 3.738 -4.039 1 98.81 132 ALA B N 1
ATOM 2526 C CA . ALA B 1 132 ? 13.555 4.984 -4.062 1 98.81 132 ALA B CA 1
ATOM 2527 C C . ALA B 1 132 ? 14.453 5.098 -2.828 1 98.81 132 ALA B C 1
ATOM 2529 O O . ALA B 1 132 ? 15.602 5.527 -2.928 1 98.81 132 ALA B O 1
ATOM 2530 N N . ILE B 1 133 ? 13.914 4.727 -1.735 1 98.44 133 ILE B N 1
ATOM 2531 C CA . ILE B 1 133 ? 14.656 4.773 -0.478 1 98.44 133 ILE B CA 1
ATOM 2532 C C . ILE B 1 133 ? 15.828 3.805 -0.533 1 98.44 133 ILE B C 1
ATOM 2534 O O . ILE B 1 133 ? 16.953 4.156 -0.159 1 98.44 133 ILE B O 1
ATOM 2538 N N . ALA B 1 134 ? 15.602 2.625 -1.015 1 97.31 134 ALA B N 1
ATOM 2539 C CA . ALA B 1 134 ? 16.656 1.625 -1.166 1 97.31 134 ALA B CA 1
ATOM 2540 C C . ALA B 1 134 ? 17.719 2.102 -2.145 1 97.31 134 ALA B C 1
ATOM 2542 O O . ALA B 1 134 ? 18.922 1.957 -1.882 1 97.31 134 ALA B O 1
ATOM 2543 N N . ASP B 1 135 ? 17.281 2.639 -3.234 1 97.31 135 ASP B N 1
ATOM 2544 C CA . ASP B 1 135 ? 18.219 3.123 -4.258 1 97.31 135 ASP B CA 1
ATOM 2545 C C . ASP B 1 135 ? 19.109 4.23 -3.709 1 97.31 135 ASP B C 1
ATOM 2547 O O . ASP B 1 135 ? 20.25 4.379 -4.141 1 97.31 135 ASP B O 1
ATOM 2551 N N . ALA B 1 136 ? 18.547 4.977 -2.793 1 96.25 136 ALA B N 1
ATOM 2552 C CA . ALA B 1 136 ? 19.312 6.066 -2.18 1 96.25 136 ALA B CA 1
ATOM 2553 C C . ALA B 1 136 ? 20.281 5.535 -1.137 1 96.25 136 ALA B C 1
ATOM 2555 O O . ALA B 1 136 ? 21.109 6.285 -0.607 1 96.25 136 ALA B O 1
ATOM 2556 N N . GLY B 1 137 ? 20.156 4.273 -0.817 1 94.25 137 GLY B N 1
ATOM 2557 C CA . GLY B 1 137 ? 21.062 3.66 0.145 1 94.25 137 GLY B CA 1
ATOM 2558 C C . GLY B 1 137 ? 20.766 4.059 1.578 1 94.25 137 GLY B C 1
ATOM 2559 O O . GLY B 1 137 ? 21.656 4.043 2.43 1 94.25 137 GLY B O 1
ATOM 2560 N N . LEU B 1 138 ? 19.594 4.48 1.851 1 96.31 138 LEU B N 1
ATOM 2561 C CA . LEU B 1 138 ? 19.234 4.895 3.201 1 96.31 138 LEU B CA 1
ATOM 2562 C C . LEU B 1 138 ? 19.109 3.686 4.125 1 96.31 138 LEU B C 1
ATOM 2564 O O . LEU B 1 138 ? 18.234 2.832 3.922 1 96.31 138 LEU B O 1
ATOM 2568 N N . LEU B 1 139 ? 19.906 3.66 5.191 1 95.81 139 LEU B N 1
ATOM 2569 C CA . LEU B 1 139 ? 19.922 2.527 6.109 1 95.81 139 LEU B CA 1
ATOM 2570 C C . LEU B 1 139 ? 18.859 2.68 7.184 1 95.81 139 LEU B C 1
ATOM 2572 O O . LEU B 1 139 ? 18.594 3.789 7.66 1 95.81 139 LEU B O 1
ATOM 2576 N N . ALA B 1 140 ? 18.312 1.552 7.535 1 96.75 140 ALA B N 1
ATOM 2577 C CA . ALA B 1 140 ? 17.312 1.541 8.602 1 96.75 140 ALA B CA 1
ATOM 2578 C C . ALA B 1 140 ? 17.984 1.664 9.969 1 96.75 140 ALA B C 1
ATOM 2580 O O . ALA B 1 140 ? 19.094 1.19 10.172 1 96.75 140 ALA B O 1
ATOM 2581 N N . THR B 1 141 ? 17.281 2.275 10.891 1 95.31 141 THR B N 1
ATOM 2582 C CA . THR B 1 141 ? 17.797 2.422 12.242 1 95.31 141 THR B CA 1
ATOM 2583 C C . THR B 1 141 ? 17.422 1.217 13.102 1 95.31 141 THR B C 1
ATOM 2585 O O . THR B 1 141 ? 18 1.002 14.172 1 95.31 141 THR B O 1
ATOM 2588 N N . ASN B 1 142 ? 16.516 0.41 12.609 1 96.31 142 ASN B N 1
ATOM 2589 C CA . ASN B 1 142 ? 16 -0.656 13.461 1 96.31 142 ASN B CA 1
ATOM 2590 C C . ASN B 1 142 ? 16.438 -2.031 12.977 1 96.31 142 ASN B C 1
ATOM 2592 O O . ASN B 1 142 ? 15.898 -3.051 13.398 1 96.31 142 ASN B O 1
ATOM 2596 N N . ARG B 1 143 ? 17.312 -2.068 12.055 1 95.94 143 ARG B N 1
ATOM 2597 C CA . ARG B 1 143 ? 17.891 -3.316 11.57 1 95.94 143 ARG B CA 1
ATOM 2598 C C . ARG B 1 143 ? 19.109 -3.053 10.703 1 95.94 143 ARG B C 1
ATOM 2600 O O . ARG B 1 143 ? 19.344 -1.923 10.266 1 95.94 143 ARG B O 1
ATOM 2607 N N . ASP B 1 144 ? 19.844 -4.156 10.5 1 95.94 144 ASP B N 1
ATOM 2608 C CA . ASP B 1 144 ? 20.891 -4.082 9.484 1 95.94 144 ASP B CA 1
ATOM 2609 C C . ASP B 1 144 ? 20.312 -4.195 8.078 1 95.94 144 ASP B C 1
ATOM 2611 O O . ASP B 1 144 ? 19.703 -5.207 7.734 1 95.94 144 ASP B O 1
ATOM 2615 N N . GLY B 1 145 ? 20.531 -3.148 7.309 1 95.56 145 GLY B N 1
ATOM 2616 C CA . GLY B 1 145 ? 20 -3.121 5.957 1 95.56 145 GLY B CA 1
ATOM 2617 C C . GLY B 1 145 ? 19.328 -1.803 5.609 1 95.56 145 GLY B C 1
ATOM 2618 O O . GLY B 1 145 ? 19.438 -0.828 6.355 1 95.56 145 GLY B O 1
ATOM 2619 N N . VAL B 1 146 ? 18.594 -1.796 4.48 1 95.25 146 VAL B N 1
ATOM 2620 C CA . VAL B 1 146 ? 18.031 -0.555 3.959 1 95.25 146 VAL B CA 1
ATOM 2621 C C . VAL B 1 146 ? 16.641 -0.328 4.555 1 95.25 146 VAL B C 1
ATOM 2623 O O . VAL B 1 146 ? 15.945 -1.283 4.918 1 95.25 146 VAL B O 1
ATOM 2626 N N . ALA B 1 147 ? 16.297 0.924 4.684 1 97.88 147 ALA B N 1
ATOM 2627 C CA . ALA B 1 147 ? 14.961 1.321 5.137 1 97.88 147 ALA B CA 1
ATOM 2628 C C . ALA B 1 147 ? 13.93 1.162 4.02 1 97.88 147 ALA B C 1
ATOM 2630 O O . ALA B 1 147 ? 14.297 1.057 2.846 1 97.88 147 ALA B O 1
ATOM 2631 N N . THR B 1 148 ? 12.68 1.072 4.391 1 98.56 148 THR B N 1
ATOM 2632 C CA . THR B 1 148 ? 11.586 1.056 3.43 1 98.56 148 THR B CA 1
ATOM 2633 C C . THR B 1 148 ? 10.711 2.295 3.59 1 98.56 148 THR B C 1
ATOM 2635 O O . THR B 1 148 ? 9.836 2.559 2.756 1 98.56 148 THR B O 1
ATOM 2638 N N . GLY B 1 149 ? 10.82 3.014 4.664 1 97.75 149 GLY B N 1
ATOM 2639 C CA . GLY B 1 149 ? 10.078 4.219 4.996 1 97.75 149 GLY B CA 1
ATOM 2640 C C . GLY B 1 149 ? 10.359 4.734 6.391 1 97.75 149 GLY B C 1
ATOM 2641 O O . GLY B 1 149 ? 11.508 4.723 6.84 1 97.75 149 GLY B O 1
ATOM 2642 N N . THR B 1 150 ? 9.328 5.285 6.977 1 95.81 150 THR B N 1
ATOM 2643 C CA . THR B 1 150 ? 9.391 5.773 8.352 1 95.81 150 THR B CA 1
ATOM 2644 C C . THR B 1 150 ? 8.195 5.273 9.156 1 95.81 150 THR B C 1
ATOM 2646 O O . THR B 1 150 ? 7.434 4.422 8.688 1 95.81 150 THR B O 1
ATOM 2649 N N . ALA B 1 151 ? 8.07 5.738 10.336 1 90.62 151 ALA B N 1
ATOM 2650 C CA . ALA B 1 151 ? 7.066 5.215 11.258 1 90.62 151 ALA B CA 1
ATOM 2651 C C . ALA B 1 151 ? 5.656 5.602 10.82 1 90.62 151 ALA B C 1
ATOM 2653 O O . ALA B 1 151 ? 4.727 4.801 10.93 1 90.62 151 ALA B O 1
ATOM 2654 N N . THR B 1 152 ? 5.504 6.809 10.234 1 91.81 152 THR B N 1
ATOM 2655 C CA . THR B 1 152 ? 4.168 7.375 10.086 1 91.81 152 THR B CA 1
ATOM 2656 C C . THR B 1 152 ? 3.947 7.871 8.656 1 91.81 152 THR B C 1
ATOM 2658 O O . THR B 1 152 ? 3.406 8.961 8.453 1 91.81 152 THR B O 1
ATOM 2661 N N . ASP B 1 153 ? 4.379 7.102 7.703 1 97.12 153 ASP B N 1
ATOM 2662 C CA . ASP B 1 153 ? 4.141 7.488 6.316 1 97.12 153 ASP B CA 1
ATOM 2663 C C . ASP B 1 153 ? 2.648 7.461 5.988 1 97.12 153 ASP B C 1
ATOM 2665 O O . ASP B 1 153 ? 1.921 6.578 6.449 1 97.12 153 ASP B O 1
ATOM 2669 N N . SER B 1 154 ? 2.207 8.406 5.16 1 98.25 154 SER B N 1
ATOM 2670 C CA . SER B 1 154 ? 0.819 8.414 4.715 1 98.25 154 SER B CA 1
ATOM 2671 C C . SER B 1 154 ? 0.72 8.695 3.219 1 98.25 154 SER B C 1
ATOM 2673 O O . SER B 1 154 ? 1.634 9.273 2.629 1 98.25 154 SER B O 1
ATOM 2675 N N . VAL B 1 155 ? -0.383 8.242 2.639 1 98.88 155 VAL B N 1
ATOM 2676 C CA . VAL B 1 155 ? -0.556 8.406 1.198 1 98.88 155 VAL B CA 1
ATOM 2677 C C . VAL B 1 155 ? -1.978 8.883 0.899 1 98.88 155 VAL B C 1
ATOM 2679 O O . VAL B 1 155 ? -2.912 8.562 1.637 1 98.88 155 VAL B O 1
ATOM 2682 N N . LEU B 1 156 ? -2.109 9.664 -0.105 1 98.94 156 LEU B N 1
ATOM 2683 C CA . LEU B 1 156 ? -3.34 9.977 -0.821 1 98.94 156 LEU B CA 1
ATOM 2684 C C . LEU B 1 156 ? -3.193 9.68 -2.311 1 98.94 156 LEU B C 1
ATOM 2686 O O . LEU B 1 156 ? -2.223 10.102 -2.939 1 98.94 156 LEU B O 1
ATOM 2690 N N . VAL B 1 157 ? -4.082 8.898 -2.883 1 99 157 VAL B N 1
ATOM 2691 C CA . VAL B 1 157 ? -4.191 8.727 -4.328 1 99 157 VAL B CA 1
ATOM 2692 C C . VAL B 1 157 ? -5.543 9.25 -4.809 1 99 157 VAL B C 1
ATOM 2694 O O . VAL B 1 157 ? -6.59 8.758 -4.387 1 99 157 VAL B O 1
ATOM 2697 N N . ALA B 1 158 ? -5.523 10.242 -5.629 1 98.88 158 ALA B N 1
ATOM 2698 C CA . ALA B 1 158 ? -6.723 10.789 -6.254 1 98.88 158 ALA B CA 1
ATOM 2699 C C . ALA B 1 158 ? -6.797 10.406 -7.73 1 98.88 158 ALA B C 1
ATOM 2701 O O . ALA B 1 158 ? -5.898 10.734 -8.508 1 98.88 158 ALA B O 1
ATOM 2702 N N . ALA B 1 159 ? -7.844 9.719 -8.117 1 98.44 159 ALA B N 1
ATOM 2703 C CA . ALA B 1 159 ? -8.008 9.25 -9.492 1 98.44 159 ALA B CA 1
ATOM 2704 C C . ALA B 1 159 ? -8.898 10.195 -10.289 1 98.44 159 ALA B C 1
ATOM 2706 O O . ALA B 1 159 ? -9.602 11.031 -9.719 1 98.44 159 ALA B O 1
ATOM 2707 N N . ALA B 1 160 ? -8.82 10.094 -11.602 1 96.25 160 ALA B N 1
ATOM 2708 C CA . ALA B 1 160 ? -9.711 10.867 -12.461 1 96.25 160 ALA B CA 1
ATOM 2709 C C . ALA B 1 160 ? -11.156 10.422 -12.281 1 96.25 160 ALA B C 1
ATOM 2711 O O . ALA B 1 160 ? -11.43 9.242 -12.047 1 96.25 160 ALA B O 1
ATOM 2712 N N . PRO B 1 161 ? -12.07 11.375 -12.359 1 90.94 161 PRO B N 1
ATOM 2713 C CA . PRO B 1 161 ? -13.477 10.969 -12.32 1 90.94 161 PRO B CA 1
ATOM 2714 C C . PRO B 1 161 ? -13.875 10.094 -13.516 1 90.94 161 PRO B C 1
ATOM 2716 O O . PRO B 1 161 ? -13.242 10.172 -14.57 1 90.94 161 PRO B O 1
ATOM 2719 N N . ILE B 1 162 ? -14.766 9.109 -13.125 1 77.94 162 ILE B N 1
ATOM 2720 C CA . ILE B 1 162 ? -15.289 8.289 -14.211 1 77.94 162 ILE B CA 1
ATOM 2721 C C . ILE B 1 162 ? -16.094 9.164 -15.164 1 77.94 162 ILE B C 1
ATOM 2723 O O . ILE B 1 162 ? -16.969 9.93 -14.734 1 77.94 162 ILE B O 1
ATOM 2727 N N . ARG B 1 163 ? -15.539 9.273 -16.375 1 64.44 163 ARG B N 1
ATOM 2728 C CA . ARG B 1 163 ? -16.344 9.984 -17.359 1 64.44 163 ARG B CA 1
ATOM 2729 C C . ARG B 1 163 ? -17.516 9.125 -17.828 1 64.44 163 ARG B C 1
ATOM 2731 O O . ARG B 1 163 ? -17.312 8.125 -18.531 1 64.44 163 ARG B O 1
ATOM 2738 N N . SER B 1 164 ? -18.141 8.375 -16.984 1 48.66 164 SER B N 1
ATOM 2739 C CA . SER B 1 164 ? -19.156 7.5 -17.562 1 48.66 164 SER B CA 1
ATOM 2740 C C . SER B 1 164 ? -20.078 8.266 -18.516 1 48.66 164 SER B C 1
ATOM 2742 O O . SER B 1 164 ? -20.766 9.195 -18.109 1 48.66 164 SER B O 1
ATOM 2744 N N . ARG B 1 165 ? -19.859 8.75 -19.656 1 45.62 165 ARG B N 1
ATOM 2745 C CA . ARG B 1 165 ? -21.141 8.82 -20.344 1 45.62 165 ARG B CA 1
ATOM 2746 C C . ARG B 1 165 ? -21.812 7.445 -20.406 1 45.62 165 ARG B C 1
ATOM 2748 O O . ARG B 1 165 ? -21.234 6.504 -20.969 1 45.62 165 ARG B O 1
ATOM 2755 N N . PRO B 1 166 ? -22.469 6.969 -19.297 1 45.09 166 PRO B N 1
ATOM 2756 C CA . PRO B 1 166 ? -23.266 5.754 -19.469 1 45.09 166 PRO B CA 1
ATOM 2757 C C . PRO B 1 166 ? -23.594 5.461 -20.922 1 45.09 166 PRO B C 1
ATOM 2759 O O . PRO B 1 166 ? -23.688 4.297 -21.328 1 45.09 166 PRO B O 1
ATOM 2762 N N . ASP B 1 167 ? -24.016 6.426 -21.484 1 43.72 167 ASP B N 1
ATOM 2763 C CA . ASP B 1 167 ? -24.641 6.234 -22.781 1 43.72 167 ASP B CA 1
ATOM 2764 C C . ASP B 1 167 ? -23.578 6.07 -23.875 1 43.72 167 ASP B C 1
ATOM 2766 O O . ASP B 1 167 ? -23.828 6.383 -25.047 1 43.72 167 ASP B O 1
ATOM 2770 N N . ALA B 1 168 ? -22.5 5.754 -23.312 1 46.47 168 ALA B N 1
ATOM 2771 C CA . ALA B 1 168 ? -21.688 5.578 -24.531 1 46.47 168 ALA B CA 1
ATOM 2772 C C . ALA B 1 168 ? -22.312 4.543 -25.453 1 46.47 168 ALA B C 1
ATOM 2774 O O . ALA B 1 168 ? -22.734 3.469 -25.016 1 46.47 168 ALA B O 1
ATOM 2775 N N . ILE B 1 169 ? -22.766 4.914 -26.422 1 46.41 169 ILE B N 1
ATOM 2776 C CA . ILE B 1 169 ? -23.359 4.07 -27.453 1 46.41 169 ILE B CA 1
ATOM 2777 C C . ILE B 1 169 ? -22.469 2.857 -27.719 1 46.41 169 ILE B C 1
ATOM 2779 O O . ILE B 1 169 ? -22.969 1.757 -27.969 1 46.41 169 ILE B O 1
ATOM 2783 N N . ASP B 1 170 ? -21.094 3.049 -27.641 1 42.06 170 ASP B N 1
ATOM 2784 C CA . ASP B 1 170 ? -20.188 1.947 -27.938 1 42.06 170 ASP B CA 1
ATOM 2785 C C . ASP B 1 170 ? -19.469 1.477 -26.688 1 42.06 170 ASP B C 1
ATOM 2787 O O . ASP B 1 170 ? -18.594 2.184 -26.156 1 42.06 170 ASP B O 1
ATOM 2791 N N . PRO B 1 171 ? -19.984 0.497 -26 1 48 171 PRO B N 1
ATOM 2792 C CA . PRO B 1 171 ? -19.391 -0.076 -24.781 1 48 171 PRO B CA 1
ATOM 2793 C C . PRO B 1 171 ? -17.875 -0.284 -24.922 1 48 171 PRO B C 1
ATOM 2795 O O . PRO B 1 171 ? -17.156 -0.262 -23.922 1 48 171 PRO B O 1
ATOM 2798 N N . SER B 1 172 ? -17.562 -0.571 -26.156 1 49.12 172 SER B N 1
ATOM 2799 C CA . SER B 1 172 ? -16.141 -0.82 -26.406 1 49.12 172 SER B CA 1
ATOM 2800 C C . SER B 1 172 ? -15.297 0.408 -26.062 1 49.12 172 SER B C 1
ATOM 2802 O O . SER B 1 172 ? -14.094 0.297 -25.844 1 49.12 172 SER B O 1
ATOM 2804 N N . LEU B 1 173 ? -16.078 1.428 -26.078 1 46.19 173 LEU B N 1
ATOM 2805 C CA . LEU B 1 173 ? -15.438 2.701 -25.766 1 46.19 173 LEU B CA 1
ATOM 2806 C C . LEU B 1 173 ? -15.508 2.99 -24.266 1 46.19 173 LEU B C 1
ATOM 2808 O O . LEU B 1 173 ? -14.992 4.012 -23.797 1 46.19 173 LEU B O 1
ATOM 2812 N N . TRP B 1 174 ? -16.438 2.219 -23.688 1 48.19 174 TRP B N 1
ATOM 2813 C CA . TRP B 1 174 ? -16.469 2.393 -22.25 1 48.19 174 TRP B CA 1
ATOM 2814 C C . TRP B 1 174 ? -15.086 2.193 -21.641 1 48.19 174 TRP B C 1
ATOM 2816 O O . TRP B 1 174 ? -14.484 1.126 -21.781 1 48.19 174 TRP B O 1
ATOM 2826 N N . ASP B 1 175 ? -14.461 3.307 -21.5 1 58.03 175 ASP B N 1
ATOM 2827 C CA . ASP B 1 175 ? -13.18 3.295 -20.797 1 58.03 175 ASP B CA 1
ATOM 2828 C C . ASP B 1 175 ? -13.375 3.346 -19.281 1 58.03 175 ASP B C 1
ATOM 2830 O O . ASP B 1 175 ? -13.227 4.402 -18.672 1 58.03 175 ASP B O 1
ATOM 2834 N N . GLY B 1 176 ? -14.195 2.34 -18.766 1 68.06 176 GLY B N 1
ATOM 2835 C CA . GLY B 1 176 ? -14.5 2.314 -17.344 1 68.06 176 GLY B CA 1
ATOM 2836 C C . GLY B 1 176 ? -13.258 2.326 -16.469 1 68.06 176 GLY B C 1
ATOM 2837 O O . GLY B 1 176 ? -12.133 2.287 -16.969 1 68.06 176 GLY B O 1
ATOM 2838 N N . PRO B 1 177 ? -13.586 2.6 -15.258 1 79.12 177 PRO B N 1
ATOM 2839 C CA . PRO B 1 177 ? -12.453 2.625 -14.328 1 79.12 177 PRO B CA 1
ATOM 2840 C C . PRO B 1 177 ? -11.719 1.289 -14.258 1 79.12 177 PRO B C 1
ATOM 2842 O O . PRO B 1 177 ? -12.336 0.231 -14.391 1 79.12 177 PRO B O 1
ATOM 2845 N N . SER B 1 178 ? -10.445 1.431 -14.219 1 88.69 178 SER B N 1
ATOM 2846 C CA . SER B 1 178 ? -9.633 0.221 -14.117 1 88.69 178 SER B CA 1
ATOM 2847 C C . SER B 1 178 ? -9.602 -0.294 -12.68 1 88.69 178 SER B C 1
ATOM 2849 O O . SER B 1 178 ? -9.57 0.495 -11.734 1 88.69 178 SER B O 1
ATOM 2851 N N . SER B 1 179 ? -9.586 -1.636 -12.562 1 92.12 179 SER B N 1
ATOM 2852 C CA . SER B 1 179 ? -9.391 -2.275 -11.266 1 92.12 179 SER B CA 1
ATOM 2853 C C . SER B 1 179 ? -7.914 -2.564 -11.008 1 92.12 179 SER B C 1
ATOM 2855 O O . SER B 1 179 ? -7.555 -3.086 -9.953 1 92.12 179 SER B O 1
ATOM 2857 N N . PHE B 1 180 ? -7.094 -2.24 -12 1 92.38 180 PHE B N 1
ATOM 2858 C CA . PHE B 1 180 ? -5.672 -2.547 -11.922 1 92.38 180 PHE B CA 1
ATOM 2859 C C . PHE B 1 180 ? -4.836 -1.273 -12 1 92.38 180 PHE B C 1
ATOM 2861 O O . PHE B 1 180 ? -5.113 -0.395 -12.82 1 92.38 180 PHE B O 1
ATOM 2868 N N . ALA B 1 181 ? -3.932 -1.21 -11.117 1 96.88 181 ALA B N 1
ATOM 2869 C CA . ALA B 1 181 ? -2.973 -0.109 -11.109 1 96.88 181 ALA B CA 1
ATOM 2870 C C . ALA B 1 181 ? -1.578 -0.601 -10.727 1 96.88 181 ALA B C 1
ATOM 2872 O O . ALA B 1 181 ? -0.805 0.13 -10.102 1 96.88 181 ALA B O 1
ATOM 2873 N N . GLY B 1 182 ? -1.284 -1.882 -11.039 1 95.56 182 GLY B N 1
ATOM 2874 C CA . GLY B 1 182 ? 0.056 -2.414 -10.852 1 95.56 182 GLY B CA 1
ATOM 2875 C C . GLY B 1 182 ? 1.053 -1.89 -11.867 1 95.56 182 GLY B C 1
ATOM 2876 O O . GLY B 1 182 ? 0.668 -1.24 -12.844 1 95.56 182 GLY B O 1
ATOM 2877 N N . PRO B 1 183 ? 2.318 -2.209 -11.672 1 94.75 183 PRO B N 1
ATOM 2878 C CA . PRO B 1 183 ? 3.389 -1.631 -12.492 1 94.75 183 PRO B CA 1
ATOM 2879 C C . PRO B 1 183 ? 3.279 -2.018 -13.961 1 94.75 183 PRO B C 1
ATOM 2881 O O . PRO B 1 183 ? 3.91 -1.389 -14.82 1 94.75 183 PRO B O 1
ATOM 2884 N N . ALA B 1 184 ? 2.529 -3.027 -14.242 1 92.12 184 ALA B N 1
ATOM 2885 C CA . ALA B 1 184 ? 2.381 -3.451 -15.633 1 92.12 184 ALA B CA 1
ATOM 2886 C C . ALA B 1 184 ? 1.355 -2.588 -16.359 1 92.12 184 ALA B C 1
ATOM 2888 O O . ALA B 1 184 ? 1.292 -2.596 -17.594 1 92.12 184 ALA B O 1
ATOM 2889 N N . THR B 1 185 ? 0.487 -1.982 -15.641 1 93.69 185 THR B N 1
ATOM 2890 C CA . THR B 1 185 ? -0.452 -1.051 -16.25 1 93.69 185 THR B CA 1
ATOM 2891 C C . THR B 1 185 ? 0.226 0.285 -16.547 1 93.69 185 THR B C 1
ATOM 2893 O O . THR B 1 185 ? 1.218 0.638 -15.906 1 93.69 185 THR B O 1
ATOM 2896 N N . ARG B 1 186 ? -0.287 1.015 -17.5 1 94.75 186 ARG B N 1
ATOM 2897 C CA . ARG B 1 186 ? 0.27 2.328 -17.812 1 94.75 186 ARG B CA 1
ATOM 2898 C C . ARG B 1 186 ? 0.152 3.264 -16.609 1 94.75 186 ARG B C 1
ATOM 2900 O O . ARG B 1 186 ? 1.119 3.934 -16.234 1 94.75 186 ARG B O 1
ATOM 2907 N N . VAL B 1 187 ? -1.007 3.346 -15.992 1 96.75 187 VAL B N 1
ATOM 2908 C CA . VAL B 1 187 ? -1.229 4.246 -14.867 1 96.75 187 VAL B CA 1
ATOM 2909 C C . VAL B 1 187 ? -0.34 3.84 -13.695 1 96.75 187 VAL B C 1
ATOM 2911 O O . VAL B 1 187 ? 0.222 4.695 -13.008 1 96.75 187 VAL B O 1
ATOM 2914 N N . GLY B 1 188 ? -0.213 2.529 -13.477 1 97.44 188 GLY B N 1
ATOM 2915 C CA . GLY B 1 188 ? 0.663 2.059 -12.414 1 97.44 188 GLY B CA 1
ATOM 2916 C C . GLY B 1 188 ? 2.125 2.379 -12.656 1 97.44 188 GLY B C 1
ATOM 2917 O O . GLY B 1 188 ? 2.84 2.783 -11.742 1 97.44 188 GLY B O 1
ATOM 2918 N N . HIS B 1 189 ? 2.52 2.193 -13.875 1 97.31 189 HIS B N 1
ATOM 2919 C CA . HIS B 1 189 ? 3.891 2.523 -14.242 1 97.31 189 HIS B CA 1
ATOM 2920 C C . HIS B 1 189 ? 4.18 4.004 -14.031 1 97.31 189 HIS B C 1
ATOM 2922 O O . HIS B 1 189 ? 5.188 4.363 -13.414 1 97.31 189 HIS B O 1
ATOM 2928 N N . ASP B 1 190 ? 3.357 4.793 -14.539 1 98.5 190 ASP B N 1
ATOM 2929 C CA . ASP B 1 190 ? 3.553 6.234 -14.422 1 98.5 190 ASP B CA 1
ATOM 2930 C C . ASP B 1 190 ? 3.549 6.676 -12.961 1 98.5 190 ASP B C 1
ATOM 2932 O O . ASP B 1 190 ? 4.352 7.52 -12.562 1 98.5 190 ASP B O 1
ATOM 2936 N N . LEU B 1 191 ? 2.648 6.137 -12.188 1 98.81 191 LEU B N 1
ATOM 2937 C CA . LEU B 1 191 ? 2.582 6.418 -10.758 1 98.81 191 LEU B CA 1
ATOM 2938 C C . LEU B 1 191 ? 3.883 6.027 -10.062 1 98.81 191 LEU B C 1
ATOM 2940 O O . LEU B 1 191 ? 4.43 6.801 -9.273 1 98.81 191 LEU B O 1
ATOM 2944 N N . ALA B 1 192 ? 4.402 4.828 -10.375 1 98.88 192 ALA B N 1
ATOM 2945 C CA . ALA B 1 192 ? 5.633 4.344 -9.75 1 98.88 192 ALA B CA 1
ATOM 2946 C C . ALA B 1 192 ? 6.816 5.234 -10.109 1 98.88 192 ALA B C 1
ATOM 2948 O O . ALA B 1 192 ? 7.602 5.613 -9.242 1 98.88 192 ALA B O 1
ATOM 2949 N N . MET B 1 193 ? 6.887 5.551 -11.352 1 98.88 193 MET B N 1
ATOM 2950 C CA . MET B 1 193 ? 7.992 6.387 -11.805 1 98.88 193 MET B CA 1
ATOM 2951 C C . MET B 1 193 ? 7.938 7.766 -11.156 1 98.88 193 MET B C 1
ATOM 2953 O O . MET B 1 193 ? 8.953 8.281 -10.695 1 98.88 193 MET B O 1
ATOM 2957 N N . ALA B 1 194 ? 6.793 8.367 -11.141 1 98.94 194 ALA B N 1
ATOM 2958 C CA . ALA B 1 194 ? 6.629 9.688 -10.531 1 98.94 194 ALA B CA 1
ATOM 2959 C C . ALA B 1 194 ? 6.961 9.648 -9.039 1 98.94 194 ALA B C 1
ATOM 2961 O O . ALA B 1 194 ? 7.621 10.547 -8.523 1 98.94 194 ALA B O 1
ATOM 2962 N N . THR B 1 195 ? 6.488 8.633 -8.367 1 98.94 195 THR B N 1
ATOM 2963 C CA . THR B 1 195 ? 6.766 8.469 -6.941 1 98.94 195 THR B CA 1
ATOM 2964 C C . THR B 1 195 ? 8.266 8.305 -6.695 1 98.94 195 THR B C 1
ATOM 2966 O O . THR B 1 195 ? 8.828 8.961 -5.82 1 98.94 195 THR B O 1
ATOM 2969 N N . HIS B 1 196 ? 8.867 7.441 -7.48 1 98.94 196 HIS B N 1
ATOM 2970 C CA . HIS B 1 196 ? 10.297 7.199 -7.352 1 98.94 196 HIS B CA 1
ATOM 2971 C C . HIS B 1 196 ? 11.094 8.492 -7.512 1 98.94 196 HIS B C 1
ATOM 2973 O O . HIS B 1 196 ? 12 8.773 -6.727 1 98.94 196 HIS B O 1
ATOM 2979 N N . THR B 1 197 ? 10.703 9.211 -8.5 1 98.88 197 THR B N 1
ATOM 2980 C CA . THR B 1 197 ? 11.375 10.477 -8.773 1 98.88 197 THR B CA 1
ATOM 2981 C C . THR B 1 197 ? 11.227 11.43 -7.59 1 98.88 197 THR B C 1
ATOM 2983 O O . THR B 1 197 ? 12.211 11.984 -7.109 1 98.88 197 THR B O 1
ATOM 2986 N N . ALA B 1 198 ? 10.047 11.617 -7.09 1 98.94 198 ALA B N 1
ATOM 2987 C CA . ALA B 1 198 ? 9.781 12.547 -5.992 1 98.94 198 ALA B CA 1
ATOM 2988 C C . ALA B 1 198 ? 10.523 12.125 -4.727 1 98.94 198 ALA B C 1
ATOM 2990 O O . ALA B 1 198 ? 11.195 12.945 -4.09 1 98.94 198 ALA B O 1
ATOM 2991 N N . ILE B 1 199 ? 10.438 10.875 -4.375 1 98.88 199 ILE B N 1
ATOM 2992 C CA . ILE B 1 199 ? 11.016 10.391 -3.127 1 98.88 199 ILE B CA 1
ATOM 2993 C C . ILE B 1 199 ? 12.539 10.43 -3.217 1 98.88 199 ILE B C 1
ATOM 2995 O O . ILE B 1 199 ? 13.219 10.766 -2.242 1 98.88 199 ILE B O 1
ATOM 2999 N N . THR B 1 200 ? 13.102 10.07 -4.375 1 98.75 200 THR B N 1
ATOM 3000 C CA . THR B 1 200 ? 14.547 10.18 -4.566 1 98.75 200 THR B CA 1
ATOM 3001 C C . THR B 1 200 ? 15.016 11.609 -4.316 1 98.75 200 THR B C 1
ATOM 3003 O O . THR B 1 200 ? 15.977 11.828 -3.576 1 98.75 200 THR B O 1
ATOM 3006 N N . ALA B 1 201 ? 14.312 12.523 -4.918 1 98.62 201 ALA B N 1
ATOM 3007 C CA . ALA B 1 201 ? 14.656 13.93 -4.73 1 98.62 201 ALA B CA 1
ATOM 3008 C C . ALA B 1 201 ? 14.516 14.344 -3.27 1 98.62 201 ALA B C 1
ATOM 3010 O O . ALA B 1 201 ? 15.352 15.078 -2.738 1 98.62 201 ALA B O 1
ATOM 3011 N N . GLY B 1 202 ? 13.453 13.906 -2.617 1 98.25 202 GLY B N 1
ATOM 3012 C CA . GLY B 1 202 ? 13.203 14.25 -1.226 1 98.25 202 GLY B CA 1
ATOM 3013 C C . GLY B 1 202 ? 14.25 13.703 -0.278 1 98.25 202 GLY B C 1
ATOM 3014 O O . GLY B 1 202 ? 14.703 14.414 0.626 1 98.25 202 GLY B O 1
ATOM 3015 N N . VAL B 1 203 ? 14.641 12.484 -0.475 1 97.75 203 VAL B N 1
ATOM 3016 C CA . VAL B 1 203 ? 15.664 11.867 0.365 1 97.75 203 VAL B CA 1
ATOM 3017 C C . VAL B 1 203 ? 17 12.594 0.168 1 97.75 203 VAL B C 1
ATOM 3019 O O . VAL B 1 203 ? 17.688 12.922 1.14 1 97.75 203 VAL B O 1
ATOM 3022 N N . ALA B 1 204 ? 17.344 12.82 -1.06 1 97.25 204 ALA B N 1
ATOM 3023 C CA . ALA B 1 204 ? 18.594 13.523 -1.362 1 97.25 204 ALA B CA 1
ATOM 3024 C C . ALA B 1 204 ? 18.625 14.891 -0.696 1 97.25 204 ALA B C 1
ATOM 3026 O O . ALA B 1 204 ? 19.641 15.273 -0.103 1 97.25 204 ALA B O 1
ATOM 3027 N N . ARG B 1 205 ? 17.578 15.617 -0.798 1 96.19 205 ARG B N 1
ATOM 3028 C CA . ARG B 1 205 ? 17.5 16.953 -0.213 1 96.19 205 ARG B CA 1
ATOM 3029 C C . ARG B 1 205 ? 17.594 16.891 1.308 1 96.19 205 ARG B C 1
ATOM 3031 O O . ARG B 1 205 ? 18.281 17.703 1.928 1 96.19 205 ARG B O 1
ATOM 3038 N N . TRP B 1 206 ? 16.875 15.984 1.87 1 95.69 206 TRP B N 1
ATOM 3039 C CA . TRP B 1 206 ? 16.891 15.836 3.322 1 95.69 206 TRP B CA 1
ATOM 3040 C C . TRP B 1 206 ? 18.297 15.539 3.82 1 95.69 206 TRP B C 1
ATOM 3042 O O . TRP B 1 206 ? 18.766 16.141 4.797 1 95.69 206 TRP B O 1
ATOM 3052 N N . LEU B 1 207 ? 18.984 14.688 3.148 1 93.88 207 LEU B N 1
ATOM 3053 C CA . LEU B 1 207 ? 20.328 14.305 3.535 1 93.88 207 LEU B CA 1
ATOM 3054 C C . LEU B 1 207 ? 21.297 15.477 3.377 1 93.88 207 LEU B C 1
ATOM 3056 O O . LEU B 1 207 ? 22.203 15.664 4.199 1 93.88 207 LEU B O 1
ATOM 3060 N N . ALA B 1 208 ? 21.078 16.203 2.344 1 93.75 208 ALA B N 1
ATOM 3061 C CA . ALA B 1 208 ? 21.922 17.375 2.121 1 93.75 208 ALA B CA 1
ATOM 3062 C C . ALA B 1 208 ? 21.75 18.391 3.248 1 93.75 208 ALA B C 1
ATOM 3064 O O . ALA B 1 208 ? 22.703 19.078 3.631 1 93.75 208 ALA B O 1
ATOM 3065 N N . ASP B 1 209 ? 20.547 18.438 3.758 1 91.94 209 ASP B N 1
ATOM 3066 C CA . ASP B 1 209 ? 20.234 19.406 4.801 1 91.94 209 ASP B CA 1
ATOM 3067 C C . ASP B 1 209 ? 20.656 18.891 6.176 1 91.94 209 ASP B C 1
ATOM 3069 O O . ASP B 1 209 ? 20.719 19.656 7.141 1 91.94 209 ASP B O 1
ATOM 3073 N N . HIS B 1 210 ? 20.859 17.578 6.238 1 89.06 210 HIS B N 1
ATOM 3074 C CA . HIS B 1 210 ? 21.188 16.938 7.504 1 89.06 210 HIS B CA 1
ATOM 3075 C C . HIS B 1 210 ? 22.422 16.031 7.355 1 89.06 210 HIS B C 1
ATOM 3077 O O . HIS B 1 210 ? 22.344 14.82 7.551 1 89.06 210 HIS B O 1
ATOM 3083 N N . PRO B 1 211 ? 23.516 16.516 7.191 1 78.81 211 PRO B N 1
ATOM 3084 C CA . PRO B 1 211 ? 24.703 15.734 6.867 1 78.81 211 PRO B CA 1
ATOM 3085 C C . PRO B 1 211 ? 25.125 14.789 7.996 1 78.81 211 PRO B C 1
ATOM 3087 O O . PRO B 1 211 ? 25.812 13.797 7.758 1 78.81 211 PRO B O 1
ATOM 3090 N N . SER B 1 212 ? 24.703 14.906 9.266 1 67.06 212 SER B N 1
ATOM 3091 C CA . SER B 1 212 ? 25.062 14.016 10.367 1 67.06 212 SER B CA 1
ATOM 3092 C C . SER B 1 212 ? 24.312 12.695 10.281 1 67.06 212 SER B C 1
ATOM 3094 O O . SER B 1 212 ? 24.703 11.711 10.906 1 67.06 212 SER B O 1
ATOM 3096 N N . THR B 1 213 ? 23.219 12.547 9.727 1 57.72 213 THR B N 1
ATOM 3097 C CA . THR B 1 213 ? 22.406 11.344 9.641 1 57.72 213 THR B CA 1
ATOM 3098 C C . THR B 1 213 ? 22.938 10.406 8.562 1 57.72 213 THR B C 1
ATOM 3100 O O . THR B 1 213 ? 22.531 9.242 8.484 1 57.72 213 THR B O 1
ATOM 3103 N N . GLY B 1 214 ? 23.859 10.742 7.727 1 48 214 GLY B N 1
ATOM 3104 C CA . GLY B 1 214 ? 24.219 10.109 6.469 1 48 214 GLY B CA 1
ATOM 3105 C C . GLY B 1 214 ? 24.812 8.727 6.645 1 48 214 GLY B C 1
ATOM 3106 O O . GLY B 1 214 ? 24.938 8.234 7.77 1 48 214 GLY B O 1
ATOM 3107 N N . THR B 1 215 ? 25.203 8.055 5.281 1 42.78 215 THR B N 1
ATOM 3108 C CA . THR B 1 215 ? 25.797 6.785 4.863 1 42.78 215 THR B CA 1
ATOM 3109 C C . THR B 1 215 ? 27.031 6.469 5.684 1 42.78 215 THR B C 1
ATOM 3111 O O . THR B 1 215 ? 27.922 7.32 5.84 1 42.78 215 THR B O 1
ATOM 3114 N N . ARG B 1 216 ? 26.875 5.617 6.645 1 33.28 216 ARG B N 1
ATOM 3115 C CA . ARG B 1 216 ? 28.172 5.191 7.16 1 33.28 216 ARG B CA 1
ATOM 3116 C C . ARG B 1 216 ? 29.078 4.688 6.035 1 33.28 216 ARG B C 1
ATOM 3118 O O . ARG B 1 216 ? 28.625 3.943 5.16 1 33.28 216 ARG B O 1
#

Radius of gyration: 20.25 Å; Cα contacts (8 Å, |Δi|>4): 1171; chains: 2; bounding box: 53×53×58 Å

Solvent-accessible surface area (backbone atoms only — not comparable to full-atom values): 21003 Å² total; per-residue (Å²): 79,77,49,74,52,98,52,72,18,45,29,32,20,26,25,84,37,60,31,14,77,50,62,32,17,20,41,37,44,41,67,40,61,87,78,64,70,71,89,50,64,65,62,52,50,49,61,74,45,64,86,55,66,64,46,55,29,32,45,74,33,64,34,62,50,88,62,51,32,59,16,73,26,93,43,16,39,26,39,32,33,50,25,71,82,36,26,24,30,36,54,43,66,84,51,79,76,63,69,64,26,26,37,42,38,41,34,44,32,72,47,34,48,36,54,11,8,42,45,23,35,49,38,26,40,32,28,6,40,19,46,23,36,40,74,68,56,41,56,17,75,42,43,95,52,57,15,37,46,31,42,58,52,34,44,36,43,32,28,28,60,73,70,72,59,82,74,47,85,50,64,89,64,57,77,65,51,32,50,65,14,28,36,36,35,71,63,10,25,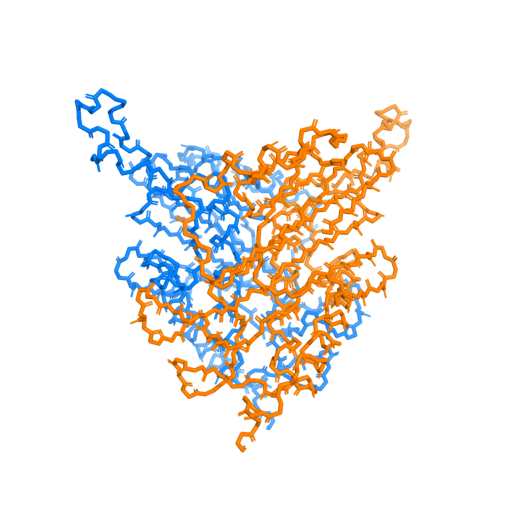19,34,3,41,5,31,23,48,16,45,38,52,26,53,53,51,44,42,69,75,37,66,86,76,57,79,125,79,77,48,74,52,98,52,72,17,44,28,32,20,26,24,85,38,60,31,16,78,51,60,33,15,20,42,38,44,40,65,40,61,89,78,65,70,71,89,49,62,64,60,50,51,50,62,73,44,65,86,54,66,65,46,55,30,34,45,73,32,65,33,63,50,89,62,53,31,57,16,71,26,93,42,16,39,26,40,33,32,50,23,67,81,36,24,24,29,35,55,43,63,81,52,80,76,64,68,64,27,27,37,42,37,42,34,43,31,74,47,34,47,36,56,10,8,43,45,23,35,47,39,24,40,33,30,6,40,21,48,24,37,40,74,69,56,40,55,18,77,41,45,95,53,57,16,36,46,31,44,59,53,34,45,34,42,32,29,29,62,72,74,65,61,80,70,47,85,49,63,88,64,56,76,65,50,32,50,67,14,28,38,36,36,70,63,11,26,19,34,3,40,6,30,21,47,15,46,36,53,24,52,53,51,45,42,69,76,37,66,86,76,57,81,126

pLDDT: mean 90.96, std 14.24, range [33.28, 99.0]